Protein AF-A0A957WU47-F1 (afdb_monomer_lite)

pLDDT: mean 74.38, std 13.92, range [30.83, 93.75]

Foldseek 3Di:
DQCKDWDADQVGWIWIQHNVRDIDIQDDPPPDPWGFAEWDAAPQRKIKTATDDDPPDFQAIWIQDPVRDIDTDAVVNPDQHRHFNYWDHDNVQWIWTQGLSGIDIDRPVPPDDPDPVVPPDFDWDQDLVPLFTAGPVRHGDDLVRLVVQCPDPDLLSNLSSLLVCVVVVDPDPSSVVSLQQLCDCPPRPSSNVSSLVSLLVSCLVDVVSVVVLLVCLVVVPHDQLSSLLSLLSNLDPDPSSLVSLLVSLVPDPPLNSNLSSLLSCVSNVVLDPSSLVSLVVCLVVDDPVSVLSSLLSLLSRLQHALSSLLSLLLQLDPPHPCNVVSLVSLQVRDLPPVSVLVSLVSQCVDDLSSLLSSLLSLLPDDPHDPSSLVVLVVQCPPPDPSSVVSSVVSD

Structure (mmCIF, N/CA/C/O backbone):
data_AF-A0A957WU47-F1
#
_entry.id   AF-A0A957WU47-F1
#
loop_
_atom_site.group_PDB
_atom_site.id
_atom_site.type_symbol
_atom_site.label_atom_id
_atom_site.label_alt_id
_atom_site.label_comp_id
_atom_site.label_asym_id
_atom_site.label_entity_id
_atom_site.label_seq_id
_atom_site.pdbx_PDB_ins_code
_atom_site.Cartn_x
_atom_site.Cartn_y
_atom_site.Cartn_z
_atom_site.occupancy
_atom_site.B_iso_or_equiv
_atom_site.auth_seq_id
_atom_site.auth_comp_id
_atom_site.auth_asym_id
_atom_site.auth_atom_id
_atom_site.pdbx_PDB_model_num
ATOM 1 N N . ALA A 1 1 ? -26.172 -27.026 -27.393 1.00 51.53 1 ALA A N 1
ATOM 2 C CA . ALA A 1 1 ? -25.092 -26.171 -27.909 1.00 51.53 1 ALA A CA 1
ATOM 3 C C . ALA A 1 1 ? -25.137 -26.253 -29.425 1.00 51.53 1 ALA A C 1
ATOM 5 O O . ALA A 1 1 ? -25.087 -27.350 -29.965 1.00 51.53 1 ALA A O 1
ATOM 6 N N . ASP A 1 2 ? -25.321 -25.111 -30.068 1.00 63.19 2 ASP A N 1
ATOM 7 C CA . ASP A 1 2 ? -25.409 -24.852 -31.515 1.00 63.19 2 ASP A CA 1
ATOM 8 C C . ASP A 1 2 ? -24.069 -25.017 -32.269 1.00 63.19 2 ASP A C 1
ATOM 10 O O . ASP A 1 2 ? -23.988 -24.743 -33.463 1.00 63.19 2 ASP A O 1
ATOM 14 N N . GLY A 1 3 ? -23.018 -25.469 -31.578 1.00 67.50 3 GLY A N 1
ATOM 15 C CA . GLY A 1 3 ? -21.670 -25.612 -32.129 1.00 67.50 3 GLY A CA 1
ATOM 16 C C . GLY A 1 3 ? -20.861 -24.314 -32.130 1.00 67.50 3 GLY A C 1
ATOM 17 O O . GLY A 1 3 ? -19.713 -24.345 -32.563 1.00 67.50 3 GLY A O 1
ATOM 18 N N . THR A 1 4 ? -21.417 -23.206 -31.625 1.00 80.50 4 THR A N 1
ATOM 19 C CA . THR A 1 4 ? -20.695 -21.939 -31.498 1.00 80.50 4 THR A CA 1
ATOM 20 C C . THR A 1 4 ? -19.703 -22.015 -30.337 1.00 80.50 4 THR A C 1
ATOM 22 O O . THR A 1 4 ? -20.061 -22.402 -29.221 1.00 80.50 4 THR A O 1
ATOM 25 N N . LEU A 1 5 ? -18.454 -21.625 -30.583 1.00 82.81 5 LEU A N 1
ATOM 26 C CA . LEU A 1 5 ? -17.425 -21.491 -29.554 1.00 82.81 5 LEU A CA 1
ATOM 27 C C . LEU A 1 5 ? -17.023 -20.029 -29.398 1.00 82.81 5 LEU A C 1
ATOM 29 O O . LEU A 1 5 ? -16.894 -19.294 -30.376 1.00 82.81 5 LEU A O 1
ATOM 33 N N . TRP A 1 6 ? -16.798 -19.628 -28.153 1.00 85.25 6 TRP A N 1
ATOM 34 C CA . TRP A 1 6 ? -16.378 -18.282 -27.801 1.00 85.25 6 TRP A CA 1
ATOM 35 C C . TRP A 1 6 ? -15.045 -18.324 -27.063 1.00 85.25 6 TRP A C 1
ATOM 37 O O . TRP A 1 6 ? -14.837 -19.171 -26.194 1.00 85.25 6 TRP A O 1
ATOM 47 N N . PHE A 1 7 ? -14.149 -17.405 -27.411 1.00 84.81 7 PHE A N 1
ATOM 48 C CA . PHE A 1 7 ? -12.798 -17.335 -26.867 1.00 84.81 7 PHE A CA 1
ATOM 49 C C . PHE A 1 7 ? -12.458 -15.894 -26.512 1.00 84.81 7 PHE A C 1
ATOM 51 O O . PHE A 1 7 ? -12.598 -15.010 -27.349 1.00 84.81 7 PHE A O 1
ATOM 58 N N . ALA A 1 8 ? -11.971 -15.664 -25.297 1.00 82.19 8 ALA A N 1
ATOM 59 C CA . ALA A 1 8 ? -11.414 -14.381 -24.885 1.00 82.19 8 ALA A CA 1
ATOM 60 C C . ALA A 1 8 ? -9.898 -14.515 -24.685 1.00 82.19 8 ALA A C 1
ATOM 62 O O . ALA A 1 8 ? -9.426 -15.542 -24.191 1.00 82.19 8 ALA A O 1
ATOM 63 N N . THR A 1 9 ? -9.130 -13.499 -25.080 1.00 75.19 9 THR A N 1
ATOM 64 C CA . THR A 1 9 ? -7.673 -13.450 -24.889 1.00 75.19 9 THR A CA 1
ATOM 65 C C . THR A 1 9 ? -7.293 -12.450 -23.797 1.00 75.19 9 THR A C 1
ATOM 67 O O . THR A 1 9 ? -8.002 -11.474 -23.563 1.00 75.19 9 THR A O 1
ATOM 70 N N . ALA A 1 10 ? -6.119 -12.639 -23.184 1.00 61.31 10 ALA A N 1
ATOM 71 C CA . ALA A 1 10 ? -5.545 -11.705 -22.204 1.00 61.31 10 ALA A CA 1
ATOM 72 C C . ALA A 1 10 ? -5.185 -10.318 -22.791 1.00 61.31 10 ALA A C 1
ATOM 74 O O . ALA A 1 10 ? -4.770 -9.421 -22.067 1.00 61.31 10 ALA A O 1
ATOM 75 N N . HIS A 1 11 ? -5.324 -10.133 -24.110 1.00 65.38 11 HIS A N 1
ATOM 76 C CA . HIS A 1 11 ? -5.156 -8.853 -24.806 1.00 65.38 11 HIS A CA 1
ATOM 77 C C . HIS A 1 11 ? -6.502 -8.232 -25.210 1.00 65.38 11 HIS A C 1
ATOM 79 O O . HIS A 1 11 ? -6.553 -7.451 -26.156 1.00 65.38 11 HIS A O 1
ATOM 85 N N . ASN A 1 12 ? -7.588 -8.589 -24.515 1.00 70.69 12 ASN A N 1
ATOM 86 C CA . ASN A 1 12 ? -8.928 -8.027 -24.708 1.00 70.69 12 ASN A CA 1
ATOM 87 C C . ASN A 1 12 ? -9.514 -8.257 -26.105 1.00 70.69 12 ASN A C 1
ATOM 89 O O . ASN A 1 12 ? -10.247 -7.423 -26.631 1.00 70.69 12 ASN A O 1
ATOM 93 N N . GLN A 1 13 ? -9.220 -9.412 -26.702 1.00 81.88 13 GLN A N 1
ATOM 94 C CA . GLN A 1 13 ? -9.856 -9.828 -27.949 1.00 81.88 13 GLN A CA 1
ATOM 95 C C . GLN A 1 13 ? -10.898 -10.899 -27.657 1.00 81.88 13 GLN A C 1
ATOM 97 O O . GLN A 1 13 ? -10.589 -11.905 -27.012 1.00 81.88 13 GLN A O 1
ATOM 102 N N . LEU A 1 14 ? -12.113 -10.701 -28.161 1.00 86.56 14 LEU A N 1
ATOM 103 C CA . LEU A 1 14 ? -13.191 -11.679 -28.102 1.00 86.56 14 LEU A CA 1
ATOM 104 C C . LEU A 1 14 ? -13.410 -12.260 -29.499 1.00 86.56 14 LEU A C 1
ATOM 106 O O . LEU A 1 14 ? -13.659 -11.535 -30.456 1.00 86.56 14 LEU A O 1
ATOM 110 N N . TRP A 1 15 ? -13.333 -13.578 -29.614 1.00 88.12 15 TRP A N 1
ATOM 111 C CA . TRP A 1 15 ? -13.490 -14.308 -30.863 1.00 88.12 15 TRP A CA 1
ATOM 112 C C . TRP A 1 15 ? -14.683 -15.247 -30.782 1.00 88.12 15 TRP A C 1
ATOM 114 O O . TRP A 1 15 ? -14.883 -15.942 -29.783 1.00 88.12 15 TRP A O 1
ATOM 124 N N . ARG A 1 16 ? -15.439 -15.306 -31.874 1.00 89.00 16 ARG A N 1
ATOM 125 C CA . ARG A 1 16 ? -16.530 -16.251 -32.087 1.00 89.00 16 ARG A CA 1
ATOM 126 C C . ARG A 1 16 ? -16.165 -17.183 -33.236 1.00 89.00 16 ARG A C 1
ATOM 128 O O . ARG A 1 16 ? -15.816 -16.718 -34.318 1.00 89.00 16 ARG A O 1
ATOM 135 N N . LEU A 1 17 ? -16.287 -18.483 -33.005 1.00 86.88 17 LEU A N 1
ATOM 136 C CA . LEU A 1 17 ? -16.227 -19.522 -34.025 1.00 86.88 17 LEU A CA 1
ATOM 137 C C . LEU A 1 17 ? -17.634 -20.078 -34.225 1.00 86.88 17 LEU A C 1
ATOM 139 O O . LEU A 1 17 ? -18.223 -20.606 -33.282 1.00 86.88 17 LEU A O 1
ATOM 143 N N . ASP A 1 18 ? -18.183 -19.941 -35.427 1.00 84.12 18 ASP A N 1
ATOM 144 C CA . ASP A 1 18 ? -19.502 -20.490 -35.741 1.00 84.12 18 ASP A CA 1
ATOM 145 C C . ASP A 1 18 ? -19.460 -21.997 -36.065 1.00 84.12 18 ASP A C 1
ATOM 147 O O . ASP A 1 18 ? -18.400 -22.601 -36.249 1.00 84.12 18 ASP A O 1
ATOM 151 N N . GLY A 1 19 ? -20.640 -22.617 -36.173 1.00 80.38 19 GLY A N 1
ATOM 152 C CA . GLY A 1 19 ? -20.774 -24.036 -36.522 1.00 80.38 19 GLY A CA 1
ATOM 153 C C . GLY A 1 19 ? -20.309 -24.404 -37.941 1.00 80.38 19 GLY A C 1
ATOM 154 O O . GLY A 1 19 ? -20.261 -25.589 -38.269 1.00 80.38 19 GLY A O 1
ATOM 155 N N . MET A 1 20 ? -19.965 -23.424 -38.786 1.00 83.56 20 MET A N 1
ATOM 156 C CA . MET A 1 20 ? -19.374 -23.623 -40.116 1.00 83.56 20 MET A CA 1
ATOM 157 C C . MET A 1 20 ? -17.841 -23.504 -40.097 1.00 83.56 20 MET A C 1
ATOM 159 O O . MET A 1 20 ? -17.197 -23.720 -41.125 1.00 83.56 20 MET A O 1
ATOM 163 N N . GLY A 1 21 ? -17.248 -23.196 -38.940 1.00 84.12 21 GLY A N 1
ATOM 164 C CA . GLY A 1 21 ? -15.809 -23.045 -38.767 1.00 84.12 21 GLY A CA 1
ATOM 165 C C . GLY A 1 21 ? -15.274 -21.654 -39.121 1.00 84.12 21 GLY A C 1
ATOM 166 O O . GLY A 1 21 ? -14.061 -21.507 -39.283 1.00 84.12 21 GLY A O 1
ATOM 167 N N . GLN A 1 22 ? -16.133 -20.636 -39.255 1.00 87.81 22 GLN A N 1
ATOM 168 C CA . GLN A 1 22 ? -15.698 -19.262 -39.505 1.00 87.81 22 GLN A CA 1
ATOM 169 C C . GLN A 1 22 ? -15.395 -18.521 -38.201 1.00 87.81 22 GLN A C 1
ATOM 171 O O . GLN A 1 22 ? -16.214 -18.472 -37.283 1.00 87.81 22 GLN A O 1
ATOM 176 N N . TRP A 1 23 ? -14.211 -17.910 -38.151 1.00 87.62 23 TRP A N 1
ATOM 177 C CA . TRP A 1 23 ? -13.774 -17.049 -37.057 1.00 87.62 23 TRP A CA 1
ATOM 178 C C . TRP A 1 23 ? -14.183 -15.602 -37.315 1.00 87.62 23 TRP A C 1
ATOM 180 O O . TRP A 1 23 ? -13.870 -15.046 -38.366 1.00 87.62 23 TRP A O 1
ATOM 190 N N . THR A 1 24 ? -14.838 -14.985 -36.336 1.00 88.88 24 THR A N 1
ATOM 191 C CA . THR A 1 24 ? -15.184 -13.560 -36.339 1.00 88.88 24 THR A CA 1
ATOM 192 C C . THR A 1 24 ? -14.673 -12.917 -35.056 1.00 88.88 24 THR A C 1
ATOM 194 O O . THR A 1 24 ? -14.949 -13.414 -33.963 1.00 88.88 24 THR A O 1
ATOM 197 N N . GLU A 1 25 ? -13.932 -11.819 -35.181 1.00 87.62 25 GLU A N 1
ATOM 198 C CA . GLU A 1 25 ? -13.558 -10.982 -34.039 1.00 87.62 25 GLU A CA 1
ATOM 199 C C . GLU A 1 25 ? -14.751 -10.100 -33.652 1.00 87.62 25 GLU A C 1
ATOM 201 O O . GLU A 1 25 ? -15.360 -9.447 -34.502 1.00 87.62 25 GLU A O 1
ATOM 206 N N . ILE A 1 26 ? -15.101 -10.105 -32.369 1.00 87.69 26 ILE A N 1
ATOM 207 C CA . ILE A 1 26 ? -16.151 -9.278 -31.784 1.00 87.69 26 ILE A CA 1
ATOM 208 C C . ILE A 1 26 ? -15.474 -8.159 -31.001 1.00 87.69 26 ILE A C 1
ATOM 210 O O . ILE A 1 26 ? -14.748 -8.406 -30.038 1.00 87.69 26 ILE A O 1
ATOM 214 N N . ALA A 1 27 ? -15.722 -6.919 -31.418 1.00 85.12 27 ALA A N 1
ATOM 215 C CA . ALA A 1 27 ? -15.190 -5.755 -30.730 1.00 85.12 27 ALA A CA 1
ATOM 216 C C . ALA A 1 27 ? -15.819 -5.627 -29.333 1.00 85.12 27 ALA A C 1
ATOM 218 O O . ALA A 1 27 ? -17.046 -5.620 -29.184 1.00 85.12 27 ALA A O 1
ATOM 219 N N . LEU A 1 28 ? -14.966 -5.513 -28.314 1.00 84.62 28 LEU A N 1
ATOM 220 C CA . LEU A 1 28 ? -15.380 -5.095 -26.977 1.00 84.62 28 LEU A CA 1
ATOM 221 C C . LEU A 1 28 ? -15.778 -3.606 -26.989 1.00 84.62 28 LEU A C 1
ATOM 223 O O . LEU A 1 28 ? -15.398 -2.880 -27.916 1.00 84.62 28 LEU A O 1
ATOM 227 N N . PRO A 1 29 ? -16.536 -3.131 -25.984 1.00 82.12 29 PRO A N 1
ATOM 228 C CA . PRO A 1 29 ? -16.840 -1.710 -25.838 1.00 82.12 29 PRO A CA 1
ATOM 229 C C . PRO A 1 29 ? -15.572 -0.852 -25.888 1.00 82.12 29 PRO A C 1
ATOM 231 O O . PRO A 1 29 ? -14.542 -1.232 -25.337 1.00 82.12 29 PRO A O 1
ATOM 234 N N . THR A 1 30 ? -15.628 0.309 -26.543 1.00 76.75 30 THR A N 1
ATOM 235 C CA . THR A 1 30 ? -14.451 1.185 -26.733 1.00 76.75 30 THR A CA 1
ATOM 236 C C . THR A 1 30 ? -13.870 1.715 -25.430 1.00 76.75 30 THR A C 1
ATOM 238 O O . THR A 1 30 ? -12.715 2.123 -25.385 1.00 76.75 30 THR A O 1
ATOM 241 N N . ASP A 1 31 ? -14.694 1.763 -24.391 1.00 73.88 31 ASP A N 1
ATOM 242 C CA . ASP A 1 31 ? -14.309 2.140 -23.046 1.00 73.88 31 ASP A CA 1
ATOM 243 C C . ASP A 1 31 ? -13.765 0.959 -22.241 1.00 73.88 31 ASP A C 1
ATOM 245 O O . ASP A 1 31 ? -13.261 1.207 -21.163 1.00 73.88 31 ASP A O 1
ATOM 249 N N . PHE A 1 32 ? -13.813 -0.291 -22.709 1.00 77.19 32 PHE A N 1
ATOM 250 C CA . PHE A 1 32 ? -13.341 -1.447 -21.944 1.00 77.19 32 PHE A CA 1
ATOM 251 C C . PHE A 1 32 ? -11.819 -1.415 -21.713 1.00 77.19 32 PHE A C 1
ATOM 253 O O . PHE A 1 32 ? -11.031 -1.610 -22.637 1.00 77.19 32 PHE A O 1
ATOM 260 N N . ASP A 1 33 ? -11.422 -1.229 -20.452 1.00 71.06 33 ASP A N 1
ATOM 261 C CA . ASP A 1 33 ? -10.023 -1.140 -19.992 1.00 71.06 33 ASP A CA 1
ATOM 262 C C . ASP A 1 33 ? -9.685 -2.222 -18.938 1.00 71.06 33 ASP A C 1
ATOM 264 O O . ASP A 1 33 ? -8.749 -2.100 -18.153 1.00 71.06 33 ASP A O 1
ATOM 268 N N . GLY A 1 34 ? -10.493 -3.288 -18.868 1.00 73.06 34 GLY A N 1
ATOM 269 C CA . GLY A 1 34 ? -10.282 -4.431 -17.968 1.00 73.06 34 GLY A CA 1
ATOM 270 C C . GLY A 1 34 ? -9.589 -5.609 -18.655 1.00 73.06 34 GLY A C 1
ATOM 271 O O . GLY A 1 34 ? -9.392 -5.586 -19.860 1.00 73.06 34 GLY A O 1
ATOM 272 N N . GLU A 1 35 ? -9.250 -6.665 -17.912 1.00 82.06 35 GLU A N 1
ATOM 273 C CA . GLU A 1 35 ? -8.851 -7.963 -18.483 1.00 82.06 35 GLU A CA 1
ATOM 274 C C . GLU A 1 35 ? -10.059 -8.910 -18.496 1.00 82.06 35 GLU A C 1
ATOM 276 O O . GLU A 1 35 ? -10.741 -9.065 -17.481 1.00 82.06 35 GLU A O 1
ATOM 281 N N . ALA A 1 36 ? -10.317 -9.568 -19.627 1.00 85.31 36 ALA A N 1
ATOM 282 C CA . ALA A 1 36 ? -11.306 -10.641 -19.717 1.00 85.31 36 ALA A CA 1
ATOM 283 C C . ALA A 1 36 ? -10.835 -11.900 -18.965 1.00 85.31 36 ALA A C 1
ATOM 285 O O . ALA A 1 36 ? -9.837 -12.517 -19.334 1.00 85.31 36 ALA A O 1
ATOM 286 N N . THR A 1 37 ? -11.575 -12.322 -17.942 1.00 85.50 37 THR A N 1
ATOM 287 C CA . THR A 1 37 ? -11.171 -13.416 -17.036 1.00 85.50 37 THR A CA 1
ATOM 288 C C . THR A 1 37 ? -12.050 -14.653 -17.115 1.00 85.50 37 THR A C 1
ATOM 290 O O . THR A 1 37 ? -11.586 -15.758 -16.835 1.00 85.50 37 THR A O 1
ATOM 293 N N . ALA A 1 38 ? -13.317 -14.486 -17.481 1.00 87.31 38 ALA A N 1
ATOM 294 C CA . ALA A 1 38 ? -14.281 -15.572 -17.559 1.00 87.31 38 ALA A CA 1
ATOM 295 C C . ALA A 1 38 ? -15.295 -15.304 -18.669 1.00 87.31 38 ALA A C 1
ATOM 297 O O . ALA A 1 38 ? -15.621 -14.157 -18.962 1.00 87.31 38 ALA A O 1
ATOM 298 N N . LEU A 1 39 ? -15.810 -16.371 -19.272 1.00 89.69 39 LEU A N 1
ATOM 299 C CA . LEU A 1 39 ? -16.769 -16.287 -20.365 1.00 89.69 39 LEU A CA 1
ATOM 300 C C . LEU A 1 39 ? -17.752 -17.451 -20.269 1.00 89.69 39 LEU A C 1
ATOM 302 O O . LEU A 1 39 ? -17.334 -18.598 -20.106 1.00 89.69 39 LEU A O 1
ATOM 306 N N . CYS A 1 40 ? -19.046 -17.176 -20.391 1.00 88.56 40 CYS A N 1
ATOM 307 C CA . CYS A 1 40 ? -20.052 -18.222 -20.552 1.00 88.56 40 CYS A CA 1
ATOM 308 C C . CYS A 1 40 ? -21.201 -17.739 -21.437 1.00 88.56 40 CYS A C 1
ATOM 310 O O . CYS A 1 40 ? -21.449 -16.542 -21.540 1.00 88.56 40 CYS A O 1
ATOM 312 N N . ALA A 1 41 ? -21.891 -18.671 -22.085 1.00 86.38 41 ALA A N 1
ATOM 313 C CA . ALA A 1 41 ? -23.148 -18.388 -22.764 1.00 86.38 41 ALA A CA 1
ATOM 314 C C . ALA A 1 41 ? -24.307 -18.887 -21.896 1.00 86.38 41 ALA A C 1
ATOM 316 O O . ALA A 1 41 ? -24.179 -19.937 -21.256 1.00 86.38 41 ALA A O 1
ATOM 317 N N . ASP A 1 42 ? -25.413 -18.149 -21.874 1.00 81.50 42 ASP A N 1
ATOM 318 C CA . ASP A 1 42 ? -26.641 -18.588 -21.212 1.00 81.50 42 ASP A CA 1
ATOM 319 C C . ASP A 1 42 ? -27.566 -19.378 -22.155 1.00 81.50 42 ASP A C 1
ATOM 321 O O . ASP A 1 42 ? -27.241 -19.656 -23.314 1.00 81.50 42 ASP A O 1
ATOM 325 N N . ALA A 1 43 ? -28.715 -19.807 -21.626 1.00 78.75 43 ALA A N 1
ATOM 326 C CA . ALA A 1 43 ? -29.701 -20.580 -22.376 1.00 78.75 43 ALA A CA 1
ATOM 327 C C . ALA A 1 43 ? -30.412 -19.764 -23.472 1.00 78.75 43 ALA A C 1
ATOM 329 O O . ALA A 1 43 ? -30.907 -20.362 -24.429 1.00 78.75 43 ALA A O 1
ATOM 330 N N . ASP A 1 44 ? -30.415 -18.433 -23.357 1.00 77.62 44 ASP A N 1
ATOM 331 C CA . ASP A 1 44 ? -31.042 -17.502 -24.299 1.00 77.62 44 ASP A CA 1
ATOM 332 C C . ASP A 1 44 ? -30.085 -17.084 -25.431 1.00 77.62 44 ASP A C 1
ATOM 334 O O . ASP A 1 44 ? -30.463 -16.355 -26.350 1.00 77.6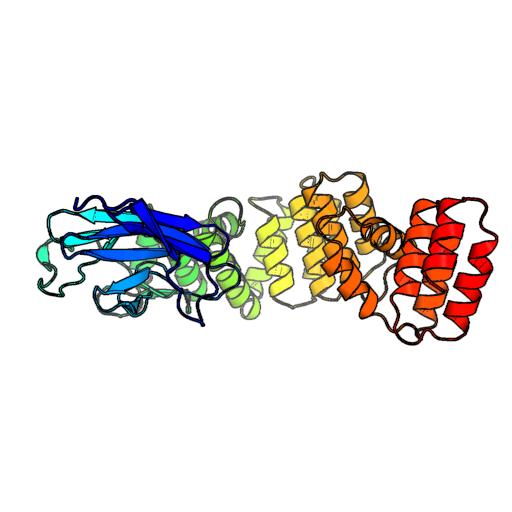2 44 ASP A O 1
ATOM 338 N N . GLY A 1 45 ? -28.846 -17.587 -25.403 1.00 78.81 45 GLY A N 1
ATOM 339 C CA . GLY A 1 45 ? -27.822 -17.312 -26.407 1.00 78.81 45 GLY A CA 1
ATOM 340 C C . GLY A 1 45 ? -27.080 -15.995 -26.185 1.00 78.81 45 GLY A C 1
ATOM 341 O O . GLY A 1 45 ? -26.330 -15.575 -27.069 1.00 78.81 45 GLY A O 1
ATOM 342 N N . MET A 1 46 ? -27.256 -15.357 -25.025 1.00 85.88 46 MET A N 1
ATOM 343 C CA . MET A 1 46 ? -26.459 -14.200 -24.629 1.00 85.88 46 MET A CA 1
ATOM 344 C C . MET A 1 46 ? -25.086 -14.665 -24.154 1.00 85.88 46 MET A C 1
ATOM 346 O O . MET A 1 46 ? -24.925 -15.759 -23.602 1.00 85.88 46 MET A O 1
ATOM 350 N N . VAL A 1 47 ? -24.082 -13.812 -24.342 1.00 89.38 47 VAL A N 1
ATOM 351 C CA . VAL A 1 47 ? -22.715 -14.092 -23.898 1.00 89.38 47 VAL A CA 1
ATOM 352 C C . VAL A 1 47 ? -22.370 -13.193 -22.729 1.00 89.38 47 VAL A C 1
ATOM 354 O O . VAL A 1 47 ? -22.474 -11.973 -22.812 1.00 89.38 47 VAL A O 1
ATOM 357 N N . TRP A 1 48 ? -21.922 -13.811 -21.648 1.00 89.00 48 TRP A N 1
ATOM 358 C CA . TRP A 1 48 ? -21.511 -13.159 -20.420 1.00 89.00 48 TRP A CA 1
ATOM 359 C C . TRP A 1 48 ? -19.997 -13.188 -20.300 1.00 89.00 48 TRP A C 1
ATOM 361 O O . TRP A 1 48 ? -19.384 -14.254 -20.388 1.00 89.00 48 TRP A O 1
ATOM 371 N N . LEU A 1 49 ? -19.410 -12.019 -20.069 1.00 89.94 49 LEU A N 1
ATOM 372 C CA . LEU A 1 49 ? -17.979 -11.800 -19.934 1.00 89.94 49 LEU A CA 1
ATOM 373 C C . LEU A 1 49 ? -17.686 -11.222 -18.548 1.00 89.94 49 LEU A C 1
ATOM 375 O O . LEU A 1 49 ? -18.163 -10.147 -18.192 1.00 89.94 49 LEU A O 1
ATOM 379 N N . GLY A 1 50 ? -16.888 -11.940 -17.768 1.00 88.25 50 GLY A N 1
ATOM 380 C CA . GLY A 1 50 ? -16.342 -11.458 -16.509 1.00 88.25 50 GLY A CA 1
ATOM 381 C C . GLY A 1 50 ? -15.075 -10.658 -16.769 1.00 88.25 50 GLY A C 1
ATOM 382 O O . GLY A 1 50 ? -14.265 -11.039 -17.619 1.00 88.25 50 GLY A O 1
ATOM 383 N N . SER A 1 51 ? -14.909 -9.561 -16.034 1.00 83.94 51 SER A N 1
ATOM 384 C CA . SER A 1 51 ? -13.710 -8.734 -16.112 1.00 83.94 51 SER A CA 1
ATOM 385 C C . SER A 1 51 ? -12.984 -8.639 -14.773 1.00 83.94 51 SER A C 1
ATOM 387 O O . SER A 1 51 ? -13.583 -8.762 -13.699 1.00 83.94 51 SER A O 1
ATOM 389 N N . ARG A 1 52 ? -11.674 -8.406 -14.843 1.00 79.06 52 ARG A N 1
ATOM 390 C CA . ARG A 1 52 ? -10.825 -8.026 -13.712 1.00 79.06 52 ARG A CA 1
ATOM 391 C C . ARG A 1 52 ? -10.237 -6.645 -13.966 1.00 79.06 52 ARG A C 1
ATOM 393 O O . ARG A 1 52 ? -9.766 -6.354 -15.064 1.00 79.06 52 ARG A O 1
ATOM 400 N N . SER A 1 53 ? -10.262 -5.803 -12.937 1.00 66.31 53 SER A N 1
ATOM 401 C CA . SER A 1 53 ? -9.663 -4.470 -12.978 1.00 66.31 53 SER A CA 1
ATOM 402 C C . SER A 1 53 ? -8.178 -4.526 -12.636 1.00 66.31 53 SER A C 1
ATOM 404 O O . SER A 1 53 ? -7.785 -5.147 -11.647 1.00 66.31 53 SER A O 1
ATOM 406 N N . TYR A 1 54 ? -7.372 -3.796 -13.401 1.00 55.00 54 TYR A N 1
ATOM 407 C CA . TYR A 1 54 ? -6.084 -3.299 -12.943 1.00 55.00 54 TYR A CA 1
ATOM 408 C C . TYR A 1 54 ? -6.216 -1.781 -12.796 1.00 55.00 54 TYR A C 1
ATOM 410 O O . TYR A 1 54 ? -6.673 -1.106 -13.706 1.00 55.00 54 TYR A O 1
ATOM 418 N N . MET A 1 55 ? -5.805 -1.230 -11.653 1.00 46.12 55 MET A N 1
ATOM 419 C CA . MET A 1 55 ? -5.675 0.225 -11.462 1.00 46.12 55 MET A CA 1
ATOM 420 C C . MET A 1 55 ? -6.984 1.047 -11.428 1.00 46.12 55 MET A C 1
ATOM 422 O O . MET A 1 55 ? -6.995 2.208 -11.825 1.00 46.12 55 MET A O 1
ATOM 426 N N . GLY A 1 56 ? -8.064 0.508 -10.853 1.00 45.94 56 GLY A N 1
ATOM 427 C CA . GLY A 1 56 ? -9.212 1.321 -10.415 1.00 45.94 56 GLY A CA 1
ATOM 428 C C . GLY A 1 56 ? -10.285 1.596 -11.473 1.00 45.94 56 GLY A C 1
ATOM 429 O O . GLY A 1 56 ? -11.229 2.331 -11.193 1.00 45.94 56 GLY A O 1
ATOM 430 N N . THR A 1 57 ? -10.193 0.985 -12.653 1.00 51.19 57 THR A N 1
ATOM 431 C CA . THR A 1 57 ? -11.258 0.987 -13.663 1.00 51.19 57 THR A CA 1
ATOM 432 C C . THR A 1 57 ? -12.150 -0.247 -13.493 1.00 51.19 57 THR A C 1
ATOM 434 O O . THR A 1 57 ? -11.745 -1.386 -13.719 1.00 51.19 57 THR A O 1
ATOM 437 N N . THR A 1 58 ? -13.375 -0.053 -13.013 1.00 53.94 58 THR A N 1
ATOM 438 C CA . THR A 1 58 ? -14.357 -1.126 -12.798 1.00 53.94 58 THR A CA 1
ATOM 439 C C . THR A 1 58 ? -15.097 -1.417 -14.099 1.00 53.94 58 THR A C 1
ATOM 441 O O . THR A 1 58 ? -15.627 -0.482 -14.681 1.00 53.94 58 THR A O 1
ATOM 444 N N . TYR A 1 59 ? -15.167 -2.677 -14.547 1.00 61.56 59 TYR A N 1
ATOM 445 C CA . TYR A 1 59 ? -16.051 -3.101 -15.654 1.00 61.56 59 TYR A CA 1
ATOM 446 C C . TYR A 1 59 ? -17.001 -4.244 -15.279 1.00 61.56 59 TYR A C 1
ATOM 448 O O . TYR A 1 59 ? -17.989 -4.438 -15.979 1.00 61.56 59 TYR A O 1
ATOM 456 N N . GLY A 1 60 ? -16.779 -4.935 -14.153 1.00 79.44 60 GLY A N 1
ATOM 457 C CA . GLY A 1 60 ? -17.757 -5.874 -13.608 1.00 79.44 60 GLY A CA 1
ATOM 458 C C . GLY A 1 60 ? -18.075 -7.017 -14.567 1.00 79.44 60 GLY A C 1
ATOM 459 O O . GLY A 1 60 ? -17.177 -7.702 -15.072 1.00 79.44 60 GLY A O 1
ATOM 460 N N . LEU A 1 61 ? -19.370 -7.207 -14.799 1.00 84.81 61 LEU A N 1
ATOM 461 C CA . LEU A 1 61 ? -19.938 -8.197 -15.702 1.00 84.81 61 LEU A CA 1
ATOM 462 C C . LEU A 1 61 ? -20.415 -7.504 -16.978 1.00 84.81 61 LEU A C 1
ATOM 464 O O . LEU A 1 61 ? -21.172 -6.539 -16.913 1.00 84.81 61 LEU A O 1
ATOM 468 N N . LEU A 1 62 ? -20.038 -8.025 -18.140 1.00 87.56 62 LEU A N 1
ATOM 469 C CA . LEU A 1 62 ? -20.581 -7.582 -19.416 1.00 87.56 62 LEU A CA 1
ATOM 470 C C . LEU A 1 62 ? -21.493 -8.654 -20.005 1.00 87.56 62 LEU A C 1
ATOM 472 O O . LEU A 1 62 ? -21.208 -9.848 -19.917 1.00 87.56 62 LEU A O 1
ATOM 476 N N . ARG A 1 63 ? -22.567 -8.212 -20.652 1.00 88.31 63 ARG A N 1
ATOM 477 C CA . ARG A 1 63 ? -23.472 -9.039 -21.444 1.00 88.31 63 ARG A CA 1
ATOM 478 C C . ARG A 1 63 ? -23.465 -8.556 -22.881 1.00 88.31 63 ARG A C 1
ATOM 480 O O . ARG A 1 63 ? -23.777 -7.397 -23.142 1.00 88.31 63 ARG A O 1
ATOM 487 N N . LEU A 1 64 ? -23.162 -9.455 -23.802 1.00 88.31 64 LEU A N 1
ATOM 488 C CA . LEU A 1 64 ? -23.382 -9.266 -25.225 1.00 88.31 64 LEU A CA 1
ATOM 489 C C . LEU A 1 64 ? -24.732 -9.877 -25.584 1.00 88.31 64 LEU A C 1
ATOM 491 O O . LEU A 1 64 ? -24.919 -11.095 -25.496 1.00 88.31 64 LEU A O 1
ATOM 495 N N . ALA A 1 65 ? -25.663 -9.015 -25.972 1.00 83.25 65 ALA A N 1
ATOM 496 C CA . ALA A 1 65 ? -26.969 -9.434 -26.434 1.00 83.25 65 ALA A CA 1
ATOM 497 C C . ALA A 1 65 ? -26.914 -10.010 -27.862 1.00 83.25 65 ALA A C 1
ATOM 499 O O . ALA A 1 65 ? -25.972 -9.763 -28.619 1.00 83.25 65 ALA A O 1
ATOM 500 N N . VAL A 1 66 ? -27.937 -10.780 -28.249 1.00 76.81 66 VAL A N 1
ATOM 501 C CA . VAL A 1 66 ? -28.036 -11.395 -29.592 1.00 76.81 66 VAL A CA 1
ATOM 502 C C . VAL A 1 66 ? -28.010 -10.345 -30.717 1.00 76.81 66 VAL A C 1
ATOM 504 O O . VAL A 1 66 ? -27.531 -10.621 -31.816 1.00 76.81 66 VAL A O 1
ATOM 507 N N . ASP A 1 67 ? -28.466 -9.122 -30.443 1.00 77.69 67 ASP A N 1
ATOM 508 C CA . ASP A 1 67 ? -28.419 -7.964 -31.348 1.00 77.69 67 ASP A CA 1
ATOM 509 C C . ASP A 1 67 ? -27.049 -7.249 -31.381 1.00 77.69 67 ASP A C 1
ATOM 511 O O . ASP A 1 67 ? -26.916 -6.170 -31.961 1.00 77.69 67 ASP A O 1
ATOM 515 N N . GLN A 1 68 ? -26.024 -7.868 -30.788 1.00 78.50 68 GLN A N 1
ATOM 516 C CA . GLN A 1 68 ? -24.657 -7.367 -30.645 1.00 78.50 68 GLN A CA 1
ATOM 517 C C . GLN A 1 68 ? -24.526 -6.086 -29.810 1.00 78.50 68 GLN A C 1
ATOM 519 O O . GLN A 1 68 ? -23.522 -5.380 -29.918 1.00 78.50 68 GLN A O 1
ATOM 524 N N . GLN A 1 69 ? -25.507 -5.779 -28.958 1.00 83.19 69 GLN A N 1
ATOM 525 C CA . GLN A 1 69 ? -25.386 -4.686 -27.999 1.00 83.19 69 GLN A CA 1
ATOM 526 C C . GLN A 1 69 ? -24.705 -5.155 -26.715 1.00 83.19 69 GLN A C 1
ATOM 528 O O . GLN A 1 69 ? -25.048 -6.192 -26.142 1.00 83.19 69 GLN A O 1
ATOM 533 N N . TRP A 1 70 ? -23.751 -4.354 -26.248 1.00 85.69 70 TRP A N 1
ATOM 534 C CA . TRP A 1 70 ? -23.102 -4.562 -24.963 1.00 85.69 70 TRP A CA 1
ATOM 535 C C . TRP A 1 70 ? -23.891 -3.887 -23.848 1.00 85.69 70 TRP A C 1
ATOM 537 O O . TRP A 1 70 ? -24.276 -2.723 -23.946 1.00 85.69 70 TRP A O 1
ATOM 547 N N . GLN A 1 71 ? -24.080 -4.616 -22.757 1.00 84.06 71 GLN A N 1
ATOM 548 C CA . GLN A 1 71 ? -24.540 -4.087 -21.484 1.00 84.06 71 GLN A CA 1
ATOM 549 C C . GLN A 1 71 ? -23.524 -4.404 -20.402 1.00 84.06 71 GLN A C 1
ATOM 551 O O . GLN A 1 71 ? -22.861 -5.439 -20.440 1.00 84.06 71 GLN A O 1
ATOM 556 N N . ARG A 1 72 ? -23.410 -3.495 -19.443 1.00 82.75 72 ARG A N 1
ATOM 557 C CA . ARG A 1 72 ? -22.474 -3.578 -18.333 1.00 82.75 72 ARG A CA 1
ATOM 558 C C . ARG A 1 72 ? -23.258 -3.590 -17.032 1.00 82.75 72 ARG A C 1
ATOM 560 O O . ARG A 1 72 ? -24.205 -2.824 -16.896 1.00 82.75 72 ARG A O 1
ATOM 567 N N . PHE A 1 73 ? -22.808 -4.424 -16.106 1.00 77.31 73 PHE A N 1
ATOM 568 C CA . PHE A 1 73 ? -23.318 -4.513 -14.751 1.00 77.31 73 PHE A CA 1
ATOM 569 C C . PHE A 1 73 ? -22.165 -4.356 -13.769 1.00 77.31 73 PHE A C 1
ATOM 571 O O . PHE A 1 73 ? -21.103 -4.968 -13.933 1.00 77.31 73 PHE A O 1
ATOM 578 N N . ASP A 1 74 ? -22.373 -3.552 -12.737 1.00 70.75 74 ASP A N 1
ATOM 579 C CA . ASP A 1 74 ? -21.420 -3.379 -11.649 1.00 70.75 74 ASP A CA 1
ATOM 580 C C . ASP A 1 74 ? -22.083 -3.501 -10.268 1.00 70.75 74 ASP A C 1
ATOM 582 O O . ASP A 1 74 ? -23.169 -4.061 -10.113 1.00 70.75 74 ASP A O 1
ATOM 586 N N . THR A 1 75 ? -21.389 -3.062 -9.218 1.00 66.75 75 THR A N 1
ATOM 587 C CA . THR A 1 75 ? -21.909 -3.112 -7.846 1.00 66.75 75 THR A CA 1
ATOM 588 C C . THR A 1 75 ? -23.205 -2.321 -7.664 1.00 66.75 75 THR A C 1
ATOM 590 O O . THR A 1 75 ? -24.000 -2.675 -6.797 1.00 66.75 75 THR A O 1
ATOM 593 N N . ALA A 1 76 ? -23.451 -1.279 -8.467 1.00 64.12 76 ALA A N 1
ATOM 594 C CA . ALA A 1 76 ? -24.714 -0.544 -8.445 1.00 64.12 76 ALA A CA 1
ATOM 595 C C . ALA A 1 76 ? -25.888 -1.391 -8.970 1.00 64.12 76 ALA A C 1
ATOM 597 O O . ALA A 1 76 ? -27.025 -1.180 -8.555 1.00 64.12 76 ALA A O 1
ATOM 598 N N . ASP A 1 77 ? -25.602 -2.389 -9.809 1.00 65.31 77 ASP A N 1
ATOM 599 C CA . ASP A 1 77 ? -26.575 -3.324 -10.385 1.00 65.31 77 ASP A CA 1
ATOM 600 C C . ASP A 1 77 ? -26.730 -4.615 -9.559 1.00 65.31 77 ASP A C 1
ATOM 602 O O . ASP A 1 77 ? -27.377 -5.570 -9.991 1.00 65.31 77 ASP A O 1
ATOM 606 N N . GLY A 1 78 ? -26.138 -4.658 -8.359 1.00 64.31 78 GLY A N 1
ATOM 607 C CA . GLY A 1 78 ? -26.277 -5.767 -7.413 1.00 64.31 78 GLY A CA 1
ATOM 608 C C . GLY A 1 78 ? -25.150 -6.802 -7.446 1.00 64.31 78 GLY A C 1
ATOM 609 O O . GLY A 1 78 ? -25.268 -7.840 -6.792 1.00 64.31 78 GLY A O 1
ATOM 610 N N . LEU A 1 79 ? -24.046 -6.545 -8.159 1.00 68.56 79 LEU A N 1
ATOM 611 C CA . LEU A 1 79 ? -22.858 -7.398 -8.066 1.00 68.56 79 LEU A CA 1
ATOM 612 C C . LEU A 1 79 ? -22.168 -7.245 -6.703 1.00 68.56 79 LEU A C 1
ATOM 614 O O . LEU A 1 79 ? -21.953 -6.134 -6.226 1.00 68.56 79 LEU A O 1
ATOM 618 N N . ALA A 1 80 ? -21.742 -8.360 -6.100 1.00 60.50 80 ALA A N 1
ATOM 619 C CA . ALA A 1 80 ? -21.014 -8.341 -4.824 1.00 60.50 80 ALA A CA 1
ATOM 620 C C . ALA A 1 80 ? -19.622 -7.678 -4.934 1.00 60.50 80 ALA A C 1
ATOM 622 O O . ALA A 1 80 ? -19.150 -7.022 -4.004 1.00 60.50 80 ALA A O 1
ATOM 623 N N . ALA A 1 81 ? -18.958 -7.825 -6.084 1.00 65.75 81 ALA A N 1
ATOM 624 C CA . ALA A 1 81 ? -17.722 -7.128 -6.426 1.00 65.75 81 ALA A CA 1
ATOM 625 C C . ALA A 1 81 ? -17.555 -7.037 -7.952 1.00 65.75 81 ALA A C 1
ATOM 627 O O . ALA A 1 81 ? -18.108 -7.843 -8.697 1.00 65.75 81 ALA A O 1
ATOM 628 N N . CYS A 1 82 ? -16.763 -6.065 -8.412 1.00 73.38 82 CYS A N 1
ATOM 629 C CA . CYS A 1 82 ? -16.527 -5.821 -9.840 1.00 73.38 82 CYS A CA 1
ATOM 630 C C . CYS A 1 82 ? -15.452 -6.721 -10.465 1.00 73.38 82 CYS A C 1
ATOM 632 O O . CYS A 1 82 ? -15.325 -6.744 -11.685 1.00 73.38 82 CYS A O 1
ATOM 634 N N . SER A 1 83 ? -14.662 -7.426 -9.656 1.00 83.50 83 SER A N 1
ATOM 635 C CA . SER A 1 83 ? -13.724 -8.435 -10.144 1.00 83.50 83 SER A CA 1
ATOM 636 C C . SER A 1 83 ? -14.424 -9.783 -10.203 1.00 83.50 83 SER A C 1
ATOM 638 O O . SER A 1 83 ? -14.859 -10.308 -9.174 1.00 83.50 83 SER A O 1
ATOM 640 N N . ILE A 1 84 ? -14.515 -10.352 -11.400 1.00 84.88 84 ILE A N 1
ATOM 641 C CA . ILE A 1 84 ? -15.161 -11.642 -11.638 1.00 84.88 84 ILE A CA 1
ATOM 642 C C . ILE A 1 84 ? -14.094 -12.639 -12.063 1.00 84.88 84 ILE A C 1
ATOM 644 O O . ILE A 1 84 ? -13.425 -12.454 -13.069 1.00 84.88 84 ILE A O 1
ATOM 648 N N . ASN A 1 85 ? -13.928 -13.714 -11.303 1.00 82.12 85 ASN A N 1
ATOM 649 C CA . ASN A 1 85 ? -12.930 -14.752 -11.560 1.00 82.12 85 ASN A CA 1
ATOM 650 C C . ASN A 1 85 ? -13.532 -15.994 -12.227 1.00 82.12 85 ASN A C 1
ATOM 652 O O . ASN A 1 85 ? -12.812 -16.755 -12.869 1.00 82.12 85 ASN A O 1
ATOM 656 N N . ALA A 1 86 ? -14.838 -16.213 -12.072 1.00 84.50 86 ALA A N 1
ATOM 657 C CA . ALA A 1 86 ? -15.539 -17.351 -12.652 1.00 84.50 86 ALA A CA 1
ATOM 658 C C . ALA A 1 86 ? -16.994 -17.001 -12.971 1.00 84.50 86 ALA A C 1
ATOM 660 O O . ALA A 1 86 ? -17.631 -16.243 -12.239 1.00 84.50 86 ALA A O 1
ATOM 661 N N . LEU A 1 87 ? -17.517 -17.605 -14.037 1.00 87.75 87 LEU A N 1
ATOM 662 C CA . LEU A 1 87 ? -18.909 -17.498 -14.457 1.00 87.75 87 LEU A CA 1
ATOM 663 C C . LEU A 1 87 ? -19.504 -18.885 -14.660 1.00 87.75 87 LEU A C 1
ATOM 665 O O . LEU A 1 87 ? -18.869 -19.760 -15.252 1.00 87.75 87 LEU A O 1
ATOM 669 N N . TYR A 1 88 ? -20.742 -19.064 -14.216 1.00 84.69 88 TYR A N 1
ATOM 670 C CA . TYR A 1 88 ? -21.520 -20.260 -14.496 1.00 84.69 88 TYR A CA 1
ATOM 671 C C . TYR A 1 88 ? -22.988 -19.905 -14.727 1.00 84.69 88 TYR A C 1
ATOM 673 O O . TYR A 1 88 ? -23.703 -19.533 -13.797 1.00 84.69 88 TYR A O 1
ATOM 681 N N . ALA A 1 89 ? -23.444 -20.046 -15.971 1.00 84.19 89 ALA A N 1
ATOM 682 C CA . ALA A 1 89 ? -24.856 -19.957 -16.314 1.00 84.19 89 ALA A CA 1
ATOM 683 C C . ALA A 1 89 ? -25.543 -21.295 -16.002 1.00 84.19 89 ALA A C 1
ATOM 685 O O . ALA A 1 89 ? -25.231 -22.336 -16.588 1.00 84.19 89 ALA A O 1
ATOM 686 N N . SER A 1 90 ? -26.467 -21.271 -15.047 1.00 77.75 90 SER A N 1
ATOM 687 C CA . SER A 1 90 ? -27.290 -22.418 -14.686 1.00 77.75 90 SER A CA 1
ATOM 688 C C . SER A 1 90 ? -28.434 -22.605 -15.686 1.00 77.75 90 SER A C 1
ATOM 690 O O . SER A 1 90 ? -28.851 -21.689 -16.392 1.00 77.75 90 SER A O 1
ATOM 692 N N . ARG A 1 91 ? -28.968 -23.829 -15.749 1.00 76.25 91 ARG A N 1
ATOM 693 C CA . ARG A 1 91 ? -30.056 -24.193 -16.675 1.00 76.25 91 ARG A CA 1
ATOM 694 C C . ARG A 1 91 ? -31.389 -23.523 -16.351 1.00 76.25 91 ARG A C 1
ATOM 696 O O . ARG A 1 91 ? -32.267 -23.509 -17.201 1.00 76.25 91 ARG A O 1
ATOM 703 N N . ASP A 1 92 ? -31.542 -23.034 -15.128 1.00 71.88 92 ASP A N 1
ATOM 704 C CA . ASP A 1 92 ? -32.713 -22.296 -14.650 1.00 71.88 92 ASP A CA 1
ATOM 705 C C . ASP A 1 92 ? -32.633 -20.789 -14.953 1.00 71.88 92 ASP A C 1
ATOM 707 O O . ASP A 1 92 ? -33.473 -20.036 -14.476 1.00 71.88 92 ASP A O 1
ATOM 711 N N . GLY A 1 93 ? -31.633 -20.344 -15.725 1.00 71.69 93 GLY A N 1
ATOM 712 C CA . GLY A 1 93 ? -31.427 -18.933 -16.066 1.00 71.69 93 GLY A CA 1
ATOM 713 C C . GLY A 1 93 ? -30.652 -18.143 -15.009 1.00 71.69 93 GLY A C 1
ATOM 714 O O . GLY A 1 93 ? -30.292 -16.995 -15.251 1.00 71.69 93 GLY A O 1
ATOM 715 N N . THR A 1 94 ? -30.327 -18.754 -13.864 1.00 78.00 94 THR A N 1
ATOM 716 C CA . THR A 1 94 ? -29.520 -18.106 -12.825 1.00 78.00 94 THR A CA 1
ATOM 717 C C . THR A 1 94 ? -28.054 -18.035 -13.241 1.00 78.00 94 THR A C 1
ATOM 719 O O . THR A 1 94 ? -27.454 -19.047 -13.613 1.00 78.00 94 THR A O 1
ATOM 722 N N . LEU A 1 95 ? -27.432 -16.871 -13.080 1.00 79.12 95 LEU A N 1
ATOM 723 C CA . LEU A 1 95 ? -26.002 -16.695 -13.289 1.00 79.12 95 LEU A CA 1
ATOM 724 C C . LEU A 1 95 ? -25.256 -16.716 -11.950 1.00 79.12 95 LEU A C 1
ATOM 726 O O . LEU A 1 95 ? -25.555 -15.957 -11.032 1.00 79.12 95 LEU A O 1
ATOM 730 N N . TRP A 1 96 ? -24.265 -17.593 -11.831 1.00 80.88 96 TRP A N 1
ATOM 731 C CA . TRP A 1 96 ? -23.381 -17.669 -10.672 1.00 80.88 96 TRP A CA 1
ATOM 732 C C . TRP A 1 96 ? -22.037 -17.032 -10.997 1.00 80.88 96 TRP A C 1
ATOM 734 O O . TRP A 1 96 ? -21.412 -17.346 -12.012 1.00 80.88 96 TRP A O 1
ATOM 744 N N . LEU A 1 97 ? -21.593 -16.149 -10.110 1.00 81.44 97 LEU A N 1
ATOM 745 C CA . LEU A 1 97 ? -20.403 -15.329 -10.269 1.00 81.44 97 LEU A CA 1
ATOM 746 C C . LEU A 1 97 ? -19.449 -15.630 -9.112 1.00 81.44 97 LEU A C 1
ATOM 748 O O . LEU A 1 97 ? -19.783 -15.409 -7.948 1.00 81.44 97 LEU A O 1
ATOM 752 N N . GLY A 1 98 ? -18.253 -16.122 -9.418 1.00 74.94 98 GLY A N 1
ATOM 753 C CA . GLY A 1 98 ? -17.162 -16.156 -8.449 1.00 74.94 98 GLY A CA 1
ATOM 754 C C . GLY A 1 98 ? -16.492 -14.792 -8.433 1.00 74.94 98 GLY A C 1
ATOM 755 O O . GLY A 1 98 ? -15.759 -14.480 -9.370 1.00 74.94 98 GLY A O 1
ATOM 756 N N . THR A 1 99 ? -16.756 -13.981 -7.414 1.00 75.56 99 THR A N 1
ATOM 757 C CA . THR A 1 99 ? -16.208 -12.623 -7.298 1.00 75.56 99 THR A CA 1
ATOM 758 C C . THR A 1 99 ? -15.178 -12.540 -6.175 1.00 75.56 99 THR A C 1
ATOM 760 O O . THR A 1 99 ? -15.116 -13.432 -5.328 1.00 75.56 99 THR A O 1
ATOM 763 N N . ASP A 1 100 ? -14.393 -11.463 -6.144 1.00 68.06 100 ASP A N 1
ATOM 764 C CA . ASP A 1 100 ? -13.484 -11.173 -5.019 1.00 68.06 100 ASP A CA 1
ATOM 765 C C . ASP A 1 100 ? -14.261 -11.011 -3.689 1.00 68.06 100 ASP A C 1
ATOM 767 O O . ASP A 1 100 ? -13.774 -11.379 -2.630 1.00 68.06 100 ASP A O 1
ATOM 771 N N . GLY A 1 101 ? -15.529 -10.577 -3.747 1.00 59.69 101 GLY A N 1
ATOM 772 C CA . GLY A 1 101 ? -16.446 -10.516 -2.597 1.00 59.69 101 GLY A CA 1
ATOM 773 C C . GLY A 1 101 ? -17.196 -11.824 -2.304 1.00 59.69 101 GLY A C 1
ATOM 774 O O . GLY A 1 101 ? -18.211 -11.803 -1.612 1.00 59.69 101 GLY A O 1
ATOM 775 N N . GLY A 1 102 ? -16.759 -12.952 -2.872 1.00 67.00 102 GLY A N 1
ATOM 776 C CA . GLY A 1 102 ? -17.390 -14.261 -2.705 1.00 67.00 102 GLY A CA 1
ATOM 777 C C . GLY A 1 102 ? -18.357 -14.654 -3.827 1.00 67.00 102 GLY A C 1
ATOM 778 O O . GLY A 1 102 ? -18.359 -14.089 -4.926 1.00 67.00 102 GLY A O 1
ATOM 779 N N . LEU A 1 103 ? -19.154 -15.696 -3.569 1.00 70.44 103 LEU A N 1
ATOM 780 C CA . LEU A 1 103 ? -20.086 -16.264 -4.543 1.00 70.44 103 LEU A CA 1
ATOM 781 C C . LEU A 1 103 ? -21.346 -15.396 -4.643 1.00 70.44 103 LEU A C 1
ATOM 783 O O . LEU A 1 103 ? -22.112 -15.288 -3.689 1.00 70.44 103 LEU A O 1
ATOM 787 N N . CYS A 1 104 ? -21.586 -14.820 -5.816 1.00 72.38 104 CYS A N 1
ATOM 788 C CA . CYS A 1 104 ? -22.754 -13.996 -6.094 1.00 72.38 104 CYS A CA 1
ATOM 789 C C . CYS A 1 104 ? -23.714 -14.745 -7.026 1.00 72.38 104 CYS A C 1
ATOM 791 O O . CYS A 1 104 ? -23.300 -15.378 -7.999 1.00 72.38 104 CYS A O 1
ATOM 793 N N . ARG A 1 105 ? -25.007 -14.687 -6.703 1.00 76.56 105 ARG A N 1
ATOM 794 C CA . ARG A 1 105 ? -26.088 -15.226 -7.525 1.00 76.56 105 ARG A CA 1
ATOM 795 C C . ARG A 1 105 ? -26.817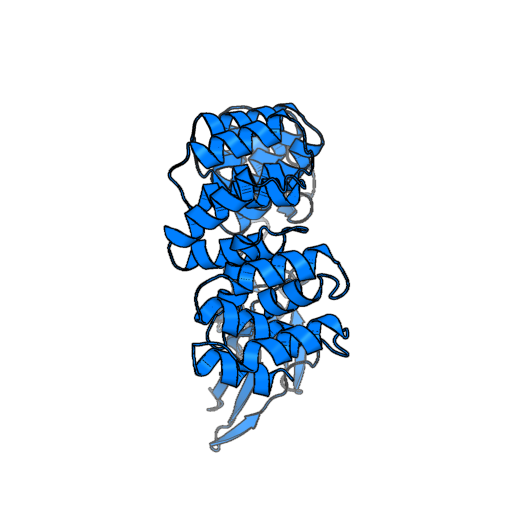 -14.056 -8.173 1.00 76.56 105 ARG A C 1
ATOM 797 O O . ARG A 1 105 ? -27.410 -13.252 -7.461 1.00 76.56 105 ARG A O 1
ATOM 804 N N . TYR A 1 106 ? -26.778 -13.987 -9.494 1.00 70.50 106 TYR A N 1
ATOM 805 C CA . TYR A 1 106 ? -27.372 -12.927 -10.292 1.00 70.50 106 TYR A CA 1
ATOM 806 C C . TYR A 1 106 ? -28.535 -13.482 -11.117 1.00 70.50 106 TYR A C 1
ATOM 808 O O . TYR A 1 106 ? -28.379 -14.480 -11.824 1.00 70.50 106 TYR A O 1
ATOM 816 N N . ASP A 1 107 ? -29.702 -12.851 -10.998 1.00 70.19 107 ASP A N 1
ATOM 817 C CA . ASP A 1 107 ? -30.877 -13.166 -11.808 1.00 70.19 107 ASP A CA 1
ATOM 818 C C . ASP A 1 107 ? -31.058 -12.073 -12.875 1.00 70.19 107 ASP A C 1
ATOM 820 O O . ASP A 1 107 ? -31.453 -10.953 -12.538 1.00 70.19 107 ASP A O 1
ATOM 824 N N . PRO A 1 108 ? -30.760 -12.365 -14.152 1.00 61.53 108 PRO A N 1
ATOM 825 C CA . PRO A 1 108 ? -30.872 -11.391 -15.230 1.00 61.53 108 PRO A CA 1
ATOM 826 C C . PRO A 1 108 ? -32.324 -11.053 -15.617 1.00 61.53 108 PRO A C 1
ATOM 828 O O . PRO A 1 108 ? -32.522 -10.101 -16.373 1.00 61.53 108 PRO A O 1
ATOM 831 N N . ASN A 1 109 ? -33.322 -11.804 -15.128 1.00 57.94 109 ASN A N 1
ATOM 832 C CA . ASN A 1 109 ? -34.729 -11.690 -15.533 1.00 57.94 109 ASN A CA 1
ATOM 833 C C . ASN A 1 109 ? -35.638 -11.026 -14.484 1.00 57.94 109 ASN A C 1
ATOM 835 O O . ASN A 1 109 ? -36.799 -10.751 -14.776 1.00 57.94 109 ASN A O 1
ATOM 839 N N . GLY A 1 110 ? -35.124 -10.702 -13.294 1.00 51.00 110 GLY A N 1
ATOM 840 C CA . GLY A 1 110 ? -35.777 -9.786 -12.349 1.00 51.00 110 GLY A CA 1
ATOM 841 C C . GLY A 1 110 ? -37.102 -10.250 -11.727 1.00 51.00 110 GLY A C 1
ATOM 842 O O . GLY A 1 110 ? -37.779 -9.435 -11.101 1.00 51.00 110 GLY A O 1
ATOM 843 N N . GLU A 1 111 ? -37.481 -11.525 -11.837 1.00 37.78 111 GLU A N 1
ATOM 844 C CA . GLU A 1 111 ? -38.728 -12.046 -11.263 1.00 37.78 111 GLU A CA 1
ATOM 845 C C . GLU A 1 111 ? -38.465 -13.104 -10.187 1.00 37.78 111 GLU A C 1
ATOM 847 O O . GLU A 1 111 ? -38.733 -14.279 -10.384 1.00 37.78 111 GLU A O 1
ATOM 852 N N . HIS A 1 112 ? -38.006 -12.677 -9.006 1.00 36.06 112 HIS A N 1
ATOM 853 C CA . HIS A 1 112 ? -38.460 -13.259 -7.737 1.00 36.06 112 HIS A CA 1
ATOM 854 C C . HIS A 1 112 ? -38.183 -12.299 -6.563 1.00 36.06 112 HIS A C 1
ATOM 856 O O . HIS A 1 112 ? -37.047 -11.850 -6.392 1.00 36.06 112 HIS A O 1
ATOM 862 N N . PRO A 1 113 ? -39.181 -12.006 -5.703 1.00 39.25 113 P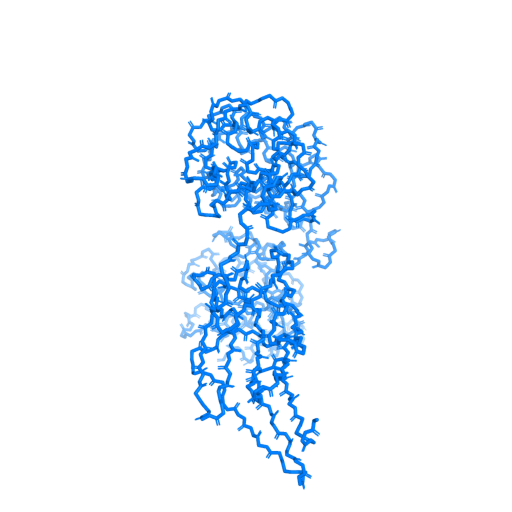RO A N 1
ATOM 863 C CA . PRO A 1 113 ? -38.922 -11.366 -4.422 1.00 39.25 113 PRO A CA 1
ATOM 864 C C . PRO A 1 113 ? -38.127 -12.357 -3.567 1.00 39.25 113 PRO A C 1
ATOM 866 O O . PRO A 1 113 ? -38.557 -13.489 -3.359 1.00 39.25 113 PRO A O 1
ATOM 869 N N . MET A 1 114 ? -36.934 -11.960 -3.122 1.00 39.34 114 MET A N 1
ATOM 870 C CA . MET A 1 114 ? -36.140 -12.769 -2.199 1.00 39.34 114 MET A CA 1
ATOM 871 C C . MET A 1 114 ? -36.953 -13.011 -0.923 1.00 39.34 114 MET A C 1
ATOM 873 O O . MET A 1 114 ? -37.289 -12.060 -0.221 1.00 39.34 114 MET A O 1
ATOM 877 N N . ASP A 1 115 ? -37.254 -14.280 -0.633 1.00 34.00 115 ASP A N 1
ATOM 878 C CA . ASP A 1 115 ? -37.929 -14.715 0.590 1.00 34.00 115 ASP A CA 1
ATOM 879 C C . ASP A 1 115 ? -37.240 -14.135 1.837 1.00 34.00 115 ASP A C 1
ATOM 881 O O . ASP A 1 115 ? -36.098 -14.473 2.168 1.00 34.00 115 ASP A O 1
ATOM 885 N N . GLU A 1 116 ? -37.970 -13.287 2.564 1.00 36.81 116 GLU A N 1
ATOM 886 C CA . GLU A 1 116 ? -37.541 -12.669 3.822 1.00 36.81 116 GLU A CA 1
ATOM 887 C C . GLU A 1 116 ? -37.362 -13.688 4.962 1.00 36.81 116 GLU A C 1
ATOM 889 O O . GLU A 1 116 ? -36.696 -13.403 5.954 1.00 36.81 116 GLU A O 1
ATOM 894 N N . GLU A 1 117 ? -37.892 -14.904 4.823 1.00 30.83 117 GLU A N 1
ATOM 895 C CA . GLU A 1 117 ? -38.031 -15.865 5.924 1.00 30.83 117 GLU A CA 1
ATOM 896 C C . GLU A 1 117 ? -36.786 -16.746 6.164 1.00 30.83 117 GLU A C 1
ATOM 898 O O . GLU A 1 117 ? -36.674 -17.407 7.195 1.00 30.83 117 GLU A O 1
ATOM 903 N N . LYS A 1 118 ? -35.785 -16.706 5.269 1.00 36.72 118 LYS A N 1
ATOM 904 C CA . LYS A 1 118 ? -34.454 -17.312 5.506 1.00 36.72 118 LYS A CA 1
ATOM 905 C C . LYS A 1 118 ? -33.423 -16.335 6.088 1.00 36.72 118 LYS A C 1
ATOM 907 O O . LYS A 1 118 ? -32.282 -16.728 6.317 1.00 36.72 118 LYS A O 1
ATOM 912 N N . ARG A 1 119 ? -33.817 -15.093 6.406 1.00 37.75 119 ARG A N 1
ATOM 913 C CA . ARG A 1 119 ? -32.981 -14.051 7.042 1.00 37.75 119 ARG A CA 1
ATOM 914 C C . ARG A 1 119 ? -32.737 -14.263 8.548 1.00 37.75 119 ARG A C 1
ATOM 916 O O . ARG A 1 119 ? -32.615 -13.301 9.297 1.00 37.75 119 ARG A O 1
ATOM 923 N N . ALA A 1 120 ? -32.598 -15.502 9.017 1.00 31.98 120 ALA A N 1
ATOM 924 C CA . ALA A 1 120 ? -32.067 -15.767 10.363 1.00 31.98 120 ALA A CA 1
ATOM 925 C C . ALA A 1 120 ? -30.523 -15.785 10.384 1.00 31.98 120 ALA A C 1
ATOM 927 O O . ALA A 1 120 ? -29.903 -16.436 11.221 1.00 31.98 120 ALA A O 1
ATOM 928 N N . THR A 1 121 ? -29.894 -15.075 9.450 1.00 38.62 121 THR A N 1
ATOM 929 C CA . THR A 1 121 ? -28.466 -14.769 9.450 1.00 38.62 121 THR A CA 1
ATOM 930 C C . THR A 1 121 ? -28.384 -13.255 9.360 1.00 38.62 121 THR A C 1
ATOM 932 O O . THR A 1 121 ? -28.806 -12.668 8.365 1.00 38.62 121 THR A O 1
ATOM 935 N N . THR A 1 122 ? -27.971 -12.609 10.446 1.00 41.03 122 THR A N 1
ATOM 936 C CA . THR A 1 122 ? -27.860 -11.152 10.534 1.00 41.03 122 THR A CA 1
ATOM 937 C C . THR A 1 122 ? -26.823 -10.672 9.520 1.00 41.03 122 THR A C 1
ATOM 939 O O . THR A 1 122 ? -25.629 -10.726 9.788 1.00 41.03 122 THR A O 1
ATOM 942 N N . TYR A 1 123 ? -27.262 -10.244 8.337 1.00 42.41 123 TYR A N 1
ATOM 943 C CA . TYR A 1 123 ? -26.371 -9.642 7.348 1.00 42.41 123 TYR A CA 1
ATOM 944 C C . TYR A 1 123 ? -26.146 -8.180 7.710 1.00 42.41 123 TYR A C 1
ATOM 946 O O . TYR A 1 123 ? -27.064 -7.365 7.634 1.00 42.41 123 TYR A O 1
ATOM 954 N N . TYR A 1 124 ? -24.922 -7.853 8.102 1.00 50.09 124 TYR A N 1
ATOM 955 C CA . TYR A 1 124 ? -24.494 -6.470 8.207 1.00 50.09 124 TYR A CA 1
ATOM 956 C C . TYR A 1 124 ? -24.047 -5.956 6.840 1.00 50.09 124 TYR A C 1
ATOM 958 O O . TYR A 1 124 ? -23.336 -6.650 6.114 1.00 50.09 124 TYR A O 1
ATOM 966 N N . GLN A 1 125 ? -24.438 -4.735 6.488 1.00 52.16 125 GLN A N 1
ATOM 967 C CA . GLN A 1 125 ? -23.917 -4.060 5.305 1.00 52.16 125 GLN A CA 1
ATOM 968 C C . GLN A 1 125 ? -22.656 -3.282 5.685 1.00 52.16 125 GLN A C 1
ATOM 970 O O . GLN A 1 125 ? -22.703 -2.383 6.528 1.00 52.16 125 GLN A O 1
ATOM 975 N N . ILE A 1 126 ? -21.527 -3.630 5.062 1.00 50.22 126 ILE A N 1
ATOM 976 C CA . ILE A 1 126 ? -20.256 -2.916 5.216 1.00 50.22 126 ILE A CA 1
ATOM 977 C C . ILE A 1 126 ? -20.129 -1.918 4.070 1.00 50.22 126 ILE A C 1
ATOM 979 O O . ILE A 1 126 ? -19.947 -2.291 2.910 1.00 50.22 126 ILE A O 1
ATOM 983 N N . SER A 1 127 ? -20.196 -0.631 4.396 1.00 52.03 127 SER A N 1
ATOM 984 C CA . SER A 1 127 ? -19.886 0.424 3.434 1.00 52.03 127 SER A CA 1
ATOM 985 C C . SER A 1 127 ? -18.379 0.448 3.168 1.00 52.03 127 SER A C 1
ATOM 987 O O . SER A 1 127 ? -17.597 0.891 4.014 1.00 52.03 127 SER A O 1
ATOM 989 N N . ARG A 1 128 ? -17.959 0.007 1.973 1.00 45.75 128 ARG A N 1
ATOM 990 C CA . ARG A 1 128 ? -16.546 0.023 1.539 1.00 45.75 128 ARG A CA 1
ATOM 991 C C . ARG A 1 128 ? -15.944 1.434 1.491 1.00 45.75 128 ARG A C 1
ATOM 993 O O . ARG A 1 128 ? -14.731 1.574 1.595 1.00 45.75 128 ARG A O 1
ATOM 1000 N N . SER A 1 129 ? -16.772 2.472 1.360 1.00 39.84 129 SER A N 1
ATOM 1001 C CA . SER A 1 129 ? -16.328 3.870 1.292 1.00 39.84 129 SER A CA 1
ATOM 1002 C C . SER A 1 129 ? -16.236 4.566 2.650 1.00 39.84 129 SER A C 1
ATOM 1004 O O . SER A 1 129 ? -15.422 5.473 2.795 1.00 39.84 129 SER A O 1
ATOM 1006 N N . THR A 1 130 ? -17.055 4.180 3.638 1.00 46.44 130 THR A N 1
ATOM 1007 C CA . THR A 1 130 ? -17.089 4.855 4.956 1.00 46.44 130 THR A CA 1
ATOM 1008 C C . THR A 1 130 ? -16.579 3.992 6.107 1.00 46.44 130 THR A C 1
ATOM 1010 O O . THR A 1 130 ? -16.317 4.522 7.191 1.00 46.44 130 THR A O 1
ATOM 1013 N N . ILE A 1 131 ? -16.349 2.691 5.879 1.00 53.16 131 ILE A N 1
ATOM 1014 C CA . ILE A 1 131 ? -15.944 1.729 6.914 1.00 53.16 131 ILE A CA 1
ATOM 1015 C C . ILE A 1 131 ? -16.963 1.752 8.062 1.00 53.16 131 ILE A C 1
ATOM 1017 O O . ILE A 1 131 ? -16.633 1.947 9.237 1.00 53.16 131 ILE A O 1
ATOM 1021 N N . GLU A 1 132 ? -18.236 1.683 7.698 1.00 58.19 132 GLU A N 1
ATOM 1022 C CA . GLU A 1 132 ? -19.354 1.662 8.632 1.00 58.19 132 GLU A CA 1
ATOM 1023 C C . GLU A 1 132 ? -20.118 0.364 8.443 1.00 58.19 132 GLU A C 1
ATOM 1025 O O . GLU A 1 132 ? -20.411 -0.045 7.317 1.00 58.19 132 GLU A O 1
ATOM 1030 N N . ILE A 1 133 ? -20.412 -0.278 9.571 1.00 61.41 133 ILE A N 1
ATOM 1031 C CA . ILE A 1 133 ? -21.309 -1.419 9.631 1.00 61.41 133 ILE A CA 1
ATOM 1032 C C . ILE A 1 133 ? -22.714 -0.875 9.859 1.00 61.41 133 ILE A C 1
ATOM 1034 O O . ILE A 1 133 ? -22.958 -0.143 10.820 1.00 61.41 133 ILE A O 1
ATOM 1038 N N . THR A 1 134 ? -23.632 -1.251 8.979 1.00 64.69 134 THR A N 1
ATOM 1039 C CA . THR A 1 134 ? -25.050 -0.909 9.074 1.00 64.69 134 THR A CA 1
ATOM 1040 C C . THR A 1 134 ? -25.892 -2.170 9.224 1.00 64.69 134 THR A C 1
ATOM 1042 O O . THR A 1 134 ? -25.545 -3.250 8.736 1.00 64.69 134 THR A O 1
ATOM 1045 N N . MET A 1 135 ? -26.977 -2.040 9.976 1.00 65.56 135 MET A N 1
ATOM 1046 C CA . MET A 1 135 ? -27.994 -3.066 10.161 1.00 65.56 135 MET A CA 1
ATOM 1047 C C . MET A 1 135 ? -28.782 -3.266 8.850 1.00 65.56 135 MET A C 1
ATOM 1049 O O . MET A 1 135 ? -28.765 -2.384 7.991 1.00 65.56 135 MET A O 1
ATOM 1053 N N . PRO A 1 136 ? -29.524 -4.380 8.683 1.00 59.91 136 PRO A N 1
ATOM 1054 C CA . PRO A 1 136 ? -30.329 -4.626 7.478 1.00 59.91 136 PRO A CA 1
ATOM 1055 C C . PRO A 1 136 ? -31.349 -3.529 7.131 1.00 59.91 136 PRO A C 1
ATOM 1057 O O . PRO A 1 136 ? -31.787 -3.439 5.988 1.00 59.91 136 PRO A O 1
ATOM 1060 N N . ASP A 1 137 ? -31.752 -2.724 8.115 1.00 64.75 137 ASP A N 1
ATOM 1061 C CA . ASP A 1 137 ? -32.671 -1.591 7.965 1.00 64.75 137 ASP A CA 1
ATOM 1062 C C . ASP A 1 137 ? -31.963 -0.265 7.613 1.00 64.75 137 ASP A C 1
ATOM 1064 O O . ASP A 1 137 ? -32.607 0.781 7.537 1.00 64.75 137 ASP A O 1
ATOM 1068 N N . GLY A 1 138 ? -30.644 -0.301 7.399 1.00 65.31 138 GLY A N 1
ATOM 1069 C CA . GLY A 1 138 ? -29.805 0.854 7.083 1.00 65.31 138 GLY A CA 1
ATOM 1070 C C . GLY A 1 138 ? -29.386 1.686 8.298 1.00 65.31 138 GLY A C 1
ATOM 1071 O O . GLY A 1 138 ? -28.697 2.693 8.132 1.00 65.31 138 GLY A O 1
ATOM 1072 N N . SER A 1 139 ? -29.770 1.300 9.518 1.00 69.44 139 SER A N 1
ATOM 1073 C CA . SER A 1 139 ? -29.331 1.998 10.730 1.00 69.44 139 SER A CA 1
ATOM 1074 C C . SER A 1 139 ? -27.865 1.680 11.085 1.00 69.44 139 SER A C 1
ATOM 1076 O O . SER A 1 139 ? -27.360 0.615 10.725 1.00 69.44 139 SER A O 1
ATOM 1078 N N . PRO A 1 140 ? -27.138 2.572 11.788 1.00 67.62 140 PRO A N 1
ATOM 1079 C CA . PRO A 1 140 ? -25.781 2.283 12.254 1.00 67.62 140 PRO A CA 1
ATOM 1080 C C . PRO A 1 140 ? -25.757 1.101 13.231 1.00 67.62 140 PRO A C 1
ATOM 1082 O O . PRO A 1 140 ? -26.600 1.014 14.126 1.00 67.62 140 PRO A O 1
ATOM 1085 N N . ALA A 1 141 ? -24.767 0.217 13.107 1.00 70.94 141 ALA A N 1
ATOM 1086 C CA . ALA A 1 141 ? -24.572 -0.873 14.059 1.00 70.94 141 ALA A CA 1
ATOM 1087 C C . ALA A 1 141 ? -24.301 -0.349 15.482 1.00 70.94 141 ALA A C 1
ATOM 1089 O O . ALA A 1 141 ? -23.477 0.546 15.687 1.00 70.94 141 ALA A O 1
ATOM 1090 N N . THR A 1 142 ? -24.971 -0.932 16.479 1.00 79.75 142 THR A N 1
ATOM 1091 C CA . THR A 1 142 ? -24.742 -0.602 17.895 1.00 79.75 142 THR A CA 1
ATOM 1092 C C . THR A 1 142 ? -23.450 -1.248 18.417 1.00 79.75 142 THR A C 1
ATOM 1094 O O . THR A 1 142 ? -22.976 -2.229 17.835 1.00 79.75 142 THR A O 1
ATOM 1097 N N . PRO A 1 143 ? -22.871 -0.767 19.533 1.00 78.50 143 PRO A N 1
ATOM 1098 C CA . PRO A 1 143 ? -21.670 -1.373 20.111 1.00 78.50 143 PRO A CA 1
ATOM 1099 C C . PRO A 1 143 ? -21.814 -2.879 20.382 1.00 78.50 143 PRO A C 1
ATOM 1101 O O . PRO A 1 143 ? -20.897 -3.648 20.106 1.00 78.50 143 PRO A O 1
ATOM 1104 N N . GLU A 1 144 ? -22.975 -3.329 20.867 1.00 79.38 144 GLU A N 1
ATOM 1105 C CA . GLU A 1 144 ? -23.251 -4.742 21.169 1.00 79.38 144 GLU A CA 1
ATOM 1106 C C . GLU A 1 144 ? -23.169 -5.617 19.917 1.00 79.38 144 GLU A C 1
ATOM 1108 O O . GLU A 1 144 ? -22.615 -6.717 19.944 1.00 79.38 144 GLU A O 1
ATOM 1113 N N . VAL A 1 145 ? -23.696 -5.098 18.809 1.00 75.75 145 VAL A N 1
ATOM 1114 C CA . VAL A 1 145 ? -23.639 -5.728 17.495 1.00 75.75 145 VAL A CA 1
ATOM 1115 C C . VAL A 1 145 ? -22.195 -5.823 17.005 1.00 75.75 145 VAL A C 1
ATOM 1117 O O . VAL A 1 145 ? -21.767 -6.887 16.557 1.00 75.75 145 VAL A O 1
ATOM 1120 N N . LEU A 1 146 ? -21.418 -4.747 17.139 1.00 80.12 146 LEU A N 1
ATOM 1121 C CA . LEU A 1 146 ? -20.013 -4.745 16.735 1.00 80.12 146 LEU A CA 1
ATOM 1122 C C . LEU A 1 146 ? -19.196 -5.760 17.557 1.00 80.12 146 LEU A C 1
ATOM 1124 O O . LEU A 1 146 ? -18.372 -6.480 16.998 1.00 80.12 146 LEU A O 1
ATOM 1128 N N . TYR A 1 147 ? -19.470 -5.908 18.858 1.00 83.00 147 TYR A N 1
ATOM 1129 C CA . TYR A 1 147 ? -18.831 -6.933 19.697 1.00 83.00 147 TYR A CA 1
ATOM 1130 C C . TYR A 1 147 ? -19.201 -8.376 19.325 1.00 83.00 147 TYR A C 1
ATOM 1132 O O . TYR A 1 147 ? -18.426 -9.299 19.594 1.00 83.00 147 TYR A O 1
ATOM 1140 N N . ALA A 1 148 ? -20.368 -8.604 18.725 1.00 79.75 148 ALA A N 1
ATOM 1141 C CA . ALA A 1 148 ? -20.684 -9.901 18.137 1.00 79.75 148 ALA A CA 1
ATOM 1142 C C . ALA A 1 148 ? -19.904 -10.100 16.825 1.00 79.75 148 ALA A C 1
ATOM 1144 O O . ALA A 1 148 ? -19.270 -11.139 16.638 1.00 79.75 148 ALA A O 1
ATOM 1145 N N . ALA A 1 149 ? -19.873 -9.070 15.975 1.00 77.88 149 ALA A N 1
ATOM 1146 C CA . ALA A 1 149 ? -19.249 -9.092 14.654 1.00 77.88 149 ALA A CA 1
ATOM 1147 C C . ALA A 1 149 ? -17.711 -9.221 14.678 1.00 77.88 149 ALA A C 1
ATOM 1149 O O . ALA A 1 149 ? -17.125 -9.751 13.739 1.00 77.88 149 ALA A O 1
ATOM 1150 N N . ILE A 1 150 ? -17.020 -8.847 15.765 1.00 83.75 150 ILE A N 1
ATOM 1151 C CA . ILE A 1 150 ? -15.570 -9.125 15.896 1.00 83.75 150 ILE A CA 1
ATOM 1152 C C . ILE A 1 150 ? -15.229 -10.627 15.937 1.00 83.75 150 ILE A C 1
ATOM 1154 O O . ILE A 1 150 ? -14.059 -10.986 15.801 1.00 83.75 150 ILE A O 1
ATOM 1158 N N . LYS A 1 151 ? -16.220 -11.506 16.144 1.00 82.25 151 LYS A N 1
ATOM 1159 C CA . LYS A 1 151 ? -16.063 -12.971 16.145 1.00 82.25 151 LYS A CA 1
ATOM 1160 C C . LYS A 1 151 ? -16.562 -13.632 14.859 1.00 82.25 151 LYS A C 1
ATOM 1162 O O . LYS A 1 151 ? -16.624 -14.857 14.817 1.00 82.25 151 LYS A O 1
ATOM 1167 N N . ASP A 1 152 ? -16.941 -12.841 13.859 1.00 77.81 152 ASP A N 1
ATOM 1168 C CA . ASP A 1 152 ? -17.456 -13.348 12.591 1.00 77.81 152 ASP A CA 1
ATOM 1169 C C . ASP A 1 152 ? -16.414 -14.215 11.861 1.00 77.81 152 ASP A C 1
ATOM 1171 O O . ASP A 1 152 ? -15.207 -14.066 12.079 1.00 77.81 152 ASP A O 1
ATOM 1175 N N . GLU A 1 153 ? -16.865 -15.133 11.008 1.00 76.25 153 GLU A N 1
ATOM 1176 C CA . GLU A 1 153 ? -15.983 -15.973 10.191 1.00 76.25 153 GLU A CA 1
ATOM 1177 C C . GLU A 1 153 ? -15.293 -15.151 9.089 1.00 76.25 153 GLU A C 1
ATOM 1179 O O . GLU A 1 153 ? -14.132 -15.416 8.753 1.00 76.25 153 GLU A O 1
ATOM 1184 N N . ASP A 1 154 ? -15.943 -14.087 8.612 1.00 72.25 154 ASP A N 1
ATOM 1185 C CA . ASP A 1 154 ? -15.437 -13.194 7.577 1.00 72.25 154 ASP A CA 1
ATOM 1186 C C . ASP A 1 154 ? -14.460 -12.138 8.135 1.00 72.25 154 ASP A C 1
ATOM 1188 O O . ASP A 1 154 ? -14.706 -11.460 9.138 1.00 72.25 154 ASP A O 1
ATOM 1192 N N . ALA A 1 155 ? -13.304 -11.993 7.482 1.00 76.88 155 ALA A N 1
ATOM 1193 C CA . ALA A 1 155 ? -12.264 -11.063 7.909 1.00 76.88 155 ALA A CA 1
ATOM 1194 C C . ALA A 1 155 ? -12.648 -9.586 7.724 1.00 76.88 155 ALA A C 1
ATOM 1196 O O . ALA A 1 155 ? -12.291 -8.771 8.577 1.00 76.88 155 ALA A O 1
ATOM 1197 N N . GLU A 1 156 ? -13.375 -9.230 6.663 1.00 76.06 156 GLU A N 1
ATOM 1198 C CA . GLU A 1 156 ? -13.843 -7.861 6.427 1.00 76.06 156 GLU A CA 1
ATOM 1199 C C . GLU A 1 156 ? -14.855 -7.441 7.493 1.00 76.06 156 GLU A C 1
ATOM 1201 O O . GLU A 1 156 ? -14.779 -6.318 8.004 1.00 76.06 156 GLU A O 1
ATOM 1206 N N . VAL A 1 157 ? -15.753 -8.354 7.883 1.00 74.56 157 VAL A N 1
ATOM 1207 C CA . VAL A 1 157 ? -16.729 -8.126 8.961 1.00 74.56 157 VAL A CA 1
ATOM 1208 C C . VAL A 1 157 ? -16.009 -7.876 10.281 1.00 74.56 157 VAL A C 1
ATOM 1210 O O . VAL A 1 157 ? -16.262 -6.857 10.931 1.00 74.56 157 VAL A O 1
ATOM 1213 N N . ARG A 1 158 ? -15.039 -8.727 10.644 1.00 84.56 158 ARG A N 1
ATOM 1214 C CA . ARG A 1 158 ? -14.245 -8.535 11.869 1.00 84.56 158 ARG A CA 1
ATOM 1215 C C . ARG A 1 158 ? -13.494 -7.205 11.880 1.00 84.56 158 ARG A C 1
ATOM 1217 O O . ARG A 1 158 ? -13.497 -6.513 12.899 1.00 84.56 158 ARG A O 1
ATOM 1224 N N . VAL A 1 159 ? -12.846 -6.843 10.771 1.00 83.06 159 VAL A N 1
ATOM 1225 C CA . VAL A 1 159 ? -12.063 -5.600 10.655 1.00 83.06 159 VAL A CA 1
ATOM 1226 C C . VAL A 1 159 ? -12.966 -4.378 10.719 1.00 83.06 159 VAL A C 1
ATOM 1228 O O . VAL A 1 159 ? -12.680 -3.443 11.463 1.00 83.06 159 VAL A O 1
ATOM 1231 N N . SER A 1 160 ? -14.079 -4.393 9.994 1.00 81.06 160 SER A N 1
ATOM 1232 C CA . SER A 1 160 ? -15.044 -3.293 10.000 1.00 81.06 160 SER A CA 1
ATOM 1233 C C . SER A 1 160 ? -15.669 -3.119 11.383 1.00 81.06 160 SER A C 1
ATOM 1235 O O . SER A 1 160 ? -15.869 -1.990 11.832 1.00 81.06 160 SER A O 1
ATOM 1237 N N . ALA A 1 161 ? -15.898 -4.221 12.104 1.00 80.94 161 ALA A N 1
ATOM 1238 C CA . ALA A 1 161 ? -16.429 -4.191 13.459 1.00 80.94 161 ALA A CA 1
ATOM 1239 C C . ALA A 1 161 ? -15.420 -3.589 14.435 1.00 80.94 161 ALA A C 1
ATOM 1241 O O . ALA A 1 161 ? -15.760 -2.700 15.215 1.00 80.94 161 ALA A O 1
ATOM 1242 N N . ALA A 1 162 ? -14.159 -4.011 14.331 1.00 87.50 162 ALA A N 1
ATOM 1243 C CA . ALA A 1 162 ? -13.061 -3.445 15.100 1.00 87.50 162 ALA A CA 1
ATOM 1244 C C . ALA A 1 162 ? -12.858 -1.946 14.801 1.00 87.50 162 ALA A C 1
ATOM 1246 O O . ALA A 1 162 ? -12.653 -1.164 15.726 1.00 87.50 162 ALA A O 1
ATOM 1247 N N . LEU A 1 163 ? -12.982 -1.510 13.542 1.00 85.00 163 LEU A N 1
ATOM 1248 C CA . LEU A 1 163 ? -12.893 -0.091 13.174 1.00 85.00 163 LEU A CA 1
ATOM 1249 C C . LEU A 1 163 ? -14.072 0.716 13.723 1.00 85.00 163 LEU A C 1
ATOM 1251 O O . LEU A 1 163 ? -13.864 1.817 14.228 1.00 85.00 163 LEU A O 1
ATOM 1255 N N . GLY A 1 164 ? -15.289 0.170 13.674 1.00 81.81 164 GLY A N 1
ATOM 1256 C CA . GLY A 1 164 ? -16.466 0.778 14.295 1.00 81.81 164 GLY A CA 1
ATOM 1257 C C . GLY A 1 164 ? -16.281 0.973 15.801 1.00 81.81 164 GLY A C 1
ATOM 1258 O O . GLY A 1 164 ? -16.496 2.070 16.312 1.00 81.81 164 GLY A O 1
ATOM 1259 N N . LEU A 1 165 ? -15.796 -0.055 16.502 1.00 82.94 165 LEU A N 1
ATOM 1260 C CA . LEU A 1 165 ? -15.484 0.016 17.934 1.00 82.94 165 LEU A CA 1
ATOM 1261 C C . LEU A 1 165 ? -14.392 1.054 18.230 1.00 82.94 165 LEU A C 1
ATOM 1263 O O . LEU A 1 165 ? -14.558 1.878 19.129 1.00 82.94 165 LEU A O 1
ATOM 1267 N N . ALA A 1 166 ? -13.327 1.090 17.427 1.00 85.50 166 ALA A N 1
ATOM 1268 C CA . ALA A 1 166 ? -12.262 2.078 17.571 1.00 85.50 166 ALA A CA 1
ATOM 1269 C C . ALA A 1 166 ? -12.754 3.519 17.341 1.00 85.50 166 ALA A C 1
ATOM 1271 O O . ALA A 1 166 ? -12.377 4.417 18.095 1.00 85.50 166 ALA A O 1
ATOM 1272 N N . LYS A 1 167 ? -13.644 3.749 16.361 1.00 83.06 167 LYS A N 1
ATOM 1273 C CA . LYS A 1 167 ? -14.307 5.051 16.132 1.00 83.06 167 LYS A CA 1
ATOM 1274 C C . LYS A 1 167 ? -15.176 5.476 17.319 1.00 83.06 167 LYS A C 1
ATOM 1276 O O . LYS A 1 167 ? -15.255 6.664 17.620 1.00 83.06 167 LYS A O 1
ATOM 1281 N N . LEU A 1 168 ? -15.793 4.518 18.011 1.00 82.56 168 LEU A N 1
ATOM 1282 C CA . LEU A 1 168 ? -16.554 4.747 19.244 1.00 82.56 168 LEU A CA 1
ATOM 1283 C C . LEU A 1 168 ? -15.658 4.946 20.483 1.00 82.56 168 LEU A C 1
ATOM 1285 O O . LEU A 1 168 ? -16.167 5.239 21.564 1.00 82.56 168 LEU A O 1
ATOM 1289 N N . GLY A 1 169 ? -14.335 4.822 20.334 1.00 82.31 169 GLY A N 1
ATOM 1290 C CA . GLY A 1 169 ? -13.344 5.036 21.389 1.00 82.31 169 GLY A CA 1
ATOM 1291 C C . GLY A 1 169 ? -12.843 3.763 22.077 1.00 82.31 169 GLY A C 1
ATOM 1292 O O . GLY A 1 169 ? -12.012 3.862 22.980 1.00 82.31 169 GLY A O 1
ATOM 1293 N N . ASP A 1 170 ? -13.294 2.575 21.666 1.00 86.56 170 ASP A N 1
ATOM 1294 C CA . ASP A 1 170 ? -12.777 1.308 22.189 1.00 86.56 170 ASP A CA 1
ATOM 1295 C C . ASP A 1 170 ? -11.465 0.924 21.489 1.00 86.56 170 ASP A C 1
ATOM 1297 O O . ASP A 1 170 ? -11.446 0.397 20.378 1.00 86.56 170 ASP A O 1
ATOM 1301 N N . LEU A 1 171 ? -10.349 1.177 22.174 1.00 87.81 171 LEU A N 1
ATOM 1302 C CA . LEU A 1 171 ? -8.998 0.777 21.768 1.00 87.81 171 LEU A CA 1
ATOM 1303 C C . LEU A 1 171 ? -8.487 -0.415 22.597 1.00 87.81 171 LEU A C 1
ATOM 1305 O O . LEU A 1 171 ? -7.306 -0.484 22.946 1.00 87.81 171 LEU A O 1
ATOM 1309 N N . SER A 1 172 ? -9.375 -1.339 22.972 1.00 87.38 172 SER A N 1
ATOM 1310 C CA . SER A 1 172 ? -9.005 -2.541 23.721 1.00 87.38 172 SER A CA 1
ATOM 1311 C C . SER A 1 172 ? -7.991 -3.414 22.961 1.00 87.38 172 SER A C 1
ATOM 1313 O O . SER A 1 172 ? -7.956 -3.407 21.726 1.00 87.38 172 SER A O 1
ATOM 1315 N N . PRO A 1 173 ? -7.178 -4.228 23.669 1.00 86.50 173 PRO A N 1
ATOM 1316 C CA . PRO A 1 173 ? -6.177 -5.089 23.036 1.00 86.50 173 PRO A CA 1
ATOM 1317 C C . PRO A 1 173 ? -6.746 -5.989 21.934 1.00 86.50 173 PRO A C 1
ATOM 1319 O O . PRO A 1 173 ? -6.087 -6.208 20.924 1.00 86.50 173 PRO A O 1
ATOM 1322 N N . THR A 1 174 ? -7.982 -6.470 22.098 1.00 87.56 174 THR A N 1
ATOM 1323 C CA . THR A 1 174 ? -8.680 -7.286 21.097 1.00 87.56 174 THR A CA 1
ATOM 1324 C C . THR A 1 174 ? -8.934 -6.509 19.807 1.00 87.56 174 THR A C 1
ATOM 1326 O O . THR A 1 174 ? -8.615 -7.008 18.731 1.00 87.56 174 THR A O 1
ATOM 1329 N N . VAL A 1 175 ? -9.472 -5.288 19.909 1.00 86.88 175 VAL A N 1
ATOM 1330 C CA . VAL A 1 175 ? -9.742 -4.421 18.753 1.00 86.88 175 VAL A CA 1
ATOM 1331 C C . VAL A 1 175 ? -8.437 -4.102 18.029 1.00 86.88 175 VAL A C 1
ATOM 1333 O O . VAL A 1 175 ? -8.322 -4.346 16.831 1.00 86.88 175 VAL A O 1
ATOM 1336 N N . ILE A 1 176 ? -7.414 -3.657 18.763 1.00 85.81 176 ILE A N 1
ATOM 1337 C CA . ILE A 1 176 ? -6.106 -3.316 18.187 1.00 85.81 176 ILE A CA 1
ATOM 1338 C C . ILE A 1 176 ? -5.452 -4.522 17.509 1.00 85.81 176 ILE A C 1
ATOM 1340 O O . ILE A 1 176 ? -4.940 -4.397 16.399 1.00 85.81 176 ILE A O 1
ATOM 1344 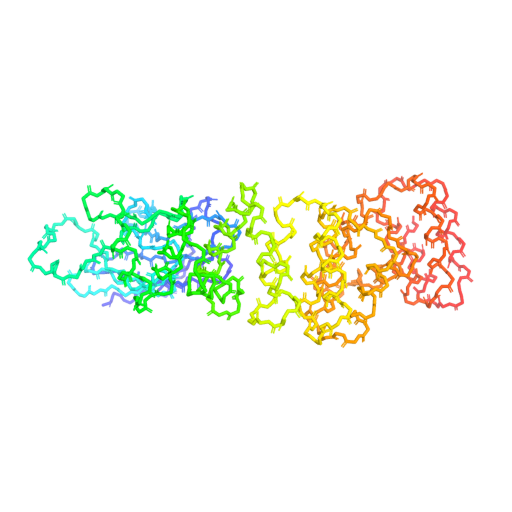N N . HIS A 1 177 ? -5.515 -5.700 18.129 1.00 84.75 177 HIS A N 1
ATOM 1345 C CA . HIS A 1 177 ? -4.968 -6.925 17.554 1.00 84.75 177 HIS A CA 1
ATOM 1346 C C . HIS A 1 177 ? -5.650 -7.305 16.231 1.00 84.75 177 HIS A C 1
ATOM 1348 O O . HIS A 1 177 ? -4.965 -7.702 15.290 1.00 84.75 177 HIS A O 1
ATOM 1354 N N . ILE A 1 178 ? -6.978 -7.162 16.126 1.00 85.38 178 ILE A N 1
ATOM 1355 C CA . ILE A 1 178 ? -7.711 -7.419 14.874 1.00 85.38 178 ILE A CA 1
ATOM 1356 C C . ILE A 1 178 ? -7.260 -6.443 13.782 1.00 85.38 178 ILE A C 1
ATOM 1358 O O . ILE A 1 178 ? -6.927 -6.874 12.679 1.00 85.38 178 ILE A O 1
ATOM 1362 N N . LEU A 1 179 ? -7.204 -5.147 14.098 1.00 84.25 179 LEU A N 1
ATOM 1363 C CA . LEU A 1 179 ? -6.822 -4.106 13.143 1.00 84.25 179 LEU A CA 1
ATOM 1364 C C . LEU A 1 179 ? -5.385 -4.279 12.647 1.00 84.25 179 LEU A C 1
ATOM 1366 O O . LEU A 1 179 ? -5.138 -4.271 11.443 1.00 84.25 179 LEU A O 1
ATOM 1370 N N . PHE A 1 180 ? -4.433 -4.465 13.561 1.00 82.25 180 PHE A N 1
ATOM 1371 C CA . PHE A 1 180 ? -3.013 -4.505 13.211 1.00 82.25 180 PHE A CA 1
ATOM 1372 C C . PHE A 1 180 ? -2.627 -5.803 12.502 1.00 82.25 180 PHE A C 1
ATOM 1374 O O . PHE A 1 180 ? -1.793 -5.768 11.603 1.00 82.25 180 PHE A O 1
ATOM 1381 N N . ASN A 1 181 ? -3.255 -6.935 12.840 1.00 79.56 181 ASN A N 1
ATOM 1382 C CA . ASN A 1 181 ? -3.026 -8.177 12.100 1.00 79.56 181 ASN A CA 1
ATOM 1383 C C . ASN A 1 181 ? -3.629 -8.149 10.698 1.00 79.56 181 ASN A C 1
ATOM 1385 O O . ASN A 1 181 ? -3.086 -8.785 9.803 1.00 79.56 181 ASN A O 1
ATOM 1389 N N . ALA A 1 182 ? -4.748 -7.451 10.502 1.00 77.38 182 ALA A N 1
ATOM 1390 C CA . ALA A 1 182 ? -5.342 -7.324 9.179 1.00 77.38 182 ALA A CA 1
ATOM 1391 C C . ALA A 1 182 ? -4.553 -6.370 8.275 1.00 77.38 182 ALA A C 1
ATOM 1393 O O . ALA A 1 182 ? -4.537 -6.573 7.069 1.00 77.38 182 ALA A O 1
ATOM 1394 N N . ALA A 1 183 ? -3.879 -5.361 8.837 1.00 69.31 183 ALA A N 1
ATOM 1395 C CA . ALA A 1 183 ? -3.222 -4.289 8.086 1.00 69.31 183 ALA A CA 1
ATOM 1396 C C . ALA A 1 183 ? -2.080 -4.725 7.141 1.00 69.31 183 ALA A C 1
ATOM 1398 O O . ALA A 1 183 ? -1.622 -3.901 6.349 1.00 69.31 183 ALA A O 1
ATOM 1399 N N . ASP A 1 184 ? -1.602 -5.971 7.186 1.00 66.00 184 ASP A N 1
ATOM 1400 C CA . ASP A 1 184 ? -0.610 -6.466 6.225 1.00 66.00 184 ASP A CA 1
ATOM 1401 C C . ASP A 1 184 ? -1.264 -7.226 5.064 1.00 66.00 184 ASP A C 1
ATOM 1403 O O . ASP A 1 184 ? -2.008 -8.198 5.214 1.00 66.00 184 ASP A O 1
ATOM 1407 N N . TRP A 1 185 ? -0.918 -6.772 3.862 1.00 52.94 185 TRP A N 1
ATOM 1408 C CA . TRP A 1 185 ? -1.498 -7.160 2.576 1.00 52.94 185 TRP A CA 1
ATOM 1409 C C . TRP A 1 185 ? -1.345 -8.647 2.229 1.00 52.94 185 TRP A C 1
ATOM 1411 O O . TRP A 1 185 ? -1.989 -9.136 1.304 1.00 52.94 185 TRP A O 1
ATOM 1421 N N . ARG A 1 186 ? -0.470 -9.373 2.934 1.00 54.38 186 ARG A N 1
ATOM 1422 C CA . ARG A 1 186 ? -0.146 -10.778 2.644 1.00 54.38 186 ARG A CA 1
ATOM 1423 C C . ARG A 1 186 ? -1.199 -11.759 3.127 1.00 54.38 186 ARG A C 1
ATOM 1425 O O . ARG A 1 186 ? -1.245 -12.874 2.613 1.00 54.38 186 ARG A O 1
ATOM 1432 N N . SER A 1 187 ? -1.992 -11.365 4.119 1.00 51.84 187 SER A N 1
ATOM 1433 C CA . SER A 1 187 ? -2.976 -12.253 4.734 1.00 51.84 187 SER A CA 1
ATOM 1434 C C . SER A 1 187 ? -4.343 -12.135 4.061 1.00 51.84 187 SER A C 1
ATOM 1436 O O . SER A 1 187 ? -4.959 -13.168 3.820 1.00 51.84 187 SER A O 1
ATOM 1438 N N . TYR A 1 188 ? -4.792 -10.910 3.732 1.00 56.97 188 TYR A N 1
ATOM 1439 C CA . TYR A 1 188 ? -6.110 -10.625 3.135 1.00 56.97 188 TYR A CA 1
ATOM 1440 C C . TYR A 1 188 ? -6.105 -9.283 2.361 1.00 56.97 188 TYR A C 1
ATOM 1442 O O . TYR A 1 188 ? -6.015 -8.233 3.003 1.00 56.97 188 TYR A O 1
ATOM 1450 N N . PRO A 1 189 ? -6.207 -9.266 1.015 1.00 61.50 189 PRO A N 1
ATOM 1451 C CA . PRO A 1 189 ? -6.104 -8.036 0.218 1.00 61.50 189 PRO A CA 1
ATOM 1452 C C . PRO A 1 189 ? -7.202 -7.000 0.509 1.00 61.50 189 PRO A C 1
ATOM 1454 O O . PRO A 1 189 ? -6.893 -5.816 0.687 1.00 61.50 189 PRO A O 1
ATOM 1457 N N . GLU A 1 190 ? -8.471 -7.416 0.603 1.00 66.19 190 GLU A N 1
ATOM 1458 C CA . GLU A 1 190 ? -9.577 -6.483 0.857 1.00 66.19 190 GLU A CA 1
ATOM 1459 C C . GLU A 1 190 ? -9.600 -6.018 2.318 1.00 66.19 190 GLU A C 1
ATOM 1461 O O . GLU A 1 190 ? -9.551 -4.815 2.595 1.00 66.19 190 GLU A O 1
ATOM 1466 N N . ALA A 1 191 ? -9.589 -6.962 3.265 1.00 69.00 191 ALA A N 1
ATOM 1467 C CA . ALA A 1 191 ? -9.631 -6.654 4.695 1.00 69.00 191 ALA A CA 1
ATOM 1468 C C . ALA A 1 191 ? -8.416 -5.826 5.152 1.00 69.00 191 ALA A C 1
ATOM 1470 O O . ALA A 1 191 ? -8.555 -4.950 6.008 1.00 69.00 191 ALA A O 1
ATOM 1471 N N . GLY A 1 192 ? -7.239 -6.041 4.555 1.00 74.50 192 GLY A N 1
ATOM 1472 C CA . GLY A 1 192 ? -6.046 -5.257 4.870 1.00 74.50 192 GLY A CA 1
ATOM 1473 C C . GLY A 1 192 ? -6.092 -3.825 4.355 1.00 74.50 192 GLY A C 1
ATOM 1474 O O . GLY A 1 192 ? -5.650 -2.911 5.053 1.00 74.50 192 GLY A O 1
ATOM 1475 N N . THR A 1 193 ? -6.709 -3.598 3.195 1.00 73.44 193 THR A N 1
ATOM 1476 C CA . THR A 1 193 ? -6.939 -2.242 2.675 1.00 73.44 193 THR A CA 1
ATOM 1477 C C . THR A 1 193 ? -7.898 -1.469 3.582 1.00 73.44 193 THR A C 1
ATOM 1479 O O . THR A 1 193 ? -7.628 -0.322 3.943 1.00 73.44 193 THR A O 1
ATOM 1482 N N . ILE A 1 194 ? -8.988 -2.115 4.013 1.00 74.75 194 ILE A N 1
ATOM 1483 C CA . ILE A 1 194 ? -9.961 -1.532 4.947 1.00 74.75 194 ILE A CA 1
ATOM 1484 C C . ILE A 1 194 ? -9.282 -1.199 6.282 1.00 74.75 194 ILE A C 1
ATOM 1486 O O . ILE A 1 194 ? -9.421 -0.079 6.780 1.00 74.75 194 ILE A O 1
ATOM 1490 N N . ALA A 1 195 ? -8.506 -2.141 6.831 1.00 82.81 195 ALA A N 1
ATOM 1491 C CA . ALA A 1 195 ? -7.760 -1.945 8.069 1.00 82.81 195 ALA A CA 1
ATOM 1492 C C . ALA A 1 195 ? -6.800 -0.757 7.963 1.00 82.81 195 ALA A C 1
ATOM 1494 O O . ALA A 1 195 ? -6.869 0.145 8.795 1.00 82.81 195 ALA A O 1
ATOM 1495 N N . ARG A 1 196 ? -5.954 -0.704 6.926 1.00 80.50 196 ARG A N 1
ATOM 1496 C CA . ARG A 1 196 ? -4.997 0.395 6.733 1.00 80.50 196 ARG A CA 1
ATOM 1497 C C . ARG A 1 196 ? -5.681 1.749 6.627 1.00 80.50 196 ARG A C 1
ATOM 1499 O O . ARG A 1 196 ? -5.328 2.657 7.373 1.00 80.50 196 ARG A O 1
ATOM 1506 N N . ASN A 1 197 ? -6.676 1.877 5.751 1.00 79.94 197 ASN A N 1
ATOM 1507 C CA . ASN A 1 197 ? -7.381 3.143 5.556 1.00 79.94 197 ASN A CA 1
ATOM 1508 C C . ASN A 1 197 ? -8.064 3.594 6.851 1.00 79.94 197 ASN A C 1
ATOM 1510 O O . ASN A 1 197 ? -7.934 4.748 7.255 1.00 79.94 197 ASN A O 1
ATOM 1514 N N . GLY A 1 198 ? -8.735 2.670 7.543 1.00 79.12 198 GLY A N 1
ATOM 1515 C CA . GLY A 1 198 ? -9.405 2.960 8.804 1.00 79.12 198 GLY A CA 1
ATOM 1516 C C . GLY A 1 198 ? -8.444 3.363 9.918 1.00 79.12 198 GLY A C 1
ATOM 1517 O O . GLY A 1 198 ? -8.684 4.363 10.591 1.00 79.12 198 GLY A O 1
ATOM 1518 N N . ILE A 1 199 ? -7.338 2.634 10.091 1.00 86.75 199 ILE A N 1
ATOM 1519 C CA . ILE A 1 199 ? -6.289 2.967 11.064 1.00 86.75 199 ILE A CA 1
ATOM 1520 C C . ILE A 1 199 ? -5.693 4.341 10.749 1.00 86.75 199 ILE A C 1
ATOM 1522 O O . ILE A 1 199 ? -5.541 5.152 11.659 1.00 86.75 199 ILE A O 1
ATOM 1526 N N . THR A 1 200 ? -5.377 4.619 9.483 1.00 84.19 200 THR A N 1
ATOM 1527 C CA . THR A 1 200 ? -4.796 5.896 9.055 1.00 84.19 200 THR A CA 1
ATOM 1528 C C . THR A 1 200 ? -5.741 7.063 9.350 1.00 84.19 200 THR A C 1
ATOM 1530 O O . THR A 1 200 ? -5.311 8.062 9.928 1.00 84.19 200 THR A O 1
ATOM 1533 N N . GLU A 1 201 ? -7.033 6.945 9.031 1.00 83.00 201 GLU A N 1
ATOM 1534 C CA . GLU A 1 201 ? -8.027 7.985 9.338 1.00 83.00 201 GLU A CA 1
ATOM 1535 C C . GLU A 1 201 ? -8.230 8.180 10.849 1.00 83.00 201 GLU A C 1
ATOM 1537 O O . GLU A 1 201 ? -8.263 9.313 11.342 1.00 83.00 201 GLU A O 1
ATOM 1542 N N . LEU A 1 202 ? -8.284 7.086 11.614 1.00 84.44 202 LEU A N 1
ATOM 1543 C CA . LEU A 1 202 ? -8.345 7.143 13.076 1.00 84.44 202 LEU A CA 1
ATOM 1544 C C . LEU A 1 202 ? -7.112 7.843 13.656 1.00 84.44 202 LEU A C 1
ATOM 1546 O O . LEU A 1 202 ? -7.234 8.725 14.502 1.00 84.44 202 LEU A O 1
ATOM 1550 N N . ALA A 1 203 ? -5.919 7.498 13.180 1.00 87.25 203 ALA A N 1
ATOM 1551 C CA . ALA A 1 203 ? -4.668 8.040 13.692 1.00 87.25 203 ALA A CA 1
ATOM 1552 C C . ALA A 1 203 ? -4.444 9.516 13.326 1.00 87.25 203 ALA A C 1
ATOM 1554 O O . ALA A 1 203 ? -3.819 10.244 14.098 1.00 87.25 203 ALA A O 1
ATOM 1555 N N . LYS A 1 204 ? -5.010 10.002 12.212 1.00 85.00 204 LYS A N 1
ATOM 1556 C CA . LYS A 1 204 ? -5.017 11.441 11.882 1.00 85.00 204 LYS A CA 1
ATOM 1557 C C . LYS A 1 204 ? -5.738 12.280 12.938 1.00 85.00 204 LYS A C 1
ATOM 1559 O O . LYS A 1 204 ? -5.361 13.429 13.157 1.00 85.00 204 LYS A O 1
ATOM 1564 N N . THR A 1 205 ? -6.761 11.717 13.579 1.00 82.69 205 THR A N 1
ATOM 1565 C CA . THR A 1 205 ? -7.623 12.422 14.543 1.00 82.69 205 THR A CA 1
ATOM 1566 C C . THR A 1 205 ? -7.382 12.016 15.999 1.00 82.69 205 THR A C 1
ATOM 1568 O O . THR A 1 205 ? -7.803 12.736 16.905 1.00 82.69 205 THR A O 1
ATOM 1571 N N . ASN A 1 206 ? -6.663 10.915 16.247 1.00 86.19 206 ASN A N 1
ATOM 1572 C CA . ASN A 1 206 ? -6.416 10.373 17.580 1.00 86.19 206 ASN A CA 1
ATOM 1573 C C . ASN A 1 206 ? -4.927 10.009 17.806 1.00 86.19 206 ASN A C 1
ATOM 1575 O O . ASN A 1 206 ? -4.480 8.941 17.375 1.00 86.19 206 ASN A O 1
ATOM 1579 N N . PRO A 1 207 ? -4.163 10.837 18.552 1.00 88.06 207 PRO A N 1
ATOM 1580 C CA . PRO A 1 207 ? -2.745 10.594 18.843 1.00 88.06 207 PRO A CA 1
ATOM 1581 C C . PRO A 1 207 ? -2.454 9.274 19.571 1.00 88.06 207 PRO A C 1
ATOM 1583 O O . PRO A 1 207 ? -1.379 8.707 19.398 1.00 88.06 207 PRO A O 1
ATOM 1586 N N . VAL A 1 208 ? -3.412 8.741 20.339 1.00 89.38 208 VAL A N 1
ATOM 1587 C CA . VAL A 1 208 ? -3.245 7.462 21.052 1.00 89.38 208 VAL A CA 1
ATOM 1588 C C . VAL A 1 208 ? -3.033 6.311 20.068 1.00 89.38 208 VAL A C 1
ATOM 1590 O O . VAL A 1 208 ? -2.269 5.389 20.342 1.00 89.38 208 VAL A O 1
ATOM 1593 N N . VAL A 1 209 ? -3.670 6.368 18.895 1.00 87.94 209 VAL A N 1
ATOM 1594 C CA . VAL A 1 209 ? -3.498 5.350 17.850 1.00 87.94 209 VAL A CA 1
ATOM 1595 C C . VAL A 1 209 ? -2.077 5.397 17.284 1.00 87.94 209 VAL A C 1
ATOM 1597 O O . VAL A 1 209 ? -1.488 4.346 17.039 1.00 87.94 209 VAL A O 1
ATOM 1600 N N . VAL A 1 210 ? -1.482 6.588 17.157 1.00 89.88 210 VAL A N 1
ATOM 1601 C CA . VAL A 1 210 ? -0.077 6.742 16.742 1.00 89.88 210 VAL A CA 1
ATOM 1602 C C . VAL A 1 210 ? 0.861 6.096 17.763 1.00 89.88 210 VAL A C 1
ATOM 1604 O O . VAL A 1 210 ? 1.739 5.324 17.380 1.00 89.88 210 VAL A O 1
ATOM 1607 N N . ASP A 1 211 ? 0.639 6.332 19.058 1.00 90.56 211 ASP A N 1
ATOM 1608 C CA . ASP A 1 211 ? 1.432 5.710 20.126 1.00 90.56 211 ASP A CA 1
ATOM 1609 C C . ASP A 1 211 ? 1.320 4.177 20.117 1.00 90.56 211 ASP A C 1
ATOM 1611 O O . ASP A 1 211 ? 2.310 3.474 20.343 1.00 90.56 211 ASP A O 1
ATOM 1615 N N . LEU A 1 212 ? 0.131 3.642 19.820 1.00 89.44 212 LEU A N 1
ATOM 1616 C CA . LEU A 1 212 ? -0.095 2.201 19.685 1.00 89.44 212 LEU A CA 1
ATOM 1617 C C . LEU A 1 212 ? 0.644 1.612 18.476 1.00 89.44 212 LEU A C 1
ATOM 1619 O O . LEU A 1 212 ? 1.268 0.560 18.612 1.00 89.44 212 LEU A O 1
ATOM 1623 N N . LEU A 1 213 ? 0.634 2.292 17.324 1.00 88.75 213 LEU A N 1
ATOM 1624 C CA . LEU A 1 213 ? 1.393 1.878 16.136 1.00 88.75 213 LEU A CA 1
ATOM 1625 C C . LEU A 1 213 ? 2.904 1.864 16.415 1.00 88.75 213 LEU A C 1
ATOM 1627 O O . LEU A 1 213 ? 3.597 0.905 16.071 1.00 88.75 213 LEU A O 1
ATOM 1631 N N . LEU A 1 214 ? 3.421 2.895 17.091 1.00 90.69 214 LEU A N 1
ATOM 1632 C CA . LEU A 1 214 ? 4.838 2.971 17.461 1.00 90.69 214 LEU A CA 1
ATOM 1633 C C . LEU A 1 214 ? 5.234 1.870 18.447 1.00 90.69 214 LEU A C 1
ATOM 1635 O O . LEU A 1 214 ? 6.300 1.268 18.299 1.00 90.69 214 LEU A O 1
ATOM 1639 N N . ARG A 1 215 ? 4.373 1.567 19.423 1.00 89.56 215 ARG A N 1
ATOM 1640 C CA . ARG A 1 215 ? 4.590 0.458 20.357 1.00 89.56 215 ARG A CA 1
ATOM 1641 C C . ARG A 1 215 ? 4.586 -0.893 19.641 1.00 89.56 215 ARG A C 1
ATOM 1643 O O . ARG A 1 215 ? 5.468 -1.704 19.903 1.00 89.56 215 ARG A O 1
ATOM 1650 N N . ALA A 1 216 ? 3.667 -1.111 18.700 1.00 85.94 216 ALA A N 1
ATOM 1651 C CA . ALA A 1 216 ? 3.616 -2.344 17.914 1.00 85.94 216 ALA A CA 1
ATOM 1652 C C . ALA A 1 216 ? 4.914 -2.580 17.118 1.00 85.94 216 ALA A C 1
ATOM 1654 O O . ALA A 1 216 ? 5.435 -3.698 17.117 1.00 85.94 216 ALA A O 1
ATOM 1655 N N . LEU A 1 217 ? 5.491 -1.524 16.525 1.00 86.12 217 LEU A N 1
ATOM 1656 C CA . LEU A 1 217 ? 6.809 -1.602 15.883 1.00 86.12 217 LEU A CA 1
ATOM 1657 C C . LEU A 1 217 ? 7.931 -1.959 16.868 1.00 86.12 217 LEU A C 1
ATOM 1659 O O . LEU A 1 217 ? 8.793 -2.773 16.541 1.00 86.12 217 LEU A O 1
ATOM 1663 N N . GLN A 1 218 ? 7.936 -1.364 18.065 1.00 86.19 218 GLN A N 1
ATOM 1664 C CA . GLN A 1 218 ? 8.968 -1.615 19.080 1.00 86.19 218 GLN A CA 1
ATOM 1665 C C . GLN A 1 218 ? 8.915 -3.035 19.645 1.00 86.19 218 GLN A C 1
ATOM 1667 O O . GLN A 1 218 ? 9.955 -3.658 19.847 1.00 86.19 218 GLN A O 1
ATOM 1672 N N . GLU A 1 219 ? 7.715 -3.545 19.901 1.00 83.56 219 GLU A N 1
ATOM 1673 C CA . GLU A 1 219 ? 7.513 -4.874 20.477 1.00 83.56 219 GLU A CA 1
ATOM 1674 C C . GLU A 1 219 ? 7.610 -5.993 19.430 1.00 83.56 219 GLU A C 1
ATOM 1676 O O . GLU A 1 219 ? 7.557 -7.171 19.781 1.00 83.56 219 GLU A O 1
ATOM 1681 N N . ASN A 1 220 ? 7.775 -5.636 18.149 1.00 73.12 220 ASN A N 1
ATOM 1682 C CA . ASN A 1 220 ? 7.846 -6.564 17.023 1.00 73.12 220 ASN A CA 1
ATOM 1683 C C . ASN A 1 220 ? 6.646 -7.536 17.001 1.00 73.12 220 ASN A C 1
ATOM 1685 O O . ASN A 1 220 ? 6.790 -8.717 16.674 1.00 73.12 220 ASN A O 1
ATOM 1689 N N . GLN A 1 221 ? 5.466 -7.040 17.392 1.00 63.59 221 GLN A N 1
ATOM 1690 C CA . GLN A 1 221 ? 4.229 -7.815 17.423 1.00 63.59 221 GLN A CA 1
ATOM 1691 C C . GLN A 1 221 ? 3.488 -7.702 16.088 1.00 63.59 221 GLN A C 1
ATOM 1693 O O . GLN A 1 221 ? 3.114 -6.609 15.666 1.00 63.59 221 GLN A O 1
ATOM 1698 N N . GLY A 1 222 ? 3.222 -8.845 15.453 1.00 58.69 222 GLY A N 1
ATOM 1699 C CA . GLY A 1 222 ? 2.342 -8.933 14.285 1.00 58.69 222 GLY A CA 1
ATOM 1700 C C . GLY A 1 222 ? 3.025 -8.670 12.941 1.00 58.69 222 GLY A C 1
ATOM 1701 O O . GLY A 1 222 ? 4.210 -8.952 12.751 1.00 58.69 222 GLY A O 1
ATOM 1702 N N . GLN A 1 223 ? 2.234 -8.190 11.979 1.00 65.94 223 GLN A N 1
ATOM 1703 C CA . GLN A 1 223 ? 2.633 -8.000 10.585 1.00 65.94 223 GLN A CA 1
ATOM 1704 C C . GLN A 1 223 ? 3.044 -6.535 10.325 1.00 65.94 223 GLN A C 1
ATOM 1706 O O . GLN A 1 223 ? 2.236 -5.650 10.054 1.00 65.94 223 GLN A O 1
ATOM 1711 N N . LEU A 1 224 ? 4.343 -6.269 10.479 1.00 75.62 224 LEU A N 1
ATOM 1712 C CA . LEU A 1 224 ? 4.898 -4.934 10.755 1.00 75.62 224 LEU A CA 1
ATOM 1713 C C . LEU A 1 224 ? 5.037 -4.019 9.523 1.00 75.62 224 LEU A C 1
ATOM 1715 O O . LEU A 1 224 ? 5.223 -2.812 9.677 1.00 75.62 224 LEU A O 1
ATOM 1719 N N . SER A 1 225 ? 4.928 -4.568 8.310 1.00 79.25 225 SER A N 1
ATOM 1720 C CA . SER A 1 225 ? 4.893 -3.810 7.048 1.00 79.25 225 SER A CA 1
ATOM 1721 C C . SER A 1 225 ? 3.702 -2.858 6.994 1.00 79.25 225 SER A C 1
ATOM 1723 O O . SER A 1 225 ? 3.889 -1.666 6.760 1.00 79.25 225 SER A O 1
ATOM 1725 N N . GLY A 1 226 ? 2.498 -3.369 7.270 1.00 80.12 226 GLY A N 1
ATOM 1726 C CA . GLY A 1 226 ? 1.265 -2.579 7.254 1.00 80.12 226 GLY A CA 1
ATOM 1727 C C . GLY A 1 226 ? 1.268 -1.465 8.299 1.00 80.12 226 GLY A C 1
ATOM 1728 O O . GLY A 1 226 ? 0.932 -0.323 7.999 1.00 80.12 226 GLY A O 1
ATOM 1729 N N . VAL A 1 227 ? 1.747 -1.770 9.510 1.00 85.81 227 VAL A N 1
ATOM 1730 C CA . VAL A 1 227 ? 1.902 -0.791 10.601 1.00 85.81 227 VAL A CA 1
ATOM 1731 C C . VAL A 1 227 ? 2.852 0.344 10.202 1.00 85.81 227 VAL A C 1
ATOM 1733 O O . VAL A 1 227 ? 2.548 1.518 10.423 1.00 85.81 227 VAL A O 1
ATOM 1736 N N . ALA A 1 228 ? 3.994 0.011 9.593 1.00 88.69 228 ALA A N 1
ATOM 1737 C CA . ALA A 1 228 ? 4.953 1.005 9.127 1.00 88.69 228 ALA A CA 1
ATOM 1738 C C . ALA A 1 228 ? 4.382 1.883 8.000 1.00 88.69 228 ALA A C 1
ATOM 1740 O O . ALA A 1 228 ? 4.643 3.087 7.977 1.00 88.69 228 ALA A O 1
ATOM 1741 N N . GLU A 1 229 ? 3.588 1.311 7.092 1.00 86.00 229 GLU A N 1
ATOM 1742 C CA . GLU A 1 229 ? 2.910 2.044 6.012 1.00 86.00 229 GLU A CA 1
ATOM 1743 C C . GLU A 1 229 ? 1.864 3.018 6.553 1.00 86.00 229 GLU A C 1
ATOM 1745 O O . GLU A 1 229 ? 1.913 4.195 6.199 1.00 86.00 229 GLU A O 1
ATOM 1750 N N . CYS A 1 230 ? 1.004 2.586 7.484 1.00 87.81 230 CYS A N 1
ATOM 1751 C CA . CYS A 1 230 ? 0.044 3.477 8.146 1.00 87.81 230 CYS A CA 1
ATOM 1752 C C . CYS A 1 230 ? 0.735 4.716 8.733 1.00 87.81 230 CYS A C 1
ATOM 1754 O O . CYS A 1 230 ? 0.273 5.835 8.529 1.00 87.81 230 CYS A O 1
ATOM 1756 N N . LEU A 1 231 ? 1.879 4.546 9.408 1.00 89.50 231 LEU A N 1
ATOM 1757 C CA . LEU A 1 231 ? 2.642 5.667 9.971 1.00 89.50 231 LEU A CA 1
ATOM 1758 C C . LEU A 1 231 ? 3.124 6.679 8.920 1.00 89.50 231 LEU A C 1
ATOM 1760 O O . LEU A 1 231 ? 3.172 7.874 9.212 1.00 89.50 231 LEU A O 1
ATOM 1764 N N . GLY A 1 232 ? 3.451 6.226 7.708 1.00 85.62 232 GLY A N 1
ATOM 1765 C CA . GLY A 1 232 ? 3.777 7.106 6.584 1.00 85.62 232 GLY A CA 1
ATOM 1766 C C . GLY A 1 232 ? 2.551 7.836 6.035 1.00 85.62 232 GLY A C 1
ATOM 1767 O O . GLY A 1 232 ? 2.593 9.046 5.815 1.00 85.62 232 GLY A O 1
ATOM 1768 N N . GLU A 1 233 ? 1.437 7.121 5.869 1.00 85.75 233 GLU A N 1
ATOM 1769 C CA . GLU A 1 233 ? 0.193 7.639 5.278 1.00 85.75 233 GLU A CA 1
ATOM 1770 C C . GLU A 1 233 ? -0.563 8.628 6.162 1.00 85.75 233 GLU A C 1
ATOM 1772 O O . GLU A 1 233 ? -1.294 9.483 5.655 1.00 85.75 233 GLU A O 1
ATOM 1777 N N . ILE A 1 234 ? -0.361 8.563 7.480 1.00 85.31 234 ILE A N 1
ATOM 1778 C CA . ILE A 1 234 ? -0.859 9.583 8.410 1.00 85.31 234 ILE A CA 1
ATOM 1779 C C . ILE A 1 234 ? -0.321 10.972 8.024 1.00 85.31 234 ILE A C 1
ATOM 1781 O O . ILE A 1 234 ? -0.985 11.978 8.276 1.00 85.31 234 ILE A O 1
ATOM 1785 N N . GLY A 1 235 ? 0.866 11.045 7.407 1.00 79.31 235 GLY A N 1
ATOM 1786 C CA . GLY A 1 235 ? 1.465 12.295 6.937 1.00 79.31 235 GLY A CA 1
ATOM 1787 C C . GLY A 1 235 ? 1.993 13.203 8.056 1.00 79.31 235 GLY A C 1
ATOM 1788 O O . GLY A 1 235 ? 2.448 14.313 7.788 1.00 79.31 235 GLY A O 1
ATOM 1789 N N . GLN A 1 236 ? 1.951 12.757 9.316 1.00 84.19 236 GLN A N 1
ATOM 1790 C CA . GLN A 1 236 ? 2.442 13.517 10.466 1.00 84.19 236 GLN A CA 1
ATOM 1791 C C . GLN A 1 236 ? 3.914 13.190 10.744 1.00 84.19 236 GLN A C 1
ATOM 1793 O O . GLN A 1 236 ? 4.239 12.228 11.441 1.00 84.19 236 GLN A O 1
ATOM 1798 N N . ALA A 1 237 ? 4.819 14.036 10.250 1.00 85.56 237 ALA A N 1
ATOM 1799 C CA . ALA A 1 237 ? 6.267 13.908 10.433 1.00 85.56 237 ALA A CA 1
ATOM 1800 C C . ALA A 1 237 ? 6.741 14.328 11.845 1.00 85.56 237 ALA A C 1
ATOM 1802 O O . ALA A 1 237 ? 7.621 15.175 12.005 1.00 85.56 237 ALA A O 1
ATOM 1803 N N . THR A 1 238 ? 6.136 13.773 12.899 1.00 90.56 238 THR A N 1
ATOM 1804 C CA . THR A 1 238 ? 6.557 14.064 14.276 1.00 90.56 238 THR A CA 1
ATOM 1805 C C . THR A 1 238 ? 7.902 13.392 14.592 1.00 90.56 238 THR A C 1
ATOM 1807 O O . THR A 1 238 ? 8.199 12.319 14.055 1.00 90.56 238 THR A O 1
ATOM 1810 N N . PRO A 1 239 ? 8.715 13.952 15.511 1.00 92.12 239 PRO A N 1
ATOM 1811 C CA . PRO A 1 239 ? 9.972 13.322 15.918 1.00 92.12 239 PRO A CA 1
ATOM 1812 C C . PRO A 1 239 ? 9.797 11.891 16.442 1.00 92.12 239 PRO A C 1
ATOM 1814 O O . PRO A 1 239 ? 10.659 11.049 16.216 1.00 92.12 239 PRO A O 1
ATOM 1817 N N . ALA A 1 240 ? 8.677 11.598 17.112 1.00 91.19 240 ALA A N 1
ATOM 1818 C CA . ALA A 1 240 ? 8.370 10.259 17.609 1.00 91.19 240 ALA A CA 1
ATOM 1819 C C . ALA A 1 240 ? 8.172 9.252 16.464 1.00 91.19 240 ALA A C 1
ATOM 1821 O O . ALA A 1 240 ? 8.757 8.170 16.502 1.00 91.19 240 ALA A O 1
ATOM 1822 N N . VAL A 1 241 ? 7.420 9.631 15.423 1.00 92.19 241 VAL A N 1
ATOM 1823 C CA . VAL A 1 241 ? 7.178 8.782 14.245 1.00 92.19 241 VAL A CA 1
ATOM 1824 C C . VAL A 1 241 ? 8.467 8.530 13.471 1.00 92.19 241 VAL A C 1
ATOM 1826 O O . VAL A 1 241 ? 8.800 7.380 13.187 1.00 92.19 241 VAL A O 1
ATOM 1829 N N . ILE A 1 242 ? 9.240 9.586 13.204 1.00 93.75 242 ILE A N 1
ATOM 1830 C CA . ILE A 1 242 ? 10.521 9.480 12.493 1.00 93.75 242 ILE A CA 1
ATOM 1831 C C . ILE A 1 242 ? 11.489 8.572 13.261 1.00 93.75 242 ILE A C 1
ATOM 1833 O O . ILE A 1 242 ? 12.032 7.622 12.696 1.00 93.75 242 ILE A O 1
ATOM 1837 N N . ASN A 1 243 ? 11.682 8.824 14.559 1.00 92.81 243 ASN A N 1
ATOM 1838 C CA . ASN A 1 243 ? 12.606 8.038 15.376 1.00 92.81 243 ASN A CA 1
ATOM 1839 C C . ASN A 1 243 ? 12.142 6.585 15.532 1.00 92.81 243 ASN A C 1
ATOM 1841 O O . ASN A 1 243 ? 12.977 5.682 15.520 1.00 92.81 243 ASN A O 1
ATOM 1845 N N . GLY A 1 244 ? 10.831 6.347 15.643 1.00 91.69 244 GLY A N 1
ATOM 1846 C CA . GLY A 1 244 ? 10.258 5.004 15.711 1.00 91.69 244 GLY A CA 1
ATOM 1847 C C . GLY A 1 244 ? 10.504 4.198 14.436 1.00 91.69 244 GLY A C 1
ATOM 1848 O O . GLY A 1 244 ? 11.022 3.083 14.511 1.00 91.69 244 GLY A O 1
ATOM 1849 N N . LEU A 1 245 ? 10.218 4.780 13.267 1.00 92.69 245 LEU A N 1
ATOM 1850 C CA . LEU A 1 245 ? 10.469 4.145 11.968 1.00 92.69 245 LEU A CA 1
ATOM 1851 C C . LEU A 1 245 ? 11.967 3.904 11.727 1.00 92.69 245 LEU A C 1
ATOM 1853 O O . LEU A 1 245 ? 12.350 2.832 11.256 1.00 92.69 245 LEU A O 1
ATOM 1857 N N . LEU A 1 246 ? 12.833 4.856 12.096 1.00 92.25 246 LEU A N 1
ATOM 1858 C CA . LEU A 1 246 ? 14.287 4.688 12.004 1.00 92.25 246 LEU A CA 1
ATOM 1859 C C . LEU A 1 246 ? 14.782 3.549 12.896 1.00 92.25 246 LEU A C 1
ATOM 1861 O O . LEU A 1 246 ? 15.488 2.668 12.404 1.00 92.25 246 LEU A O 1
ATOM 1865 N N . ALA A 1 247 ? 14.396 3.541 14.174 1.00 91.12 247 ALA A N 1
ATOM 1866 C CA . ALA A 1 247 ? 14.788 2.498 15.117 1.00 91.12 247 ALA A CA 1
ATOM 1867 C C . ALA A 1 247 ? 14.334 1.116 14.629 1.00 91.12 247 ALA A C 1
ATOM 1869 O O . ALA A 1 247 ? 15.140 0.186 14.581 1.00 91.12 247 ALA A O 1
ATOM 1870 N N . PHE A 1 248 ? 13.084 1.006 14.170 1.00 91.19 248 PHE A N 1
ATOM 1871 C CA . PHE A 1 248 ? 12.542 -0.224 13.599 1.00 91.19 248 PHE A CA 1
ATOM 1872 C C . PHE A 1 248 ? 13.311 -0.682 12.351 1.00 91.19 248 PHE A C 1
ATOM 1874 O O . PHE A 1 248 ? 13.683 -1.850 12.234 1.00 91.19 248 PHE A O 1
ATOM 1881 N N . SER A 1 249 ? 13.631 0.242 11.438 1.00 90.31 249 SER A N 1
ATOM 1882 C CA . SER A 1 249 ? 14.385 -0.073 10.216 1.00 90.31 249 SER A CA 1
ATOM 1883 C C . SER A 1 249 ? 15.794 -0.628 10.494 1.00 90.31 249 SER A C 1
ATOM 1885 O O . SER A 1 249 ? 16.380 -1.323 9.652 1.00 90.31 249 SER A O 1
ATOM 1887 N N . GLN A 1 250 ? 16.354 -0.316 11.667 1.00 87.88 250 GLN A N 1
ATOM 1888 C CA . GLN A 1 250 ? 17.677 -0.752 12.107 1.00 87.88 250 GLN A CA 1
ATOM 1889 C C . GLN A 1 250 ? 17.630 -2.071 12.884 1.00 87.88 250 GLN A C 1
ATOM 1891 O O . GLN A 1 250 ? 18.528 -2.895 12.706 1.00 87.88 250 GLN A O 1
ATOM 1896 N N . SER A 1 251 ? 16.606 -2.280 13.715 1.00 86.44 251 SER A N 1
ATOM 1897 C CA . SER A 1 251 ? 16.482 -3.459 14.580 1.00 86.44 251 SER A CA 1
ATOM 1898 C C . SER A 1 251 ? 15.814 -4.658 13.904 1.00 86.44 251 SER A C 1
ATOM 1900 O O . SER A 1 251 ? 16.137 -5.798 14.240 1.00 86.44 251 SER A O 1
ATOM 1902 N N . SER A 1 252 ? 14.906 -4.428 12.950 1.00 83.38 252 SER A N 1
ATOM 1903 C CA . SER A 1 252 ? 14.123 -5.498 12.331 1.00 83.38 252 SER A CA 1
ATOM 1904 C C . SER A 1 252 ? 14.934 -6.341 11.340 1.00 83.38 252 SER A C 1
ATOM 1906 O O . SER A 1 252 ? 15.731 -5.835 10.542 1.00 83.38 252 SER A O 1
ATOM 1908 N N . GLY A 1 253 ? 14.703 -7.658 11.383 1.00 80.88 253 GLY A N 1
ATOM 1909 C CA . GLY A 1 253 ? 15.258 -8.631 10.439 1.00 80.88 253 GLY A CA 1
ATOM 1910 C C . GLY A 1 253 ? 14.402 -8.849 9.185 1.00 80.88 253 GLY A C 1
ATOM 1911 O O . GLY A 1 253 ? 14.905 -9.399 8.201 1.00 80.88 253 GLY A O 1
ATOM 1912 N N . ASP A 1 254 ? 13.134 -8.422 9.192 1.00 84.75 254 ASP A N 1
ATOM 1913 C CA . ASP A 1 254 ? 12.244 -8.557 8.036 1.00 84.75 254 ASP A CA 1
ATOM 1914 C C . ASP A 1 254 ? 12.547 -7.467 7.004 1.00 84.75 254 ASP A C 1
ATOM 1916 O O . ASP A 1 254 ? 12.187 -6.300 7.154 1.00 84.75 254 ASP A O 1
ATOM 1920 N N . LYS A 1 255 ? 13.190 -7.871 5.907 1.00 84.38 255 LYS A N 1
ATOM 1921 C CA . LYS A 1 255 ? 13.595 -6.969 4.824 1.00 84.38 255 LYS A CA 1
ATOM 1922 C C . LYS A 1 255 ? 12.417 -6.210 4.213 1.00 84.38 255 LYS A C 1
ATOM 1924 O O . LYS A 1 255 ? 12.615 -5.078 3.788 1.00 84.38 255 LYS A O 1
ATOM 1929 N N . TYR A 1 256 ? 11.225 -6.799 4.158 1.00 81.69 256 TYR A N 1
ATOM 1930 C CA . TYR A 1 256 ? 10.056 -6.151 3.567 1.00 81.69 256 TYR A CA 1
ATOM 1931 C C . TYR A 1 256 ? 9.478 -5.094 4.499 1.00 81.69 256 TYR A C 1
ATOM 1933 O O . TYR A 1 256 ? 9.266 -3.965 4.066 1.00 81.69 256 TYR A O 1
ATOM 1941 N N . ALA A 1 257 ? 9.319 -5.422 5.782 1.00 84.31 257 ALA A N 1
ATOM 1942 C CA . ALA A 1 257 ? 8.879 -4.455 6.781 1.00 84.31 257 ALA A CA 1
ATOM 1943 C C . ALA A 1 257 ? 9.865 -3.279 6.903 1.00 84.31 257 ALA A C 1
ATOM 1945 O O . ALA A 1 257 ? 9.450 -2.126 7.017 1.00 84.31 257 ALA A O 1
ATOM 1946 N N . VAL A 1 258 ? 11.174 -3.545 6.800 1.00 89.75 258 VAL A N 1
ATOM 1947 C CA . VAL A 1 258 ? 12.192 -2.486 6.769 1.00 89.75 258 VAL A CA 1
ATOM 1948 C C . VAL A 1 258 ? 12.028 -1.594 5.533 1.00 89.75 258 VAL A C 1
ATOM 1950 O O . VAL A 1 258 ? 12.112 -0.376 5.664 1.00 89.75 258 VAL A O 1
ATOM 1953 N N . VAL A 1 259 ? 11.784 -2.155 4.341 1.00 86.12 259 VAL A N 1
ATOM 1954 C CA . VAL A 1 259 ? 11.543 -1.346 3.131 1.00 86.12 259 VAL A CA 1
ATOM 1955 C C . VAL A 1 259 ? 10.291 -0.481 3.281 1.00 86.12 259 VAL A C 1
ATOM 1957 O O . VAL A 1 259 ? 10.363 0.707 2.977 1.00 86.12 259 VAL A O 1
ATOM 1960 N N . SER A 1 260 ? 9.189 -1.030 3.801 1.00 86.81 260 SER A N 1
ATOM 1961 C CA 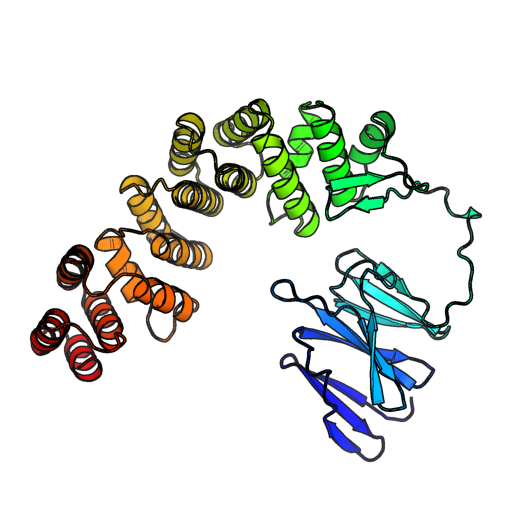. SER A 1 260 ? 7.966 -0.268 4.091 1.00 86.81 260 SER A CA 1
ATOM 1962 C C . SER A 1 260 ? 8.235 0.894 5.056 1.00 86.81 260 SER A C 1
ATOM 1964 O O . SER A 1 260 ? 7.818 2.017 4.792 1.00 86.81 260 SER A O 1
ATOM 1966 N N . ALA A 1 261 ? 9.021 0.681 6.117 1.00 90.88 261 ALA A N 1
ATOM 1967 C CA . ALA A 1 261 ? 9.392 1.752 7.045 1.00 90.88 261 ALA A CA 1
ATOM 1968 C C . ALA A 1 261 ? 10.246 2.853 6.394 1.00 90.88 261 ALA A C 1
ATOM 1970 O O . ALA A 1 261 ? 10.041 4.037 6.660 1.00 90.88 261 ALA A O 1
ATOM 1971 N N . LEU A 1 262 ? 11.189 2.482 5.522 1.00 91.38 262 LEU A N 1
ATOM 1972 C CA . LEU A 1 262 ? 12.019 3.448 4.795 1.00 91.38 262 LEU A CA 1
ATOM 1973 C C . LEU A 1 262 ? 11.200 4.230 3.762 1.00 91.38 262 LEU A C 1
ATOM 1975 O O . LEU A 1 262 ? 11.378 5.440 3.660 1.00 91.38 262 LEU A O 1
ATOM 1979 N N . ARG A 1 263 ? 10.269 3.576 3.055 1.00 88.00 263 ARG A N 1
ATOM 1980 C CA . ARG A 1 263 ? 9.287 4.241 2.185 1.00 88.00 263 ARG A CA 1
ATOM 1981 C C . ARG A 1 263 ? 8.486 5.278 2.964 1.00 88.00 263 ARG A C 1
ATOM 1983 O O . ARG A 1 263 ? 8.406 6.423 2.533 1.00 88.00 263 ARG A O 1
ATOM 1990 N N . SER A 1 264 ? 7.942 4.905 4.122 1.00 90.75 264 SER A N 1
ATOM 1991 C CA . SER A 1 264 ? 7.183 5.825 4.975 1.00 90.75 264 SER A CA 1
ATOM 1992 C C . SER A 1 264 ? 8.017 7.033 5.401 1.00 90.75 264 SER A C 1
ATOM 1994 O O . SER A 1 264 ? 7.530 8.158 5.362 1.00 90.75 264 SER A O 1
ATOM 1996 N N . LEU A 1 265 ? 9.296 6.838 5.742 1.00 91.75 265 LEU A N 1
ATOM 1997 C CA . LEU A 1 265 ? 10.211 7.945 6.040 1.00 91.75 265 LEU A CA 1
ATOM 1998 C C . LEU A 1 265 ? 10.407 8.878 4.836 1.00 91.75 265 LEU A C 1
ATOM 2000 O O . LEU A 1 265 ? 10.340 10.095 5.004 1.00 91.75 265 LEU A O 1
ATOM 2004 N N . LEU A 1 266 ? 10.602 8.333 3.631 1.00 86.00 266 LEU A N 1
ATOM 2005 C CA . LEU A 1 266 ? 10.713 9.132 2.406 1.00 86.00 266 LEU A CA 1
ATOM 2006 C C . LEU A 1 266 ? 9.418 9.900 2.104 1.00 86.00 266 LEU A C 1
ATOM 2008 O O . LEU A 1 266 ? 9.472 11.086 1.792 1.00 86.00 266 LEU A O 1
ATOM 2012 N N . GLN A 1 267 ? 8.255 9.263 2.263 1.00 86.56 267 GLN A N 1
ATOM 2013 C CA . GLN A 1 267 ? 6.943 9.893 2.079 1.00 86.56 267 GLN A CA 1
ATOM 2014 C C . GLN A 1 267 ? 6.718 11.064 3.046 1.00 86.56 267 GLN A C 1
ATOM 2016 O O . GLN A 1 267 ? 6.133 12.077 2.666 1.00 86.56 267 GLN A O 1
ATOM 2021 N N . LEU A 1 268 ? 7.231 10.958 4.275 1.00 86.94 268 LEU A N 1
ATOM 2022 C CA . LEU A 1 268 ? 7.217 12.031 5.274 1.00 86.94 268 LEU A CA 1
ATOM 2023 C C . LEU A 1 268 ? 8.278 13.122 5.013 1.00 86.94 268 LEU A C 1
ATOM 2025 O O . LEU A 1 268 ? 8.408 14.052 5.808 1.00 86.94 268 LEU A O 1
ATOM 2029 N N . GLY A 1 269 ? 9.044 13.024 3.921 1.00 84.31 269 GLY A N 1
ATOM 2030 C CA . GLY A 1 269 ? 10.100 13.969 3.551 1.00 84.31 269 GLY A CA 1
ATOM 2031 C C . GLY A 1 269 ? 11.408 13.790 4.327 1.00 84.31 269 GLY A C 1
ATOM 2032 O O . GLY A 1 269 ? 12.267 14.671 4.296 1.00 84.31 269 GLY A O 1
ATOM 2033 N N . TYR A 1 270 ? 11.587 12.670 5.034 1.00 87.44 270 TYR A N 1
ATOM 2034 C CA . TYR A 1 270 ? 12.798 12.371 5.798 1.00 87.44 270 TYR A CA 1
ATOM 2035 C C . TYR A 1 270 ? 13.871 11.705 4.919 1.00 87.44 270 TYR A C 1
ATOM 2037 O O . TYR A 1 270 ? 14.243 10.541 5.085 1.00 87.44 270 TYR A O 1
ATOM 2045 N N . GLU A 1 271 ? 14.385 12.471 3.961 1.00 84.06 271 GLU A N 1
ATOM 2046 C CA . GLU A 1 271 ? 15.358 12.038 2.950 1.00 84.06 271 GLU A CA 1
ATOM 2047 C C . GLU A 1 271 ? 16.811 12.173 3.446 1.00 84.06 271 GLU A C 1
ATOM 2049 O O . GLU A 1 271 ? 17.622 12.913 2.894 1.00 84.06 271 GLU A O 1
ATOM 2054 N N . THR A 1 272 ? 17.158 11.495 4.541 1.00 86.12 272 THR A N 1
ATOM 2055 C CA . THR A 1 272 ? 18.521 11.562 5.102 1.00 86.12 272 THR A CA 1
ATOM 2056 C C . THR A 1 272 ? 19.469 10.547 4.468 1.00 86.12 272 THR A C 1
ATOM 2058 O O . THR A 1 272 ? 19.050 9.471 4.033 1.00 86.12 272 THR A O 1
ATOM 2061 N N . ASP A 1 273 ? 20.779 10.828 4.500 1.00 84.62 273 ASP A N 1
ATOM 2062 C CA . ASP A 1 273 ? 21.797 9.869 4.040 1.00 84.62 273 ASP A CA 1
ATOM 2063 C C . ASP A 1 273 ? 21.680 8.528 4.784 1.00 84.62 273 ASP A C 1
ATOM 2065 O O . ASP A 1 273 ? 21.816 7.472 4.179 1.00 84.62 273 ASP A O 1
ATOM 2069 N N . THR A 1 274 ? 21.289 8.527 6.063 1.00 88.00 274 THR A N 1
ATOM 2070 C CA . THR A 1 274 ? 21.028 7.291 6.817 1.00 88.00 274 THR A CA 1
ATOM 2071 C C . THR A 1 274 ? 19.959 6.408 6.160 1.00 88.00 274 THR A C 1
ATOM 2073 O O . THR A 1 274 ? 20.157 5.195 6.044 1.00 88.00 274 THR A O 1
ATOM 2076 N N . VAL A 1 275 ? 18.850 6.995 5.696 1.00 88.81 275 VAL A N 1
ATOM 2077 C CA . VAL A 1 275 ? 17.775 6.273 4.991 1.00 88.81 275 VAL A CA 1
ATOM 2078 C C . VAL A 1 275 ? 18.281 5.741 3.651 1.00 88.81 275 VAL A C 1
ATOM 2080 O O . VAL A 1 275 ? 18.101 4.559 3.344 1.00 88.81 275 VAL A O 1
ATOM 2083 N N . VAL A 1 276 ? 18.995 6.573 2.889 1.00 87.31 276 VAL A N 1
ATOM 2084 C CA . VAL A 1 276 ? 19.559 6.198 1.584 1.00 87.31 276 VAL A CA 1
ATOM 2085 C C . VAL A 1 276 ? 20.585 5.066 1.718 1.00 87.31 276 VAL A C 1
ATOM 2087 O O . VAL A 1 276 ? 20.500 4.067 1.002 1.00 87.31 276 VAL A O 1
ATOM 2090 N N . GLN A 1 277 ? 21.513 5.146 2.675 1.00 88.50 277 GLN A N 1
ATOM 2091 C CA . GLN A 1 277 ? 22.492 4.086 2.943 1.00 88.50 277 GLN A CA 1
ATOM 2092 C C . GLN A 1 277 ? 21.814 2.780 3.361 1.00 88.50 277 GLN A C 1
ATOM 2094 O O . GLN A 1 277 ? 22.236 1.690 2.953 1.00 88.50 277 GLN A O 1
ATOM 2099 N N . ARG A 1 278 ? 20.728 2.860 4.140 1.00 89.81 278 ARG A N 1
ATOM 2100 C CA . ARG A 1 278 ? 19.965 1.671 4.525 1.00 89.81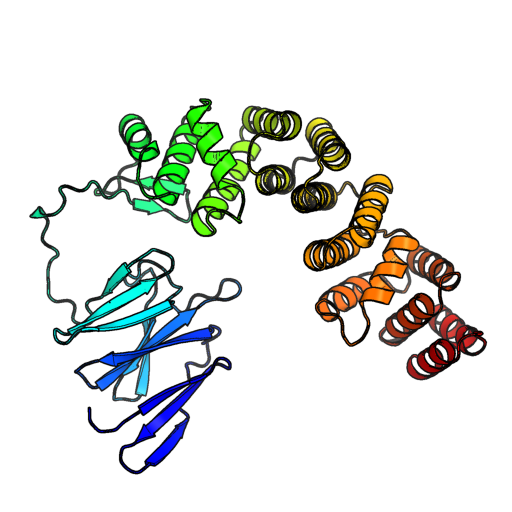 278 ARG A CA 1
ATOM 2101 C C . ARG A 1 278 ? 19.308 1.016 3.310 1.00 89.81 278 ARG A C 1
ATOM 2103 O O . ARG A 1 278 ? 19.468 -0.197 3.146 1.00 89.81 278 ARG A O 1
ATOM 2110 N N . LEU A 1 279 ? 18.671 1.794 2.433 1.00 89.38 279 LEU A N 1
ATOM 2111 C CA . LEU A 1 279 ? 18.117 1.320 1.159 1.00 89.38 279 LEU A CA 1
ATOM 2112 C C . LEU A 1 279 ? 19.197 0.656 0.292 1.00 89.38 279 LEU A C 1
ATOM 2114 O O . LEU A 1 279 ? 19.040 -0.494 -0.117 1.00 89.38 279 LEU A O 1
ATOM 2118 N N . LEU A 1 280 ? 20.353 1.297 0.108 1.00 87.81 280 LEU A N 1
ATOM 2119 C CA . LEU A 1 280 ? 21.488 0.719 -0.627 1.00 87.81 280 LEU A CA 1
ATOM 2120 C C . LEU A 1 280 ? 21.962 -0.618 -0.031 1.00 87.81 280 LEU A C 1
ATOM 2122 O O . LEU A 1 280 ? 22.268 -1.564 -0.764 1.00 87.81 280 LEU A O 1
ATOM 2126 N N . SER A 1 281 ? 21.995 -0.734 1.301 1.00 89.94 281 SER A N 1
ATOM 2127 C CA . SER A 1 281 ? 22.361 -1.983 1.980 1.00 89.94 281 SER A CA 1
ATOM 2128 C C . SER A 1 281 ? 21.345 -3.108 1.728 1.00 89.94 281 SER A C 1
ATOM 2130 O O . SER A 1 281 ? 21.737 -4.262 1.513 1.00 89.94 281 SER A O 1
ATOM 2132 N N . LEU A 1 282 ? 20.051 -2.769 1.691 1.00 87.38 282 LEU A N 1
ATOM 2133 C CA . LEU A 1 282 ? 18.966 -3.700 1.387 1.00 87.38 282 LEU A CA 1
ATOM 2134 C C . LEU A 1 282 ? 18.986 -4.128 -0.070 1.00 87.38 282 LEU A C 1
ATOM 2136 O O . LEU A 1 282 ? 18.767 -5.302 -0.337 1.00 87.38 282 LEU A O 1
ATOM 2140 N N . HIS A 1 283 ? 19.328 -3.242 -1.004 1.00 84.62 283 HIS A N 1
ATOM 2141 C CA . HIS A 1 283 ? 19.504 -3.638 -2.398 1.00 84.62 283 HIS A CA 1
ATOM 2142 C C . HIS A 1 283 ? 20.581 -4.728 -2.538 1.00 84.62 283 HIS A C 1
ATOM 2144 O O . HIS A 1 283 ? 20.361 -5.762 -3.166 1.00 84.62 283 HIS A O 1
ATOM 2150 N N . LYS A 1 284 ? 21.735 -4.561 -1.877 1.00 84.62 284 LYS A N 1
ATOM 2151 C CA . LYS A 1 284 ? 22.836 -5.541 -1.940 1.00 84.62 284 LYS A CA 1
ATOM 2152 C C . LYS A 1 284 ? 22.456 -6.910 -1.360 1.00 84.62 284 LYS A C 1
ATOM 2154 O O . LYS A 1 284 ? 22.874 -7.938 -1.886 1.00 84.62 284 LYS A O 1
ATOM 2159 N N . ARG A 1 285 ? 21.683 -6.935 -0.268 1.00 82.19 285 ARG A N 1
ATOM 2160 C CA . ARG A 1 285 ? 21.372 -8.159 0.506 1.00 82.19 285 ARG A CA 1
ATOM 2161 C C . ARG A 1 285 ? 19.948 -8.689 0.301 1.00 82.19 285 ARG A C 1
ATOM 2163 O O . ARG A 1 285 ? 19.591 -9.720 0.877 1.00 82.19 285 ARG A O 1
ATOM 2170 N N . GLY A 1 286 ? 19.122 -7.979 -0.456 1.00 76.31 286 GLY A N 1
ATOM 2171 C CA . GLY A 1 286 ? 17.720 -8.284 -0.718 1.00 76.31 286 GLY A CA 1
ATOM 2172 C C . GLY A 1 286 ? 17.541 -9.333 -1.807 1.00 76.31 286 GLY A C 1
ATOM 2173 O O . GLY A 1 286 ? 18.446 -9.562 -2.614 1.00 76.31 286 GLY A O 1
ATOM 2174 N N . ASP A 1 287 ? 16.369 -9.962 -1.813 1.00 73.75 287 ASP A N 1
ATOM 2175 C CA . ASP A 1 287 ? 15.902 -10.772 -2.936 1.00 73.75 287 ASP A CA 1
ATOM 2176 C C . ASP A 1 287 ? 15.476 -9.877 -4.118 1.00 73.75 287 ASP A C 1
ATOM 2178 O O . ASP A 1 287 ? 15.584 -8.648 -4.070 1.00 73.75 287 ASP A O 1
ATOM 2182 N N . MET A 1 288 ? 15.013 -10.489 -5.208 1.00 67.94 288 MET A N 1
ATOM 2183 C CA . MET A 1 288 ? 14.610 -9.762 -6.414 1.00 67.94 288 MET A CA 1
ATOM 2184 C C . MET A 1 288 ? 13.499 -8.728 -6.151 1.00 67.94 288 MET A C 1
ATOM 2186 O O . MET A 1 288 ? 13.536 -7.644 -6.733 1.00 67.94 288 MET A O 1
ATOM 2190 N N . VAL A 1 289 ? 12.539 -9.037 -5.274 1.00 65.50 289 VAL A N 1
ATOM 2191 C CA . VAL A 1 289 ? 11.393 -8.162 -4.983 1.00 65.50 289 VAL A CA 1
ATOM 2192 C C . VAL A 1 289 ? 11.848 -6.977 -4.137 1.00 65.50 289 VAL A C 1
ATOM 2194 O O . VAL A 1 289 ? 11.610 -5.832 -4.511 1.00 65.50 289 VAL A O 1
ATOM 2197 N N . VAL A 1 290 ? 12.598 -7.230 -3.062 1.00 71.44 290 VAL A N 1
ATOM 2198 C CA . VAL A 1 290 ? 13.180 -6.181 -2.210 1.00 71.44 290 VAL A CA 1
ATOM 2199 C C . VAL A 1 290 ? 14.067 -5.244 -3.032 1.00 71.44 290 VAL A C 1
ATOM 2201 O O . VAL A 1 290 ? 13.959 -4.028 -2.906 1.00 71.44 290 VAL A O 1
ATOM 2204 N N . ARG A 1 291 ? 14.907 -5.781 -3.926 1.00 75.62 291 ARG A N 1
ATOM 2205 C CA . ARG A 1 291 ? 15.751 -4.969 -4.822 1.00 75.62 291 ARG A CA 1
ATOM 2206 C C . ARG A 1 291 ? 14.933 -4.063 -5.729 1.00 75.62 291 ARG A C 1
ATOM 2208 O O . ARG A 1 291 ? 15.293 -2.901 -5.888 1.00 75.62 291 ARG A O 1
ATOM 2215 N N . SER A 1 292 ? 13.867 -4.604 -6.313 1.00 63.59 292 SER A N 1
ATOM 2216 C CA . SER A 1 292 ? 12.943 -3.879 -7.185 1.00 63.59 292 SER A CA 1
ATOM 2217 C C . SER A 1 292 ? 12.297 -2.704 -6.454 1.00 63.59 292 SER A C 1
ATOM 2219 O O . SER A 1 292 ? 12.343 -1.580 -6.949 1.00 63.59 292 SER A O 1
ATOM 2221 N N . VAL A 1 293 ? 11.761 -2.952 -5.256 1.00 66.44 293 VAL A N 1
ATOM 2222 C CA . VAL A 1 293 ? 11.111 -1.911 -4.453 1.00 66.44 293 VAL A CA 1
ATOM 2223 C C . VAL A 1 293 ? 12.122 -0.856 -4.010 1.00 66.44 293 VAL A C 1
ATOM 2225 O O . VAL A 1 293 ? 11.874 0.328 -4.183 1.00 66.44 293 VAL A O 1
ATOM 2228 N N . VAL A 1 294 ? 13.310 -1.254 -3.548 1.00 78.69 294 VAL A N 1
ATOM 2229 C CA . VAL A 1 294 ? 14.366 -0.298 -3.173 1.00 78.69 294 VAL A CA 1
ATOM 2230 C C . VAL A 1 294 ? 14.728 0.644 -4.324 1.00 78.69 294 VAL A C 1
ATOM 2232 O O . VAL A 1 294 ? 14.931 1.831 -4.093 1.00 78.69 294 VAL A O 1
ATOM 2235 N N . LEU A 1 295 ? 14.803 0.144 -5.560 1.00 72.25 295 LEU A N 1
ATOM 2236 C CA . LEU A 1 295 ? 15.060 0.997 -6.723 1.00 72.25 295 LEU A CA 1
ATOM 2237 C C . LEU A 1 295 ? 13.922 1.994 -6.966 1.00 72.25 295 LEU A C 1
ATOM 2239 O O . LEU A 1 295 ? 14.185 3.140 -7.320 1.00 72.25 295 LEU A O 1
ATOM 2243 N N . GLN A 1 296 ? 12.669 1.581 -6.760 1.00 68.06 296 GLN A N 1
ATOM 2244 C CA . GLN A 1 296 ? 11.531 2.495 -6.839 1.00 68.06 296 GLN A CA 1
ATOM 2245 C C . GLN A 1 296 ? 11.635 3.590 -5.771 1.00 68.06 296 GLN A C 1
ATOM 2247 O O . GLN A 1 296 ? 11.489 4.759 -6.118 1.00 68.06 296 GLN A O 1
ATOM 2252 N N . GLU A 1 297 ? 11.949 3.227 -4.523 1.00 76.94 297 GLU A N 1
ATOM 2253 C CA . GLU A 1 297 ? 12.086 4.175 -3.408 1.00 76.94 297 GLU A CA 1
ATOM 2254 C C . GLU A 1 297 ? 13.248 5.153 -3.608 1.00 76.94 297 GLU A C 1
ATOM 2256 O O . GLU A 1 297 ? 13.082 6.357 -3.445 1.00 76.94 297 GLU A O 1
ATOM 2261 N N . LEU A 1 298 ? 14.421 4.664 -4.027 1.00 78.56 298 LEU A N 1
ATOM 2262 C CA . LEU A 1 298 ? 15.575 5.523 -4.316 1.00 78.56 298 LEU A CA 1
ATOM 2263 C C . LEU A 1 298 ? 15.275 6.528 -5.432 1.00 78.56 298 LEU A C 1
ATOM 2265 O O . LEU A 1 298 ? 15.776 7.646 -5.388 1.00 78.56 298 LEU A O 1
ATOM 2269 N N . GLY A 1 299 ? 14.446 6.150 -6.408 1.00 67.12 299 GLY A N 1
ATOM 2270 C CA . GLY A 1 299 ? 14.003 7.049 -7.472 1.00 67.12 299 GLY A CA 1
ATOM 2271 C C . GLY A 1 299 ? 13.015 8.131 -7.023 1.00 67.12 299 GLY A C 1
ATOM 2272 O O . GLY A 1 299 ? 12.726 9.019 -7.816 1.00 67.12 299 GLY A O 1
ATOM 2273 N N . LEU A 1 300 ? 12.473 8.053 -5.801 1.00 69.88 300 LEU A N 1
ATOM 2274 C CA . LEU A 1 300 ? 11.604 9.082 -5.212 1.00 69.88 300 LEU A CA 1
ATOM 2275 C C . LEU A 1 300 ? 12.377 10.084 -4.340 1.00 69.88 300 LEU A C 1
ATOM 2277 O O . LEU A 1 300 ? 11.817 11.109 -3.960 1.00 69.88 300 LEU A O 1
ATOM 2281 N N . VAL A 1 301 ? 13.648 9.805 -4.030 1.00 76.19 301 VAL A N 1
ATOM 2282 C CA . VAL A 1 301 ? 14.520 10.721 -3.285 1.00 76.19 301 VAL A CA 1
ATOM 2283 C C . VAL A 1 301 ? 14.806 11.943 -4.158 1.00 76.19 301 VAL A C 1
ATOM 2285 O O . VAL A 1 301 ? 15.300 11.802 -5.276 1.00 76.19 301 VAL A O 1
ATOM 2288 N N . ARG A 1 302 ? 14.527 13.147 -3.651 1.00 71.25 302 ARG A N 1
ATOM 2289 C CA . ARG A 1 302 ? 14.706 14.412 -4.380 1.00 71.25 302 ARG A CA 1
ATOM 2290 C C . ARG A 1 302 ? 16.174 14.705 -4.652 1.00 71.25 302 ARG A C 1
ATOM 2292 O O . ARG A 1 302 ? 16.510 15.193 -5.725 1.00 71.25 302 ARG A O 1
ATOM 2299 N N . GLN A 1 303 ? 17.040 14.411 -3.683 1.00 72.38 303 GLN A N 1
ATOM 2300 C CA . GLN A 1 303 ? 18.491 14.591 -3.793 1.00 72.38 303 GLN A CA 1
ATOM 2301 C C . GLN A 1 303 ? 19.213 13.262 -3.530 1.00 72.38 303 GLN A C 1
ATOM 2303 O O . GLN A 1 303 ? 19.692 13.019 -2.419 1.00 72.38 303 GLN A O 1
ATOM 2308 N N . PRO A 1 304 ? 19.265 12.354 -4.522 1.00 70.00 304 PRO A N 1
ATOM 2309 C CA . PRO A 1 304 ? 19.908 11.061 -4.344 1.00 70.00 304 PRO A CA 1
ATOM 2310 C C . PRO A 1 304 ? 21.421 11.229 -4.168 1.00 70.00 304 PRO A C 1
ATOM 2312 O O . PRO A 1 304 ? 22.066 12.018 -4.857 1.00 70.00 304 PRO A O 1
ATOM 2315 N N . SER A 1 305 ? 22.016 10.438 -3.273 1.00 74.38 305 SER A N 1
ATOM 2316 C CA . SER A 1 305 ? 23.476 10.378 -3.143 1.00 74.38 305 SER A CA 1
ATOM 2317 C C . SER A 1 305 ? 24.123 9.832 -4.430 1.00 74.38 305 SER A C 1
ATOM 2319 O O . SER A 1 305 ? 23.462 9.099 -5.175 1.00 74.38 305 SER A O 1
ATOM 2321 N N . PRO A 1 306 ? 25.424 10.092 -4.691 1.00 70.12 306 PRO A N 1
ATOM 2322 C CA . PRO A 1 306 ? 26.108 9.559 -5.875 1.00 70.12 306 PRO A CA 1
ATOM 2323 C C . PRO A 1 306 ? 25.950 8.043 -6.030 1.00 70.12 306 PRO A C 1
ATOM 2325 O O . PRO A 1 306 ? 25.736 7.540 -7.128 1.00 70.12 306 PRO A O 1
ATOM 2328 N N . ALA A 1 307 ? 25.990 7.310 -4.912 1.00 71.25 307 ALA A N 1
ATOM 2329 C CA . ALA A 1 307 ? 25.825 5.860 -4.891 1.00 71.25 307 ALA A CA 1
ATOM 2330 C C . ALA A 1 307 ? 24.392 5.413 -5.237 1.00 71.25 307 ALA A C 1
ATOM 2332 O O . ALA A 1 307 ? 24.213 4.391 -5.899 1.00 71.25 307 ALA A O 1
ATOM 2333 N N . ALA A 1 308 ? 23.373 6.163 -4.805 1.00 74.00 308 ALA A N 1
ATOM 2334 C CA . ALA A 1 308 ? 21.982 5.909 -5.176 1.00 74.00 308 ALA A CA 1
ATOM 2335 C C . ALA A 1 308 ? 21.733 6.203 -6.656 1.00 74.00 308 ALA A C 1
ATOM 2337 O O . ALA A 1 308 ? 21.122 5.386 -7.343 1.00 74.00 308 ALA A O 1
ATOM 2338 N N . LEU A 1 309 ? 22.266 7.317 -7.158 1.00 72.06 309 LEU A N 1
ATOM 2339 C CA . LEU A 1 309 ? 22.151 7.693 -8.562 1.00 72.06 309 LEU A CA 1
ATOM 2340 C C . LEU A 1 309 ? 22.840 6.670 -9.476 1.00 72.06 309 LEU A C 1
ATOM 2342 O O . LEU A 1 309 ? 22.216 6.165 -10.406 1.00 72.06 309 LEU A O 1
ATOM 2346 N N . ALA A 1 310 ? 24.079 6.289 -9.152 1.00 67.44 310 ALA A N 1
ATOM 2347 C CA . ALA A 1 310 ? 24.823 5.223 -9.823 1.00 67.44 310 ALA A CA 1
ATOM 2348 C C . ALA A 1 310 ? 24.006 3.925 -9.921 1.00 67.44 310 ALA A C 1
ATOM 2350 O O . ALA A 1 310 ? 23.871 3.328 -10.990 1.00 67.44 310 ALA A O 1
ATOM 2351 N N . LEU A 1 311 ? 23.403 3.508 -8.806 1.00 72.75 311 LEU A N 1
ATOM 2352 C CA . LEU A 1 311 ? 22.596 2.297 -8.766 1.00 72.75 311 LEU A CA 1
ATOM 2353 C C . LEU A 1 311 ? 21.337 2.398 -9.643 1.00 72.75 311 LEU A C 1
ATOM 2355 O O . LEU A 1 311 ? 21.024 1.451 -10.367 1.00 72.75 311 LEU A O 1
ATOM 2359 N N . LEU A 1 312 ? 20.622 3.526 -9.592 1.00 70.12 312 LEU A N 1
ATOM 2360 C CA . LEU A 1 312 ? 19.434 3.774 -10.415 1.00 70.12 312 LEU A CA 1
ATOM 2361 C C . LEU A 1 312 ? 19.768 3.746 -11.906 1.00 70.12 312 LEU A C 1
ATOM 2363 O O . LEU A 1 312 ? 19.042 3.134 -12.689 1.00 70.12 312 LEU A O 1
ATOM 2367 N N . MET A 1 313 ? 20.894 4.345 -12.291 1.00 66.44 313 MET A N 1
ATOM 2368 C CA . MET A 1 313 ? 21.379 4.316 -13.665 1.00 66.44 313 MET A CA 1
ATOM 2369 C C . MET A 1 313 ? 21.648 2.881 -14.113 1.00 66.44 313 MET A C 1
ATOM 2371 O O . MET A 1 313 ? 21.064 2.432 -15.098 1.00 66.44 313 MET A O 1
ATOM 2375 N N . THR A 1 314 ? 22.436 2.112 -13.358 1.00 65.94 314 THR A N 1
ATOM 2376 C CA . THR A 1 314 ? 22.729 0.701 -13.672 1.00 65.94 314 THR A CA 1
ATOM 2377 C C . THR A 1 314 ? 21.464 -0.154 -13.742 1.00 65.94 314 THR A C 1
ATOM 2379 O O . THR A 1 314 ? 21.360 -1.058 -14.572 1.00 65.94 314 THR A O 1
ATOM 2382 N N . ALA A 1 315 ? 20.459 0.153 -12.925 1.00 63.81 315 ALA A N 1
ATOM 2383 C CA . ALA A 1 315 ? 19.170 -0.519 -12.963 1.00 63.81 315 ALA A CA 1
ATOM 2384 C C . ALA A 1 315 ? 18.270 -0.102 -14.141 1.00 63.81 315 ALA A C 1
ATOM 2386 O O . ALA A 1 315 ? 17.315 -0.815 -14.430 1.00 63.81 315 ALA A O 1
ATOM 2387 N N . ALA A 1 316 ? 18.555 0.988 -14.857 1.00 58.06 316 ALA A N 1
ATOM 2388 C CA . ALA A 1 316 ? 17.782 1.458 -16.015 1.00 58.06 316 ALA A CA 1
ATOM 2389 C C . ALA A 1 316 ? 18.168 0.774 -17.351 1.00 58.06 316 ALA A C 1
ATOM 2391 O O . ALA A 1 316 ? 17.795 1.246 -18.432 1.00 58.06 316 ALA A O 1
ATOM 2392 N N . GLN A 1 317 ? 18.931 -0.325 -17.295 1.00 56.25 317 GLN A N 1
ATOM 2393 C CA . GLN A 1 317 ? 19.396 -1.093 -18.456 1.00 56.25 317 GLN A CA 1
ATOM 2394 C C . GLN A 1 317 ? 18.248 -1.799 -19.215 1.00 56.25 317 GLN A C 1
ATOM 2396 O O . GLN A 1 317 ? 17.175 -2.019 -18.660 1.00 56.25 317 GLN A O 1
ATOM 2401 N N . PRO A 1 318 ? 18.440 -2.196 -20.491 1.00 40.34 318 PRO A N 1
ATOM 2402 C CA . PRO A 1 318 ? 17.345 -2.615 -21.369 1.00 40.34 318 PRO A CA 1
ATOM 2403 C C . PRO A 1 318 ? 16.476 -3.789 -20.907 1.00 40.34 318 PRO A C 1
ATOM 2405 O O . PRO A 1 318 ? 15.336 -3.877 -21.350 1.00 40.34 318 PRO A O 1
ATOM 2408 N N . ASN A 1 319 ? 16.991 -4.647 -20.024 1.00 46.47 319 ASN A N 1
ATOM 2409 C CA . ASN A 1 319 ? 16.352 -5.901 -19.616 1.00 46.47 319 ASN A CA 1
ATOM 2410 C C . ASN A 1 319 ? 15.809 -5.874 -18.175 1.00 46.47 319 ASN A C 1
ATOM 2412 O O . ASN A 1 319 ? 15.546 -6.930 -17.600 1.00 46.47 319 ASN A O 1
ATOM 2416 N N . THR A 1 320 ? 15.676 -4.700 -17.552 1.00 50.47 320 THR A N 1
ATOM 2417 C CA . THR A 1 320 ? 15.151 -4.585 -16.185 1.00 50.47 320 THR A CA 1
ATOM 2418 C C . THR A 1 320 ? 13.663 -4.242 -16.174 1.00 50.47 320 THR A C 1
ATOM 2420 O O . THR A 1 320 ? 13.185 -3.368 -16.894 1.00 50.47 320 THR A O 1
ATOM 2423 N N . ARG A 1 321 ? 12.917 -4.930 -15.300 1.00 47.72 321 ARG A N 1
ATOM 2424 C CA . ARG A 1 321 ? 11.451 -4.834 -15.183 1.00 47.72 321 ARG A CA 1
ATOM 2425 C C . ARG A 1 321 ? 10.946 -3.421 -14.846 1.00 47.72 321 ARG A C 1
ATOM 2427 O O . ARG A 1 321 ? 9.844 -3.073 -15.240 1.00 47.72 321 ARG A O 1
ATOM 2434 N N . ASN A 1 322 ? 11.773 -2.602 -14.188 1.00 49.94 322 ASN A N 1
ATOM 2435 C CA . ASN A 1 322 ? 11.407 -1.265 -13.694 1.00 49.94 322 ASN A CA 1
ATOM 2436 C C . ASN A 1 322 ? 11.996 -0.121 -14.536 1.00 49.94 322 ASN A C 1
ATOM 2438 O O . ASN A 1 322 ? 12.037 1.027 -14.093 1.00 49.94 322 ASN A O 1
ATOM 2442 N N . ARG A 1 323 ? 12.508 -0.423 -15.735 1.00 55.91 323 ARG A N 1
ATOM 2443 C CA . ARG A 1 323 ? 13.232 0.534 -16.579 1.00 55.91 323 ARG A CA 1
ATOM 2444 C C . ARG A 1 323 ? 12.434 1.806 -16.854 1.00 55.91 323 ARG A C 1
ATOM 2446 O O . ARG A 1 323 ? 12.985 2.895 -16.732 1.00 55.91 323 ARG A O 1
ATOM 2453 N N . HIS A 1 324 ? 11.174 1.674 -17.259 1.00 51.16 324 HIS A N 1
ATOM 2454 C CA . HIS A 1 324 ? 10.358 2.821 -17.655 1.00 51.16 324 HIS A CA 1
ATOM 2455 C C . HIS A 1 324 ? 10.109 3.774 -16.481 1.00 51.16 324 HIS A C 1
ATOM 2457 O O . HIS A 1 324 ? 10.296 4.976 -16.644 1.00 51.16 324 HIS A O 1
ATOM 2463 N N . ASP A 1 325 ? 9.820 3.241 -15.292 1.00 50.38 325 ASP A N 1
ATOM 2464 C CA . ASP A 1 325 ? 9.587 4.038 -14.083 1.00 50.38 325 ASP A CA 1
ATOM 2465 C C . ASP A 1 325 ? 10.851 4.764 -13.621 1.00 50.38 325 ASP A C 1
ATOM 2467 O O . ASP A 1 325 ? 10.813 5.955 -13.316 1.00 50.38 325 ASP A O 1
ATOM 2471 N N . ILE A 1 326 ? 11.993 4.067 -13.617 1.00 56.97 326 ILE A N 1
ATOM 2472 C CA . ILE A 1 326 ? 13.283 4.656 -13.236 1.00 56.97 326 ILE A CA 1
ATOM 2473 C C . ILE A 1 326 ? 13.685 5.736 -14.248 1.00 56.97 326 ILE A C 1
ATOM 2475 O O . ILE A 1 326 ? 14.087 6.827 -13.856 1.00 56.97 326 ILE A O 1
ATOM 2479 N N . GLN A 1 327 ? 13.519 5.480 -15.550 1.00 57.69 327 GLN A N 1
ATOM 2480 C CA . GLN A 1 327 ? 13.829 6.456 -16.600 1.00 57.69 327 GLN A CA 1
ATOM 2481 C C . GLN A 1 327 ? 12.872 7.650 -16.615 1.00 57.69 327 GLN A C 1
ATOM 2483 O O . GLN A 1 327 ? 13.286 8.739 -16.997 1.00 57.69 327 GLN A O 1
ATOM 2488 N N . ALA A 1 328 ? 11.602 7.475 -16.252 1.00 53.03 328 ALA A N 1
ATOM 2489 C CA . ALA A 1 328 ? 10.661 8.581 -16.116 1.00 53.03 328 ALA A CA 1
ATOM 2490 C C . ALA A 1 328 ? 11.017 9.461 -14.908 1.00 53.03 328 ALA A C 1
ATOM 2492 O O . ALA A 1 328 ? 10.982 10.683 -15.013 1.00 53.03 328 ALA A O 1
ATOM 2493 N N . ARG A 1 329 ? 11.431 8.853 -13.790 1.00 58.28 329 ARG A N 1
ATOM 2494 C CA . ARG A 1 329 ? 11.824 9.563 -12.560 1.00 58.28 329 ARG A CA 1
ATOM 2495 C C . ARG A 1 329 ? 13.162 10.290 -12.701 1.00 58.28 329 ARG A C 1
ATOM 2497 O O . ARG A 1 329 ? 13.246 11.460 -12.354 1.00 58.28 329 ARG A O 1
ATOM 2504 N N . LEU A 1 330 ? 14.163 9.668 -13.331 1.00 59.41 330 LEU A N 1
ATOM 2505 C CA . LEU A 1 330 ? 15.437 10.324 -13.675 1.00 59.41 330 LEU A CA 1
ATOM 2506 C C . LEU A 1 330 ? 15.271 11.502 -14.655 1.00 59.41 330 LEU A C 1
ATOM 2508 O O . LEU A 1 330 ? 16.146 12.356 -14.736 1.00 59.41 330 LEU A O 1
ATOM 2512 N N . ARG A 1 331 ? 14.164 11.569 -15.408 1.00 55.81 331 ARG A N 1
ATOM 2513 C CA . ARG A 1 331 ? 13.841 12.716 -16.276 1.00 55.81 331 ARG A CA 1
ATOM 2514 C C . ARG A 1 331 ? 13.183 13.883 -15.538 1.00 55.81 331 ARG A C 1
ATOM 2516 O O . ARG A 1 331 ? 13.122 14.970 -16.100 1.00 55.81 331 ARG A O 1
ATOM 2523 N N . GLN A 1 332 ? 12.665 13.665 -14.327 1.00 53.66 332 GLN A N 1
ATOM 2524 C CA . GLN A 1 332 ? 12.047 14.720 -13.513 1.00 53.66 332 GLN A CA 1
ATOM 2525 C C . GLN A 1 332 ? 13.081 15.549 -12.739 1.00 53.66 332 GLN A C 1
ATOM 2527 O O . GLN A 1 332 ? 12.760 16.640 -12.277 1.00 53.66 332 GLN A O 1
ATOM 2532 N N . THR A 1 333 ? 14.318 15.067 -12.614 1.00 56.44 333 THR A N 1
ATOM 2533 C CA . THR A 1 333 ? 15.446 15.871 -12.132 1.00 56.44 333 THR A CA 1
ATOM 2534 C C . THR A 1 333 ? 15.903 16.844 -13.218 1.00 56.44 333 THR A C 1
ATOM 2536 O O . THR A 1 333 ? 16.183 16.414 -14.336 1.00 56.44 333 THR A O 1
ATOM 2539 N N . ASP A 1 334 ? 15.963 18.141 -12.897 1.00 56.53 334 ASP A N 1
ATOM 2540 C CA . ASP A 1 334 ? 16.366 19.200 -13.832 1.00 56.53 334 ASP A CA 1
ATOM 2541 C C . ASP A 1 334 ? 17.800 18.945 -14.344 1.00 56.53 334 ASP A C 1
ATOM 2543 O O . ASP A 1 334 ? 18.744 18.970 -13.549 1.00 56.53 334 ASP A O 1
ATOM 2547 N N . PRO A 1 335 ? 18.000 18.728 -15.660 1.00 52.78 335 PRO A N 1
ATOM 2548 C CA . PRO A 1 335 ? 19.325 18.566 -16.264 1.00 52.78 335 PRO A CA 1
ATOM 2549 C C . PRO A 1 335 ? 20.271 19.750 -16.036 1.00 52.78 335 PRO A C 1
ATOM 2551 O O . PRO A 1 335 ? 21.482 19.608 -16.211 1.00 52.78 335 PRO A O 1
ATOM 2554 N N . ASN A 1 336 ? 19.722 20.922 -15.705 1.00 53.19 336 ASN A N 1
ATOM 2555 C CA . ASN A 1 336 ? 20.471 22.142 -15.428 1.00 53.19 336 ASN A CA 1
ATOM 2556 C C . ASN A 1 336 ? 20.788 22.329 -13.940 1.00 53.19 336 ASN A C 1
ATOM 2558 O O . ASN A 1 336 ? 21.458 23.306 -13.602 1.00 53.19 336 ASN A O 1
ATOM 2562 N N . ASP A 1 337 ? 20.338 21.431 -13.055 1.00 59.84 337 ASP A N 1
ATOM 2563 C CA . ASP A 1 337 ? 20.703 21.478 -11.642 1.00 59.84 337 ASP A CA 1
ATOM 2564 C C . ASP A 1 337 ? 22.212 21.179 -11.493 1.00 59.84 337 ASP A C 1
ATOM 2566 O O . ASP A 1 337 ? 22.666 20.072 -11.815 1.00 59.84 337 ASP A O 1
ATOM 2570 N N . PRO A 1 338 ? 23.021 22.132 -10.984 1.00 54.72 338 PRO A N 1
ATOM 2571 C CA . PRO A 1 338 ? 24.449 21.930 -10.764 1.00 54.72 338 PRO A CA 1
ATOM 2572 C C . PRO A 1 338 ? 24.750 20.713 -9.881 1.00 54.72 338 PRO A C 1
ATOM 2574 O O . PRO A 1 338 ? 25.773 20.051 -10.080 1.00 54.72 338 PRO A O 1
ATOM 2577 N N . GLN A 1 339 ? 23.857 20.385 -8.938 1.00 53.06 339 GLN A N 1
ATOM 2578 C CA . GLN A 1 339 ? 23.974 19.193 -8.100 1.00 53.06 339 GLN A CA 1
ATOM 2579 C C . GLN A 1 339 ? 23.809 17.919 -8.923 1.00 53.06 339 GLN A C 1
ATOM 2581 O O . GLN A 1 339 ? 24.573 16.979 -8.723 1.00 53.06 339 GLN A O 1
ATOM 2586 N N . TRP A 1 340 ? 22.899 17.898 -9.896 1.00 55.94 340 TRP A N 1
ATOM 2587 C CA . TRP A 1 340 ? 22.705 16.756 -10.785 1.00 55.94 340 TRP A CA 1
ATOM 2588 C C . TRP A 1 340 ? 23.939 16.507 -11.654 1.00 55.94 340 TRP A C 1
ATOM 2590 O O . TRP A 1 340 ? 24.434 15.383 -11.713 1.00 55.94 340 TRP A O 1
ATOM 2600 N N . THR A 1 341 ? 24.535 17.561 -12.225 1.00 57.16 341 THR A N 1
ATOM 2601 C CA . THR A 1 341 ? 25.822 17.442 -12.932 1.00 57.16 341 THR A CA 1
ATOM 2602 C C . THR A 1 341 ? 26.978 17.016 -12.021 1.00 57.16 341 THR A C 1
ATOM 2604 O O . THR A 1 341 ? 27.828 16.243 -12.451 1.00 57.16 341 THR A O 1
ATOM 2607 N N . ALA A 1 342 ? 27.030 17.464 -10.763 1.00 56.00 342 ALA A N 1
ATOM 2608 C CA . ALA A 1 342 ? 28.084 17.073 -9.821 1.00 56.00 342 ALA A CA 1
ATOM 2609 C C . ALA A 1 342 ? 27.942 15.611 -9.351 1.00 56.00 342 ALA A C 1
ATOM 2611 O O . ALA A 1 342 ? 28.925 14.871 -9.310 1.00 56.00 342 ALA A O 1
ATOM 2612 N N . LEU A 1 343 ? 26.715 15.176 -9.051 1.00 54.22 343 LEU A N 1
ATOM 2613 C CA . LEU A 1 343 ? 26.372 13.792 -8.707 1.00 54.22 343 LEU A CA 1
ATOM 2614 C C . LEU A 1 343 ? 26.628 12.849 -9.891 1.00 54.22 343 LEU A C 1
ATOM 2616 O O . LEU A 1 343 ? 27.141 11.744 -9.708 1.00 54.22 343 LEU A O 1
ATOM 2620 N N . PHE A 1 344 ? 26.338 13.310 -11.109 1.00 60.31 344 PHE A N 1
ATOM 2621 C CA . PHE A 1 344 ? 26.666 12.613 -12.346 1.00 60.31 344 PHE A CA 1
ATOM 2622 C C . PHE A 1 344 ? 28.182 12.436 -12.511 1.00 60.31 344 PHE A C 1
ATOM 2624 O O . PHE A 1 344 ? 28.646 11.322 -12.753 1.00 60.31 344 PHE A O 1
ATOM 2631 N N . MET A 1 345 ? 28.970 13.500 -12.327 1.00 57.78 345 MET A N 1
ATOM 2632 C CA . MET A 1 345 ? 30.434 13.425 -12.407 1.00 57.78 345 MET A CA 1
ATOM 2633 C C . MET A 1 345 ? 31.012 12.436 -11.387 1.00 57.78 345 MET A C 1
ATOM 2635 O O . MET A 1 345 ? 31.905 11.671 -11.729 1.00 57.78 345 MET A O 1
ATOM 2639 N N . ALA A 1 346 ? 30.449 12.369 -10.178 1.00 55.50 346 ALA A N 1
ATOM 2640 C CA . ALA A 1 346 ? 30.840 11.372 -9.181 1.00 55.50 346 ALA A CA 1
ATOM 2641 C C . ALA A 1 346 ? 30.478 9.929 -9.596 1.00 55.50 346 ALA A C 1
ATOM 2643 O O . ALA A 1 346 ? 31.187 8.988 -9.248 1.00 55.50 346 ALA A O 1
ATOM 2644 N N . SER A 1 347 ? 29.406 9.727 -10.374 1.00 55.47 347 SER A N 1
ATOM 2645 C CA . SER A 1 347 ? 29.062 8.407 -10.931 1.00 55.47 347 SER A CA 1
ATOM 2646 C C . SER A 1 347 ? 30.014 7.963 -12.051 1.00 55.47 347 SER A C 1
ATOM 2648 O O . SER A 1 347 ? 30.213 6.764 -12.245 1.00 55.47 347 SER A O 1
ATOM 2650 N N . LEU A 1 348 ? 30.672 8.900 -12.741 1.00 57.97 348 LEU A N 1
ATOM 2651 C CA . LEU A 1 348 ? 31.705 8.589 -13.735 1.00 57.97 348 LEU A CA 1
ATOM 2652 C C . LEU A 1 348 ? 33.006 8.052 -13.117 1.00 57.97 348 LEU A C 1
ATOM 2654 O O . LEU A 1 348 ? 33.836 7.516 -13.841 1.00 57.97 348 LEU A O 1
ATOM 2658 N N . GLU A 1 349 ? 33.178 8.143 -11.799 1.00 56.47 349 GLU A N 1
ATOM 2659 C CA . GLU A 1 349 ? 34.321 7.562 -11.078 1.00 56.47 349 GLU A CA 1
ATOM 2660 C C . GLU A 1 349 ? 34.069 6.106 -10.632 1.00 56.47 349 GLU A C 1
ATOM 2662 O O . GLU A 1 349 ? 34.884 5.505 -9.933 1.00 56.47 349 GLU A O 1
ATOM 2667 N N . THR A 1 350 ? 32.928 5.524 -11.015 1.00 60.47 350 THR A N 1
ATOM 2668 C CA . THR A 1 350 ? 32.509 4.168 -10.620 1.00 60.47 350 THR A CA 1
ATOM 2669 C C . THR A 1 350 ? 32.756 3.132 -11.728 1.00 60.47 350 THR A C 1
ATOM 2671 O O . THR A 1 350 ? 33.435 3.419 -12.714 1.00 60.47 350 THR A O 1
ATOM 2674 N N . ASP A 1 351 ? 32.262 1.898 -11.570 1.00 67.62 351 ASP A N 1
ATOM 2675 C CA . ASP A 1 351 ? 32.491 0.799 -12.515 1.00 67.62 351 ASP A CA 1
ATOM 2676 C C . ASP A 1 351 ? 31.917 1.075 -13.920 1.00 67.62 351 ASP A C 1
ATOM 2678 O O . ASP A 1 351 ? 30.952 1.824 -14.091 1.00 67.62 351 ASP A O 1
ATOM 2682 N N . GLY A 1 352 ? 32.483 0.424 -14.942 1.00 63.78 352 GLY A N 1
ATOM 2683 C CA . GLY A 1 352 ? 32.119 0.675 -16.337 1.00 63.78 352 GLY A CA 1
ATOM 2684 C C . GLY A 1 352 ? 30.627 0.501 -16.652 1.00 63.78 352 GLY A C 1
ATOM 2685 O O . GLY A 1 352 ? 30.091 1.243 -17.477 1.00 63.78 352 GLY A O 1
ATOM 2686 N N . HIS A 1 353 ? 29.907 -0.427 -16.005 1.00 63.66 353 HIS A N 1
ATOM 2687 C CA . HIS A 1 353 ? 28.471 -0.603 -16.267 1.00 63.66 353 HIS A CA 1
ATOM 2688 C C . HIS A 1 353 ? 27.650 0.583 -15.769 1.00 63.66 353 HIS A C 1
ATOM 2690 O O . HIS A 1 353 ? 26.720 1.007 -16.463 1.00 63.66 353 HIS A O 1
ATOM 2696 N N . THR A 1 354 ? 28.031 1.142 -14.623 1.00 62.59 354 THR A N 1
ATOM 2697 C CA . THR A 1 354 ? 27.445 2.369 -14.091 1.00 62.59 354 THR A CA 1
ATOM 2698 C C . THR A 1 354 ? 27.719 3.553 -15.014 1.00 62.59 354 THR A C 1
ATOM 2700 O O . THR A 1 354 ? 26.774 4.243 -15.406 1.00 62.59 354 THR A O 1
ATOM 2703 N N . ARG A 1 355 ? 28.966 3.725 -15.481 1.00 70.19 355 ARG A N 1
ATOM 2704 C CA . ARG A 1 355 ? 29.322 4.786 -16.445 1.00 70.19 355 ARG A CA 1
ATOM 2705 C C . ARG A 1 355 ? 28.507 4.689 -17.733 1.00 70.19 355 ARG A C 1
ATOM 2707 O O . ARG A 1 355 ? 27.905 5.667 -18.163 1.00 70.19 355 ARG A O 1
ATOM 2714 N N . ARG A 1 356 ? 28.395 3.492 -18.319 1.00 73.50 356 ARG A N 1
ATOM 2715 C CA . ARG A 1 356 ? 27.565 3.252 -19.513 1.00 73.50 356 ARG A CA 1
ATOM 2716 C C . ARG A 1 356 ? 26.110 3.671 -19.289 1.00 73.50 356 ARG A C 1
ATOM 2718 O O . ARG A 1 356 ? 25.511 4.340 -20.126 1.00 73.50 356 ARG A O 1
ATOM 2725 N N . ALA A 1 357 ? 25.517 3.239 -18.182 1.00 62.34 357 ALA A N 1
ATOM 2726 C CA . ALA A 1 357 ? 24.117 3.515 -17.892 1.00 62.34 357 ALA A CA 1
ATOM 2727 C C . ALA A 1 357 ? 23.850 5.013 -17.662 1.00 62.34 357 ALA A C 1
ATOM 2729 O O . ALA A 1 357 ? 22.787 5.531 -18.023 1.00 62.34 357 ALA A O 1
ATOM 2730 N N . ALA A 1 358 ? 24.850 5.703 -17.113 1.00 64.69 358 ALA A N 1
ATOM 2731 C CA . ALA A 1 358 ? 24.841 7.138 -16.927 1.00 64.69 358 ALA A CA 1
ATOM 2732 C C . ALA A 1 358 ? 24.769 7.880 -18.270 1.00 64.69 358 ALA A C 1
ATOM 2734 O O . ALA A 1 358 ? 23.869 8.694 -18.480 1.00 64.69 358 ALA A O 1
ATOM 2735 N N . LEU A 1 359 ? 25.647 7.522 -19.212 1.00 73.44 359 LEU A N 1
ATOM 2736 C CA . LEU A 1 359 ? 25.696 8.117 -20.554 1.00 73.44 359 LEU A CA 1
ATOM 2737 C C . LEU A 1 359 ? 24.387 7.923 -21.321 1.00 73.44 359 LEU A C 1
ATOM 2739 O O . LEU A 1 359 ? 23.847 8.885 -21.858 1.00 73.44 359 LEU A O 1
ATOM 2743 N N . LYS A 1 360 ? 23.816 6.713 -21.270 1.00 72.62 360 LYS A N 1
ATOM 2744 C CA . LYS A 1 360 ? 22.511 6.418 -21.881 1.00 72.62 360 LYS A CA 1
ATOM 2745 C C . LYS A 1 360 ? 21.400 7.337 -21.368 1.00 72.62 360 LYS A C 1
ATOM 2747 O O . LYS A 1 360 ? 20.506 7.725 -22.118 1.00 72.62 360 LYS A O 1
ATOM 2752 N N . SER A 1 361 ? 21.428 7.648 -20.073 1.00 64.62 361 SER A N 1
ATOM 2753 C CA . SER A 1 361 ? 20.432 8.521 -19.447 1.00 64.62 361 SER A CA 1
ATOM 2754 C C . SER A 1 361 ? 20.608 9.975 -19.894 1.00 64.62 361 SER A C 1
ATOM 2756 O O . SER A 1 361 ? 19.610 10.649 -20.134 1.00 64.62 361 SER A O 1
ATOM 2758 N N . LEU A 1 362 ? 21.853 10.430 -20.084 1.00 69.00 362 LEU A N 1
ATOM 2759 C CA . LEU A 1 362 ? 22.151 11.748 -20.655 1.00 69.00 362 LEU A CA 1
ATOM 2760 C C . LEU A 1 362 ? 21.695 11.878 -22.107 1.00 69.00 362 LEU A C 1
ATOM 2762 O O . LEU A 1 362 ? 21.079 12.882 -22.454 1.00 69.00 362 LEU A O 1
ATOM 2766 N N . GLY A 1 363 ? 21.943 10.860 -22.935 1.00 70.19 363 GLY A N 1
ATOM 2767 C CA . GLY A 1 363 ? 21.511 10.857 -24.337 1.00 70.19 363 GLY A CA 1
ATOM 2768 C C . GLY A 1 363 ? 19.991 10.890 -24.515 1.00 70.19 363 GLY A C 1
ATOM 2769 O O . GLY A 1 363 ? 19.489 11.265 -25.569 1.00 70.19 363 GLY A O 1
ATOM 2770 N N . ALA A 1 364 ? 19.227 10.534 -23.478 1.00 67.50 364 ALA A N 1
ATOM 2771 C CA . ALA A 1 364 ? 17.769 10.611 -23.492 1.00 67.50 364 ALA A CA 1
ATOM 2772 C C . ALA A 1 364 ? 17.214 12.024 -23.205 1.00 67.50 364 ALA A C 1
ATOM 2774 O O . ALA A 1 364 ? 15.995 12.220 -23.286 1.00 67.50 364 ALA A O 1
ATOM 2775 N N . ILE A 1 365 ? 18.064 12.996 -22.848 1.00 65.25 365 ILE A N 1
ATOM 2776 C CA . ILE A 1 365 ? 17.661 14.379 -22.564 1.00 65.25 365 ILE A CA 1
ATOM 2777 C C . ILE A 1 365 ? 17.401 15.106 -23.885 1.00 65.25 365 ILE A C 1
ATOM 2779 O O . ILE A 1 365 ? 18.279 15.245 -24.730 1.00 65.25 365 ILE A O 1
ATOM 2783 N N . SER A 1 366 ? 16.181 15.615 -24.056 1.00 59.34 366 SER A N 1
ATOM 2784 C CA . SER A 1 366 ? 15.850 16.470 -25.198 1.00 59.34 366 SER A CA 1
ATOM 2785 C C . SER A 1 366 ? 16.487 17.850 -25.011 1.00 59.34 366 SER A C 1
ATOM 2787 O O . SER A 1 366 ? 16.183 18.527 -24.034 1.00 59.34 366 SER A O 1
ATOM 2789 N N . ASN A 1 367 ? 17.339 18.261 -25.957 1.00 68.44 367 ASN A N 1
ATOM 2790 C CA . ASN A 1 367 ? 18.131 19.499 -25.915 1.00 68.44 367 ASN A CA 1
ATOM 2791 C C . ASN A 1 367 ? 19.114 19.556 -24.720 1.00 68.44 367 ASN A C 1
ATOM 2793 O O . ASN A 1 367 ? 18.913 20.343 -23.790 1.00 68.44 367 ASN A O 1
ATOM 2797 N N . PRO A 1 368 ? 20.161 18.708 -24.713 1.00 69.75 368 PRO A N 1
ATOM 2798 C CA . PRO A 1 368 ? 21.093 18.628 -23.596 1.00 69.75 368 PRO A CA 1
ATOM 2799 C C . PRO A 1 368 ? 21.880 19.942 -23.426 1.00 69.75 368 PRO A C 1
ATOM 2801 O O . PRO A 1 368 ? 22.347 20.512 -24.417 1.00 69.75 368 PRO A O 1
ATOM 2804 N N . PRO A 1 369 ? 22.080 20.433 -22.188 1.00 69.44 369 PRO A N 1
ATOM 2805 C CA . PRO A 1 369 ? 22.923 21.600 -21.949 1.00 69.44 369 PRO A CA 1
ATOM 2806 C C . PRO A 1 369 ? 24.371 21.329 -22.386 1.00 69.44 369 PRO A C 1
ATOM 2808 O O . PRO A 1 369 ? 24.833 20.188 -22.375 1.00 69.44 369 PRO A O 1
ATOM 2811 N N . ALA A 1 370 ? 25.124 22.381 -22.731 1.00 77.94 370 ALA A N 1
ATOM 2812 C CA . ALA A 1 370 ? 26.492 22.259 -23.261 1.00 77.94 370 ALA A CA 1
ATOM 2813 C C . ALA A 1 370 ? 27.405 21.386 -22.381 1.00 77.94 370 ALA A C 1
ATOM 2815 O O . ALA A 1 370 ? 28.197 20.593 -22.886 1.00 77.94 370 ALA A O 1
ATOM 2816 N N . ARG A 1 371 ? 27.222 21.459 -21.058 1.00 71.50 371 ARG A N 1
ATOM 2817 C CA . ARG A 1 371 ? 27.966 20.648 -20.094 1.00 71.50 371 ARG A CA 1
ATOM 2818 C C . ARG A 1 371 ? 27.716 19.143 -20.239 1.00 71.50 371 ARG A C 1
ATOM 2820 O O . ARG A 1 371 ? 28.635 18.358 -20.040 1.00 71.50 371 ARG A O 1
ATOM 2827 N N . VAL A 1 372 ? 26.501 18.735 -20.601 1.00 71.12 372 VAL A N 1
ATOM 2828 C CA . VAL A 1 372 ? 26.154 17.329 -20.863 1.00 71.12 372 VAL A CA 1
ATOM 2829 C C . VAL A 1 372 ? 26.834 16.838 -22.140 1.00 71.12 372 VAL A C 1
ATOM 2831 O O . VAL A 1 372 ? 27.386 15.741 -22.155 1.00 71.12 372 VAL A O 1
ATOM 2834 N N . VAL A 1 373 ? 26.884 17.672 -23.180 1.00 80.62 373 VAL A N 1
ATOM 2835 C CA . VAL A 1 373 ? 27.595 17.353 -24.429 1.00 80.62 373 VAL A CA 1
ATOM 2836 C C . VAL A 1 373 ? 29.102 17.210 -24.190 1.00 80.62 373 VAL A C 1
ATOM 2838 O O . VAL A 1 373 ? 29.714 16.262 -24.674 1.00 80.62 373 VAL A O 1
ATOM 2841 N N . GLU A 1 374 ? 29.709 18.096 -23.392 1.00 81.06 374 GLU A N 1
ATOM 2842 C CA . GLU A 1 374 ? 31.124 17.992 -22.994 1.00 81.06 374 GLU A CA 1
ATOM 2843 C C . GLU A 1 374 ? 31.436 16.663 -22.295 1.00 81.06 374 GLU A C 1
ATOM 2845 O O . GLU A 1 374 ? 32.457 16.032 -22.567 1.00 81.06 374 GLU A O 1
ATOM 2850 N N . ILE A 1 375 ? 30.540 16.228 -21.410 1.00 74.38 375 ILE A N 1
ATOM 2851 C CA . ILE A 1 375 ? 30.653 14.977 -20.661 1.00 74.38 375 ILE A CA 1
ATOM 2852 C C . ILE A 1 375 ? 30.560 13.759 -21.587 1.00 74.38 375 ILE A C 1
ATOM 2854 O O . ILE A 1 375 ? 31.392 12.855 -21.501 1.00 74.38 375 ILE A O 1
ATOM 2858 N N . LEU A 1 376 ? 29.573 13.739 -22.487 1.00 80.75 376 LEU A N 1
ATOM 2859 C CA . LEU A 1 376 ? 29.418 12.669 -23.472 1.00 80.75 376 LEU A CA 1
ATOM 2860 C C . LEU A 1 376 ? 30.651 12.577 -24.387 1.00 80.75 376 LEU A C 1
ATOM 2862 O O . LEU A 1 376 ? 31.157 11.485 -24.639 1.00 80.75 376 LEU A O 1
ATOM 2866 N N . CYS A 1 377 ? 31.204 13.720 -24.802 1.00 86.25 377 CYS A N 1
ATOM 2867 C CA . CYS A 1 377 ? 32.459 13.786 -25.549 1.00 86.25 377 CYS A CA 1
ATOM 2868 C C . CYS A 1 377 ? 33.657 13.259 -24.743 1.00 86.25 377 CYS A C 1
ATOM 2870 O O . CYS A 1 377 ? 34.484 12.531 -25.290 1.00 86.25 377 CYS A O 1
ATOM 2872 N N . ALA A 1 378 ? 33.763 13.584 -23.451 1.00 83.81 378 ALA A N 1
ATOM 2873 C CA . ALA A 1 378 ? 34.844 13.091 -22.594 1.00 83.81 378 ALA A CA 1
ATOM 2874 C C . ALA A 1 378 ? 34.805 11.559 -22.437 1.00 83.81 378 ALA A C 1
ATOM 2876 O O . ALA A 1 378 ? 35.850 10.906 -22.443 1.00 83.81 378 ALA A O 1
ATOM 2877 N N . ALA A 1 379 ? 33.608 10.969 -22.383 1.00 83.25 379 ALA A N 1
ATOM 2878 C CA . ALA A 1 379 ? 33.418 9.523 -22.284 1.00 83.25 379 ALA A CA 1
ATOM 2879 C C . ALA A 1 379 ? 33.823 8.739 -23.549 1.00 83.25 379 ALA A C 1
ATOM 2881 O O . ALA A 1 379 ? 33.963 7.516 -23.502 1.00 83.25 379 ALA A O 1
ATOM 2882 N N . LEU A 1 380 ? 34.095 9.413 -24.673 1.00 87.44 380 LEU A N 1
ATOM 2883 C CA . LEU A 1 380 ? 34.697 8.780 -25.854 1.00 87.44 380 LEU A CA 1
ATOM 2884 C C . LEU A 1 380 ? 36.125 8.277 -25.589 1.00 87.44 380 LEU A C 1
ATOM 2886 O O . LEU A 1 380 ? 36.611 7.420 -26.324 1.00 87.44 380 LEU A O 1
ATOM 2890 N N . ALA A 1 381 ? 36.788 8.784 -24.545 1.00 87.62 381 ALA A N 1
ATOM 2891 C CA . ALA A 1 381 ? 38.119 8.358 -24.119 1.00 87.62 381 ALA A CA 1
ATOM 2892 C C . ALA A 1 381 ? 38.102 7.319 -22.978 1.00 87.62 381 ALA A C 1
ATOM 2894 O O . ALA A 1 381 ? 39.161 7.001 -22.440 1.00 87.62 381 ALA A O 1
ATOM 2895 N N . ASP A 1 382 ? 36.930 6.793 -22.599 1.00 86.50 382 ASP A N 1
ATOM 2896 C CA . ASP A 1 382 ? 36.800 5.820 -21.507 1.00 86.50 382 ASP A CA 1
ATOM 2897 C C . ASP A 1 382 ? 37.604 4.535 -21.780 1.00 86.50 382 ASP A C 1
ATOM 2899 O O . ASP A 1 382 ? 37.723 4.097 -22.928 1.00 86.50 382 ASP A O 1
ATOM 2903 N N . GLU A 1 383 ? 38.149 3.906 -20.737 1.00 88.25 383 GLU A N 1
ATOM 2904 C CA . GLU A 1 383 ? 38.934 2.667 -20.842 1.00 88.25 383 GLU A CA 1
ATOM 2905 C C . GLU A 1 383 ? 38.090 1.488 -21.376 1.00 88.25 383 GLU A C 1
ATOM 2907 O O . GLU A 1 383 ? 38.568 0.678 -22.181 1.00 88.25 383 GLU A O 1
ATOM 2912 N N . GLU A 1 384 ? 36.800 1.446 -21.029 1.00 83.75 384 GLU A N 1
ATOM 2913 C CA . GLU A 1 384 ? 35.882 0.360 -21.360 1.00 83.75 384 GLU A CA 1
ATOM 2914 C C . GLU A 1 384 ? 35.190 0.588 -22.711 1.00 83.75 384 GLU A C 1
ATOM 2916 O O . GLU A 1 384 ? 34.516 1.593 -22.958 1.00 83.75 384 GLU A O 1
ATOM 2921 N N . TRP A 1 385 ? 35.296 -0.390 -23.615 1.00 87.06 385 TRP A N 1
ATOM 2922 C CA . TRP A 1 385 ? 34.813 -0.242 -24.996 1.00 87.06 385 TRP A CA 1
ATOM 2923 C C . TRP A 1 385 ? 33.302 -0.000 -25.099 1.00 87.06 385 TRP A C 1
ATOM 2925 O O . TRP A 1 385 ? 32.844 0.723 -25.984 1.00 87.06 385 TRP A O 1
ATOM 2935 N N . PHE A 1 386 ? 32.519 -0.604 -24.206 1.00 78.19 386 PHE A N 1
ATOM 2936 C CA . PHE A 1 386 ? 31.063 -0.494 -24.214 1.00 78.19 386 PHE A CA 1
ATOM 2937 C C . PHE A 1 386 ? 30.575 0.841 -23.638 1.00 78.19 386 PHE A C 1
ATOM 2939 O O . PHE A 1 386 ? 29.461 1.256 -23.952 1.00 78.19 386 PHE A O 1
ATOM 2946 N N . VAL A 1 387 ? 31.399 1.520 -22.834 1.00 79.38 387 VAL A N 1
ATOM 2947 C CA . VAL A 1 387 ? 31.136 2.882 -22.351 1.00 79.38 387 VAL A CA 1
ATOM 2948 C C . VAL A 1 387 ? 31.359 3.871 -23.491 1.00 79.38 387 VAL A C 1
ATOM 2950 O O . VAL A 1 387 ? 30.457 4.643 -23.808 1.00 79.38 387 VAL A O 1
ATOM 2953 N N . ARG A 1 388 ? 32.493 3.752 -24.203 1.00 90.50 388 ARG A N 1
ATOM 2954 C CA . ARG A 1 388 ? 32.771 4.550 -25.411 1.00 90.50 388 ARG A CA 1
ATOM 2955 C C . ARG A 1 388 ? 31.676 4.405 -26.467 1.00 90.50 388 ARG A C 1
ATOM 2957 O O . ARG A 1 388 ? 31.276 5.384 -27.084 1.00 90.50 388 ARG A O 1
ATOM 2964 N N . ARG A 1 389 ? 31.175 3.182 -26.674 1.00 87.25 389 ARG A N 1
ATOM 2965 C CA . ARG A 1 389 ? 30.074 2.921 -27.611 1.00 87.25 389 ARG A CA 1
ATOM 2966 C C . ARG A 1 389 ? 28.801 3.676 -27.223 1.00 87.25 389 ARG A C 1
ATOM 2968 O O . ARG A 1 389 ? 28.188 4.293 -28.083 1.00 87.25 389 ARG A O 1
ATOM 2975 N N . GLU A 1 390 ? 28.398 3.615 -25.957 1.00 83.00 390 GLU A N 1
ATOM 2976 C CA . GLU A 1 390 ? 27.179 4.295 -25.507 1.00 83.00 390 GLU A CA 1
ATOM 2977 C C . GLU A 1 390 ? 27.332 5.825 -25.545 1.00 83.00 390 GLU A C 1
ATOM 2979 O O . GLU A 1 390 ? 26.366 6.510 -25.861 1.00 83.00 390 GLU A O 1
ATOM 2984 N N . ALA A 1 391 ? 28.536 6.361 -25.303 1.00 85.38 391 ALA A N 1
ATOM 2985 C CA . ALA A 1 391 ? 28.828 7.784 -25.488 1.00 85.38 391 ALA A CA 1
ATOM 2986 C C . ALA A 1 391 ? 28.538 8.246 -26.927 1.00 85.38 391 ALA A C 1
ATOM 2988 O O . ALA A 1 391 ? 27.910 9.280 -27.115 1.00 85.38 391 ALA A O 1
ATOM 2989 N N . VAL A 1 392 ? 28.931 7.449 -27.931 1.00 88.06 392 VAL A N 1
ATOM 2990 C CA . VAL A 1 392 ? 28.617 7.719 -29.347 1.00 88.06 392 VAL A CA 1
ATOM 2991 C C . VAL A 1 392 ? 27.118 7.622 -29.625 1.00 88.06 392 VAL A C 1
ATOM 2993 O O . VAL A 1 392 ? 26.602 8.435 -30.374 1.00 88.06 392 VAL A O 1
ATOM 2996 N N . GLU A 1 393 ? 26.421 6.636 -29.052 1.00 83.88 393 GLU A N 1
ATOM 2997 C CA . GLU A 1 393 ? 24.967 6.476 -29.234 1.00 83.88 393 GLU A CA 1
ATOM 2998 C C . GLU A 1 393 ? 24.149 7.587 -28.541 1.00 83.88 393 GLU A C 1
ATOM 3000 O O . GLU A 1 393 ? 22.983 7.780 -28.878 1.00 83.88 393 GLU A O 1
ATOM 3005 N N . SER A 1 394 ? 24.740 8.272 -27.556 1.00 80.00 394 SER A N 1
ATOM 3006 C CA . SER A 1 394 ? 24.084 9.290 -26.724 1.00 80.00 394 SER A CA 1
ATOM 3007 C C . SER A 1 394 ? 24.363 10.734 -27.165 1.00 80.00 394 SER A C 1
ATOM 3009 O O . SER A 1 394 ? 23.647 11.632 -26.723 1.00 80.00 394 SER A O 1
ATOM 3011 N N . LEU A 1 395 ? 25.405 10.955 -27.975 1.00 82.75 395 LEU A N 1
ATOM 3012 C CA . LEU A 1 395 ? 25.671 12.203 -28.708 1.00 82.75 395 LEU A CA 1
ATOM 3013 C C . LEU A 1 395 ? 24.776 12.285 -29.945 1.00 82.75 395 LEU A C 1
ATOM 3015 O O . LEU A 1 395 ? 24.313 13.410 -30.239 1.00 82.75 395 LEU A O 1
#

Radius of gyration: 27.24 Å; chains: 1; bounding box: 78×48×64 Å

Secondary structure (DSSP, 8-state):
--S-EEEE-TTS-EEEE-TTS-EEEEPPPTT--SEEEEEEE-TTS-EEEEEE-STT----EEEE-TTS-EEEE-GGGT-S-S-EEEEEE-TTSPEEEEETTEEEEE-TT------GGG--S---EEETTTTEEE-TTSPBPPHHHHHHHTT-SSHHHHHHHHHHHHHTT---HHHHHHHHHHTSTTT-HHHHHHHHHHHHHHHHH-HHHHHHHHHHHHHT-S-HHHHHHHHHHT----HHHHHHHHHHHHH---HHHHHHHHHHHHHTT---HHHHHHHHHHHHHS-HHHHHHHHHHHTT-SS--HHHHHHHHHHTSTT-TTHHHHHHHHTTS-TT-HHHHHHHHHHTTS-HHHHHHHHHHHHTSSS--HHHHHHHHHGGG-SSHHHHHHHHHH-

Sequence (395 aa):
ADGTLWFATAHNQLWRLDGMGQWTEIALPTDFDGEATALCADADGMVWLGSRSYMGTTYGLLRLAVDQQWQRFDTADGLAACSINALYASRDGTLWLGTDGGLCRYDPNGEHPMDEEKRATTYYQISRSTIEITMPDGSPATPEVLYAAIKDEDAEVRVSAALGLAKLGDLSPTVIHILFNAADWRSYPEAGTIARNGITELAKTNPVVVDLLLRALQENQGQLSGVAECLGEIGQATPAVINGLLAFSQSSGDKYAVVSALRSLLQLGYETDTVVQRLLSLHKRGDMVVRSVVLQELGLVRQPSPAALALLMTAAQPNTRNRHDIQARLRQTDPNDPQWTALFMASLETDGHTRRAALKSLGAISNPPARVVEILCAALADEEWFVRREAVESL